Protein AF-A0A1J4J0K8-F1 (afdb_monomer)

Foldseek 3Di:
DLLLVLLVQLLVVVLPDDDPDQAADSDDQVSQLVLLVLLLVLLQPAFLAAEAECLPHWEWEFFAAAQVVVLVVVVCVVQPAPPNHAYEYAENLHFQYLRSVSSVSNLSSSCSVCVNRRAYAYAPCLAPVNCVPRCNCVNCVVRNRPSSVVSSSQSNQSGRFKYKYKFWAQPPPDPPDPPDDDDPDDDDDDDPFDFDFDDDDDDDDDDDDDDDPPRRGIGMAIEIEAAADDDPVQQAQVCSVVDHGCGRDNDDLRSQQRHHEEEDCVDAAWDCDPVNHHIYGYLNNLQNNCVRHVHDAYEYEHDQDQAQKDDNHDCVSRYIYGARYACRVVPQGWHKIWMQDNNRDIDMDIDGDDPDPPPDVPDSDDHPVSVCVVPDPDDDDDDDPDDPDPDDDDDDDDDDDDD

Organism: NCBI:txid1144522

Secondary structure (DSSP, 8-state):
-HHHHHHHHHHHHHTS---SS-PPPSS-HHHHHHHHHHHHHHHHHS-SEEEEE-SSS-EEEE-B-TT-HHHHHHHHHHH--TTSSEEEE-S--SSSSS-HHHHHHHHHHHHHH-TTTEEE---SSSSHHHHHHHSHHHHHHHHS-HHHHHHHHHHHTTS--EEEEEEEEPGGG-----S----------S--------------------------PPEEEEEEEESS---TT--SGGGGGGPPP--SS---HHHHHHHH-EE-TT-SSEEE-TTSSSEEE-HHHHHHHHHHHT-SEEEE-SS--TTSEE-TT-GGGTEEEEB--TTGGG----EEEEEE-TT--EEEEEE----S-----------HHHHGGGT--S-----PPPP----------------

Sequence (403 aa):
MLYTKIVEKIILSEYKKPTKELKPVSFDIDDALKIIEDAFLYFNEEPAVLDINTFKDPIVVVGDIHGNITSLLKIFQLKGYPPKTSYLFLGDYVDRGMYSCEVIMLLYSLKCLFPDKIYLIRGNHEFKDLTENYGFKFECLHRASQSFYDKVVESFSALPICALIKSKVHSSEIPEKNHNRNIEYFKFNNENYLIYDEKISGEESSDDFSSDNEKKNFEIETTFCVHGGISQYLKSREDFKLISKPGLTMTNKLHADLLWSDPSIDILNYEKSPRGISSIYGEDATNEFMTNCGISNIIRAHQNVTTGYEWPFGEQTKLLTVFSSLDYCNTLNDAGFAIIQNDQKIMTESFSVLPGRIERKQILTLPEWITSRQFETKKSQIKLPALAIFDTMFDLSVPALLV

Structure (mmCIF, N/CA/C/O backbone):
data_AF-A0A1J4J0K8-F1
#
_entry.id   AF-A0A1J4J0K8-F1
#
loop_
_atom_site.group_PDB
_atom_site.id
_atom_site.type_symbol
_atom_site.label_atom_id
_atom_site.label_alt_id
_atom_site.label_comp_id
_atom_site.label_asym_id
_atom_site.label_entity_id
_atom_site.label_seq_id
_atom_site.pdbx_PDB_ins_code
_atom_site.Cartn_x
_atom_site.Cartn_y
_atom_site.Cartn_z
_atom_site.occupancy
_atom_site.B_iso_or_equiv
_atom_site.auth_seq_id
_atom_site.auth_comp_id
_atom_site.auth_asym_id
_atom_site.auth_atom_id
_atom_site.pdbx_PDB_model_num
ATOM 1 N N . MET A 1 1 ? -0.936 -15.447 -20.946 1.00 73.06 1 MET A N 1
ATOM 2 C CA . MET A 1 1 ? 0.531 -15.645 -21.086 1.00 73.06 1 MET A CA 1
ATOM 3 C C . MET A 1 1 ? 1.332 -14.395 -20.730 1.00 73.06 1 MET A C 1
ATOM 5 O O . MET A 1 1 ? 2.382 -14.549 -20.117 1.00 73.06 1 MET A O 1
ATOM 9 N N . LEU A 1 2 ? 0.837 -13.197 -21.062 1.00 90.06 2 LEU A N 1
ATOM 10 C CA . LEU A 1 2 ? 1.492 -11.908 -20.820 1.00 90.06 2 LEU A CA 1
ATOM 11 C C . LEU A 1 2 ? 1.905 -11.665 -19.351 1.00 90.06 2 LEU A C 1
ATOM 13 O O . LEU A 1 2 ? 3.095 -11.676 -19.054 1.00 90.06 2 LEU A O 1
ATOM 17 N N . TYR A 1 3 ? 0.946 -11.558 -18.425 1.00 92.81 3 TYR A N 1
ATOM 18 C CA . TYR A 1 3 ? 1.191 -11.223 -17.008 1.00 92.81 3 TYR A CA 1
ATOM 19 C C . TYR A 1 3 ? 2.255 -12.111 -16.351 1.00 92.81 3 TYR A C 1
ATOM 21 O O . TYR A 1 3 ? 3.291 -11.669 -15.874 1.00 92.81 3 TYR A O 1
ATOM 29 N N . THR A 1 4 ? 2.050 -13.416 -16.437 1.00 93.06 4 THR A N 1
ATOM 30 C CA . THR A 1 4 ? 2.961 -14.452 -15.935 1.00 93.06 4 THR A CA 1
ATOM 31 C C . THR A 1 4 ? 4.377 -14.400 -16.510 1.00 93.06 4 THR A C 1
ATOM 33 O O . THR A 1 4 ? 5.314 -14.745 -15.801 1.00 93.06 4 THR A O 1
ATOM 36 N N . LYS A 1 5 ? 4.546 -13.972 -17.772 1.00 93.00 5 LYS A N 1
ATOM 37 C CA . LYS A 1 5 ? 5.867 -13.821 -18.403 1.00 93.00 5 LYS A CA 1
ATOM 38 C C . LYS A 1 5 ? 6.615 -12.644 -17.776 1.00 93.00 5 LYS A C 1
ATOM 40 O O . LYS A 1 5 ? 7.814 -12.753 -17.542 1.00 93.00 5 LYS A O 1
ATOM 45 N N . ILE A 1 6 ? 5.921 -11.535 -17.496 1.00 94.19 6 ILE A N 1
ATOM 46 C CA . ILE A 1 6 ? 6.510 -10.400 -16.773 1.00 94.19 6 ILE A CA 1
ATOM 47 C C . ILE A 1 6 ? 6.878 -10.807 -15.346 1.00 94.19 6 ILE A C 1
ATOM 49 O O . ILE A 1 6 ? 8.013 -10.569 -14.942 1.00 94.19 6 ILE A O 1
ATOM 53 N N . VAL A 1 7 ? 5.982 -11.487 -14.619 1.00 95.19 7 VAL A N 1
ATOM 54 C CA . VAL A 1 7 ? 6.283 -11.947 -13.252 1.00 95.19 7 VAL A CA 1
ATOM 55 C C . VAL A 1 7 ? 7.523 -12.844 -13.230 1.00 95.19 7 VAL A C 1
ATOM 57 O O . VAL A 1 7 ? 8.438 -12.602 -12.448 1.00 95.19 7 VAL A O 1
ATOM 60 N N . GLU A 1 8 ? 7.599 -13.837 -14.120 1.00 93.62 8 GLU A N 1
ATOM 61 C CA . GLU A 1 8 ? 8.766 -14.719 -14.229 1.00 93.62 8 GLU A CA 1
ATOM 62 C C . GLU A 1 8 ? 10.057 -13.929 -14.490 1.00 93.62 8 GLU A C 1
ATOM 64 O O . GLU A 1 8 ? 11.051 -14.119 -13.789 1.00 93.62 8 GLU A O 1
ATOM 69 N N . LYS A 1 9 ? 10.042 -13.005 -15.461 1.00 92.50 9 LYS A N 1
ATOM 70 C CA . LYS A 1 9 ? 11.207 -12.174 -15.797 1.00 92.50 9 LYS A CA 1
ATOM 71 C C . LYS A 1 9 ? 11.678 -11.321 -14.620 1.00 92.50 9 LYS A C 1
ATOM 73 O O . LYS A 1 9 ? 12.884 -11.270 -14.376 1.00 92.50 9 LYS A O 1
ATOM 78 N N . ILE A 1 10 ? 10.752 -10.684 -13.901 1.00 92.88 10 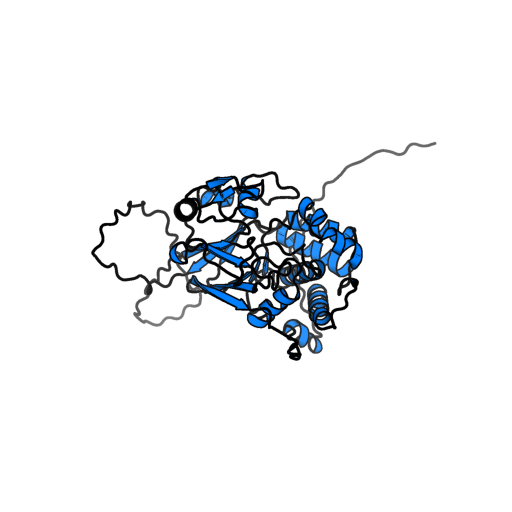ILE A N 1
ATOM 79 C CA . ILE A 1 10 ? 11.069 -9.848 -12.736 1.00 92.88 10 ILE A CA 1
ATOM 80 C C . ILE A 1 10 ? 11.708 -10.703 -11.647 1.00 92.88 10 ILE A C 1
ATOM 82 O O . ILE A 1 10 ? 12.824 -10.394 -11.224 1.00 92.88 10 ILE A O 1
ATOM 86 N N . ILE A 1 11 ? 11.067 -11.818 -11.267 1.00 91.31 11 ILE A N 1
ATOM 87 C CA . ILE A 1 11 ? 11.598 -12.710 -10.230 1.00 91.31 11 ILE A CA 1
ATOM 88 C C . ILE A 1 11 ? 12.992 -13.196 -10.630 1.00 91.31 11 ILE A C 1
ATOM 90 O O . ILE A 1 11 ? 13.912 -13.086 -9.837 1.00 91.31 11 ILE A O 1
ATOM 94 N N . LEU A 1 12 ? 13.199 -13.665 -11.864 1.00 88.62 12 LEU A N 1
ATOM 95 C CA . LEU A 1 12 ? 14.509 -14.146 -12.322 1.00 88.62 12 LEU A CA 1
ATOM 96 C C . LEU A 1 12 ? 15.583 -13.049 -12.411 1.00 88.62 12 LEU A C 1
ATOM 98 O O . LEU A 1 12 ? 16.777 -13.361 -12.389 1.00 88.62 12 LEU A O 1
ATOM 102 N N . SER A 1 13 ? 15.192 -11.783 -12.561 1.00 85.06 13 SER A N 1
ATOM 103 C CA . SER A 1 13 ? 16.132 -10.667 -12.691 1.00 85.06 13 SER A CA 1
ATOM 104 C C . SER A 1 13 ? 16.795 -10.286 -11.372 1.00 85.06 13 SER A C 1
ATOM 106 O O . SER A 1 13 ? 17.994 -10.012 -11.380 1.00 85.06 13 SER A O 1
ATOM 108 N N . GLU A 1 14 ? 16.066 -10.379 -10.258 1.00 77.81 14 GLU A N 1
ATOM 109 C CA . GLU A 1 14 ? 16.566 -10.030 -8.922 1.00 77.81 14 GLU A CA 1
ATOM 110 C C . GLU A 1 14 ? 17.708 -10.949 -8.463 1.00 77.81 14 GLU A C 1
ATOM 112 O O . GLU A 1 14 ? 18.623 -10.547 -7.751 1.00 77.81 14 GLU A O 1
ATOM 117 N N . TYR A 1 15 ? 17.718 -12.195 -8.938 1.00 67.31 15 TYR A N 1
ATOM 118 C CA . TYR A 1 15 ? 18.752 -13.171 -8.584 1.00 67.31 15 TYR A CA 1
ATOM 119 C C . TYR A 1 15 ? 20.049 -12.984 -9.380 1.00 67.31 15 TYR A C 1
ATOM 121 O O . TYR A 1 15 ? 21.052 -13.654 -9.113 1.00 67.31 15 TYR A O 1
ATOM 129 N N . LYS A 1 16 ? 20.064 -12.098 -10.383 1.00 63.06 16 LYS A N 1
ATOM 130 C CA . LYS A 1 16 ? 21.296 -11.755 -11.098 1.00 63.06 16 LYS A CA 1
ATOM 131 C C . LYS A 1 16 ? 22.081 -10.758 -10.250 1.00 63.06 16 LYS A C 1
ATOM 133 O O . LYS A 1 16 ? 21.509 -9.823 -9.711 1.00 63.06 16 LYS A O 1
ATOM 138 N N . LYS A 1 17 ? 23.408 -10.937 -10.166 1.00 54.56 17 LYS A N 1
ATOM 139 C CA . LYS A 1 17 ? 24.286 -10.086 -9.342 1.00 54.56 17 LYS A CA 1
ATOM 140 C C . LYS A 1 17 ? 23.960 -8.592 -9.540 1.00 54.56 17 LYS A C 1
ATOM 142 O O . LYS A 1 17 ? 23.970 -8.145 -10.699 1.00 54.56 17 LYS A O 1
ATOM 147 N N . PRO A 1 18 ? 23.726 -7.834 -8.450 1.00 52.69 18 PRO A N 1
ATOM 148 C CA . PRO A 1 18 ? 23.479 -6.405 -8.544 1.00 52.69 18 PRO A CA 1
ATOM 149 C C . PRO A 1 18 ? 24.693 -5.738 -9.188 1.00 52.69 18 PRO A C 1
ATOM 151 O O . PRO A 1 18 ? 25.843 -6.012 -8.834 1.00 52.69 18 PRO A O 1
ATOM 154 N N . THR A 1 19 ? 24.441 -4.893 -10.181 1.00 55.69 19 THR A N 1
ATOM 155 C CA . THR A 1 19 ? 25.469 -4.034 -10.773 1.00 55.69 19 THR A CA 1
ATOM 156 C C . THR A 1 19 ? 25.265 -2.622 -10.270 1.00 55.69 19 THR A C 1
ATOM 158 O O . THR A 1 19 ? 24.141 -2.219 -10.002 1.00 55.69 19 THR A O 1
ATOM 161 N N . LYS A 1 20 ? 26.348 -1.848 -10.194 1.00 55.50 20 LYS A N 1
ATOM 162 C CA . LYS A 1 20 ? 26.276 -0.428 -9.826 1.00 55.50 20 LYS A CA 1
ATOM 163 C C . LYS A 1 20 ? 25.594 0.447 -10.889 1.00 55.50 20 LYS A C 1
ATOM 165 O O . LYS A 1 20 ? 25.251 1.583 -10.596 1.00 55.50 20 LYS A O 1
ATOM 170 N N . GLU A 1 21 ? 25.422 -0.063 -12.107 1.00 66.69 21 GLU A N 1
ATOM 171 C CA . GLU A 1 21 ? 24.786 0.654 -13.214 1.00 66.69 21 GLU A CA 1
ATOM 172 C C . GLU A 1 21 ? 23.280 0.380 -13.281 1.00 66.69 21 GLU A C 1
ATOM 174 O O . GLU A 1 21 ? 22.843 -0.766 -13.127 1.00 66.69 21 GLU A O 1
ATOM 179 N N . LEU A 1 22 ? 22.511 1.438 -13.559 1.00 69.25 22 LEU A N 1
ATOM 180 C CA . LEU A 1 22 ? 21.084 1.381 -13.871 1.00 69.25 22 LEU A CA 1
ATOM 181 C C . LEU A 1 22 ? 20.888 0.613 -15.181 1.00 69.25 22 LEU A C 1
ATOM 183 O O . LEU A 1 22 ? 21.175 1.119 -16.264 1.00 69.25 22 LEU A O 1
ATOM 187 N N . LYS A 1 23 ? 20.414 -0.628 -15.079 1.00 83.12 23 LYS A N 1
ATOM 188 C CA . LYS A 1 23 ? 20.085 -1.447 -16.249 1.00 83.12 23 LYS A CA 1
ATOM 189 C C . LYS A 1 23 ? 18.709 -1.074 -16.801 1.00 83.12 23 LYS A C 1
ATOM 191 O O . LYS A 1 23 ? 17.845 -0.670 -16.014 1.00 83.12 23 LYS A O 1
ATOM 196 N N . PRO A 1 24 ? 18.463 -1.318 -18.101 1.00 88.31 24 PRO A N 1
ATOM 197 C CA . PRO A 1 24 ? 17.105 -1.388 -18.626 1.00 88.31 24 PRO A CA 1
ATOM 198 C C . PRO A 1 24 ? 16.221 -2.295 -17.764 1.00 88.31 24 PRO A C 1
ATOM 200 O O . PRO A 1 24 ? 16.720 -3.225 -17.116 1.00 88.31 24 PRO A O 1
ATOM 203 N N . VAL A 1 25 ? 14.917 -2.022 -17.755 1.00 92.31 25 VAL A N 1
ATOM 204 C CA . VAL A 1 25 ? 13.937 -2.860 -17.050 1.00 92.31 25 VAL A CA 1
ATOM 205 C C . VAL A 1 25 ? 14.031 -4.329 -17.477 1.00 92.31 25 VAL A C 1
ATOM 207 O O . VAL A 1 25 ? 14.404 -4.661 -18.604 1.00 92.31 25 VAL A O 1
ATOM 210 N N . SER A 1 26 ? 13.698 -5.236 -16.559 1.00 89.44 26 SER A N 1
ATOM 211 C CA . SER A 1 26 ? 13.816 -6.687 -16.784 1.00 89.44 26 SER A CA 1
ATOM 212 C C . SER A 1 26 ? 12.755 -7.278 -17.724 1.00 89.44 26 SER A C 1
ATOM 214 O O . SER A 1 26 ? 12.851 -8.443 -18.127 1.00 89.44 26 SER A O 1
ATOM 216 N N . PHE A 1 27 ? 11.749 -6.489 -18.089 1.00 94.19 27 PHE A N 1
ATOM 217 C CA . PHE A 1 27 ? 10.584 -6.884 -18.870 1.00 94.19 27 PHE A CA 1
ATOM 218 C C . PHE A 1 27 ? 10.491 -6.123 -20.199 1.00 94.19 27 PHE A C 1
ATOM 220 O O . PHE A 1 27 ? 11.248 -5.201 -20.472 1.00 94.19 27 PHE A O 1
ATOM 227 N N . ASP A 1 28 ? 9.587 -6.580 -21.064 1.00 95.81 28 ASP A N 1
ATOM 228 C CA . ASP A 1 28 ? 9.325 -5.935 -22.350 1.00 95.81 28 ASP A CA 1
ATOM 229 C C . ASP A 1 28 ? 8.358 -4.754 -22.154 1.00 95.81 28 ASP A C 1
ATOM 231 O O . ASP A 1 28 ? 7.392 -4.881 -21.400 1.00 95.81 28 ASP A O 1
ATOM 235 N N . ILE A 1 29 ? 8.647 -3.606 -22.773 1.00 96.12 29 ILE A N 1
ATOM 236 C CA . ILE A 1 29 ? 7.907 -2.358 -22.526 1.00 96.12 29 ILE A CA 1
ATOM 237 C C . ILE A 1 29 ? 6.514 -2.400 -23.163 1.00 96.12 29 ILE A C 1
ATOM 239 O O . ILE A 1 29 ? 5.562 -1.952 -22.531 1.00 96.12 29 ILE A O 1
ATOM 243 N N . ASP A 1 30 ? 6.359 -2.976 -24.356 1.00 96.12 30 ASP A N 1
ATOM 244 C CA . ASP A 1 30 ? 5.054 -3.062 -25.027 1.00 96.12 30 ASP A CA 1
ATOM 245 C C . ASP A 1 30 ? 4.112 -4.004 -24.271 1.00 96.12 30 ASP A C 1
ATOM 247 O O . ASP A 1 30 ? 2.922 -3.729 -24.099 1.00 96.12 30 ASP A O 1
ATOM 251 N N . ASP A 1 31 ? 4.664 -5.114 -23.780 1.00 96.75 31 ASP A N 1
ATOM 252 C CA . ASP A 1 31 ? 3.985 -6.018 -22.858 1.00 96.75 31 ASP A CA 1
ATOM 253 C C . ASP A 1 31 ? 3.569 -5.284 -21.567 1.00 96.75 31 ASP A C 1
ATOM 255 O O . ASP A 1 31 ? 2.457 -5.478 -21.076 1.00 96.75 31 ASP A O 1
ATOM 259 N N . ALA A 1 32 ? 4.437 -4.425 -21.024 1.00 97.75 32 ALA A N 1
ATOM 260 C CA . ALA A 1 32 ? 4.168 -3.686 -19.797 1.00 97.75 32 ALA A CA 1
ATOM 261 C C . ALA A 1 32 ? 3.078 -2.617 -19.959 1.00 97.75 32 ALA A C 1
ATOM 263 O O . ALA A 1 32 ? 2.214 -2.505 -19.093 1.00 97.75 32 ALA A O 1
ATOM 264 N N . LEU A 1 33 ? 3.071 -1.881 -21.074 1.00 98.38 33 LEU A N 1
ATOM 265 C CA . LEU A 1 33 ? 2.047 -0.872 -21.368 1.00 98.38 33 LEU A CA 1
ATOM 266 C C . LEU A 1 33 ? 0.640 -1.484 -21.384 1.00 98.38 33 LEU A C 1
ATOM 268 O O . LEU A 1 33 ? -0.261 -0.948 -20.746 1.00 98.38 33 LEU A O 1
ATOM 272 N N . LYS A 1 34 ? 0.474 -2.660 -22.003 1.00 98.00 34 LYS A N 1
ATOM 273 C CA . LYS A 1 34 ? -0.806 -3.394 -21.999 1.00 98.00 34 LYS A CA 1
ATOM 274 C C . LYS A 1 34 ? -1.245 -3.797 -20.594 1.00 98.00 34 LYS A C 1
ATOM 276 O O . LYS A 1 34 ? -2.417 -3.720 -20.265 1.00 98.00 34 LYS A O 1
ATOM 281 N N . ILE A 1 35 ? -0.302 -4.214 -19.750 1.00 98.44 35 ILE A N 1
ATOM 282 C CA . ILE A 1 35 ? -0.603 -4.603 -18.365 1.00 98.44 35 ILE A CA 1
ATOM 283 C C . ILE A 1 35 ? -1.021 -3.393 -17.531 1.00 98.44 35 ILE A C 1
ATOM 285 O O . ILE A 1 35 ? -1.899 -3.518 -16.684 1.00 98.44 35 ILE A O 1
ATOM 289 N N . ILE A 1 36 ? -0.407 -2.231 -17.762 1.00 98.75 36 ILE A N 1
ATOM 290 C CA . ILE A 1 36 ? -0.815 -0.985 -17.107 1.00 98.75 36 ILE A CA 1
ATOM 291 C C . ILE A 1 36 ? -2.239 -0.608 -17.524 1.00 98.75 36 ILE A C 1
ATOM 293 O O . ILE A 1 36 ? -3.037 -0.242 -16.666 1.00 98.75 36 ILE A O 1
ATOM 297 N N . GLU A 1 37 ? -2.572 -0.745 -18.809 1.00 98.44 37 GLU A N 1
ATOM 298 C CA . GLU A 1 37 ? -3.929 -0.521 -19.318 1.00 98.44 37 GLU A CA 1
ATOM 299 C C . GLU A 1 37 ? -4.941 -1.498 -18.699 1.00 98.44 37 GLU A C 1
ATOM 301 O O . GLU A 1 37 ? -5.963 -1.060 -18.176 1.00 98.44 37 GLU A O 1
ATOM 306 N N . ASP A 1 38 ? -4.636 -2.797 -18.667 1.00 98.44 38 ASP A N 1
ATOM 307 C CA . ASP A 1 38 ? -5.502 -3.813 -18.057 1.00 98.44 38 ASP A CA 1
ATOM 308 C C . ASP A 1 38 ? -5.713 -3.558 -16.553 1.00 98.44 38 ASP A C 1
ATOM 310 O O . ASP A 1 38 ? -6.840 -3.598 -16.058 1.00 98.44 38 ASP A O 1
ATOM 314 N N . ALA A 1 39 ? -4.641 -3.254 -15.812 1.00 98.56 39 ALA A N 1
ATOM 315 C CA . ALA A 1 39 ? -4.722 -2.946 -14.386 1.00 98.56 39 ALA A CA 1
ATOM 316 C C . ALA A 1 39 ? -5.543 -1.674 -14.132 1.00 98.56 39 ALA A C 1
ATOM 318 O O . ALA A 1 39 ? -6.371 -1.646 -13.224 1.00 98.56 39 ALA A O 1
ATOM 319 N N . PHE A 1 40 ? -5.374 -0.647 -14.969 1.00 98.50 40 PHE A N 1
ATOM 320 C CA . PHE A 1 40 ? -6.168 0.576 -14.902 1.00 98.50 40 PHE A CA 1
ATOM 321 C C . PHE A 1 40 ? -7.668 0.317 -15.082 1.00 98.50 40 PHE A C 1
ATOM 323 O O . PHE A 1 40 ? -8.475 0.953 -14.403 1.00 98.50 40 PHE A O 1
ATOM 330 N N . LEU A 1 41 ? -8.061 -0.624 -15.947 1.00 98.19 41 LEU A N 1
ATOM 331 C CA . LEU A 1 41 ? -9.466 -1.020 -16.089 1.00 98.19 41 LEU A CA 1
ATOM 332 C C . LEU A 1 41 ? -10.005 -1.635 -14.792 1.00 98.19 41 LEU A C 1
ATOM 334 O O . LEU A 1 41 ? -11.046 -1.191 -14.312 1.00 98.19 41 LEU A O 1
ATOM 338 N N . TYR A 1 42 ? -9.266 -2.563 -14.175 1.00 97.81 42 TYR A N 1
ATOM 339 C CA . TYR A 1 42 ? -9.646 -3.122 -12.872 1.00 97.81 42 TYR A CA 1
ATOM 340 C C . TYR A 1 42 ? -9.779 -2.041 -11.801 1.00 97.81 42 TYR A C 1
ATOM 342 O O . TYR A 1 42 ? -10.784 -1.995 -11.096 1.00 97.81 42 TYR A O 1
ATOM 350 N N . PHE A 1 43 ? -8.801 -1.138 -11.699 1.00 98.19 43 PHE A N 1
ATOM 351 C CA . PHE A 1 43 ? -8.866 -0.067 -10.711 1.00 98.19 43 PHE A CA 1
ATOM 352 C C . PHE A 1 43 ? -10.057 0.844 -10.955 1.00 98.19 43 PHE A C 1
ATOM 354 O O . PHE A 1 43 ? -10.673 1.263 -9.989 1.00 98.19 43 PHE A O 1
ATOM 361 N N . ASN A 1 44 ? -10.424 1.146 -12.205 1.00 97.38 44 ASN A N 1
ATOM 362 C CA . ASN A 1 44 ? -11.605 1.958 -12.505 1.00 97.38 44 ASN A CA 1
ATOM 363 C C . ASN A 1 44 ? -12.913 1.295 -12.068 1.00 97.38 44 ASN A C 1
ATOM 365 O O . ASN A 1 44 ? -13.777 1.998 -11.545 1.00 97.38 44 ASN A O 1
ATOM 369 N N . GLU A 1 45 ? -13.036 -0.022 -12.247 1.00 97.56 45 GLU A N 1
ATOM 370 C CA . GLU A 1 45 ? -14.196 -0.798 -11.795 1.00 97.56 45 GLU A CA 1
ATOM 371 C C . GLU A 1 45 ? -14.290 -0.877 -10.263 1.00 97.56 45 GLU A C 1
ATOM 373 O O . GLU A 1 45 ? -15.391 -0.908 -9.710 1.00 97.56 45 GLU A O 1
ATOM 378 N N . GLU A 1 46 ? -13.155 -0.874 -9.561 1.00 98.19 46 GLU A N 1
ATOM 379 C CA . GLU A 1 46 ? -13.129 -0.893 -8.099 1.00 98.19 46 GLU A CA 1
ATOM 380 C C . GLU A 1 46 ? -13.648 0.420 -7.482 1.00 98.19 46 GLU A C 1
ATOM 382 O O . GLU A 1 46 ? -13.389 1.513 -7.999 1.00 98.19 46 GLU A O 1
ATOM 387 N N . PRO A 1 47 ? -14.362 0.365 -6.344 1.00 98.31 47 PRO A N 1
ATOM 388 C CA . PRO A 1 47 ? -14.778 1.565 -5.623 1.00 98.31 47 PRO A CA 1
ATOM 389 C C . PRO A 1 47 ? -13.579 2.305 -5.008 1.00 98.31 47 PRO A C 1
ATOM 391 O O . PRO A 1 47 ? -12.495 1.753 -4.844 1.00 98.31 47 PRO A O 1
ATOM 394 N N . ALA A 1 48 ? -13.779 3.565 -4.609 1.00 98.44 48 ALA A N 1
ATOM 395 C CA . ALA A 1 48 ? -12.753 4.320 -3.881 1.00 98.44 48 ALA A CA 1
ATOM 396 C C . ALA A 1 48 ? -12.425 3.700 -2.509 1.00 98.44 48 ALA A C 1
ATOM 398 O O . ALA A 1 48 ? -11.285 3.784 -2.059 1.00 98.44 48 ALA A O 1
ATOM 399 N N . VAL A 1 49 ? -13.420 3.078 -1.870 1.00 98.75 49 VAL A N 1
ATOM 400 C CA . VAL A 1 49 ? -13.288 2.332 -0.615 1.00 98.75 49 VAL A CA 1
ATOM 401 C C . VAL A 1 49 ? -13.528 0.861 -0.916 1.00 98.75 49 VAL A C 1
ATOM 403 O O . VAL A 1 49 ? -14.655 0.475 -1.226 1.00 98.75 49 VAL A O 1
ATOM 406 N N . LEU A 1 50 ? -12.484 0.041 -0.836 1.00 98.62 50 LEU A N 1
ATOM 407 C CA . LEU A 1 50 ? -12.615 -1.405 -1.014 1.00 98.62 50 LEU A CA 1
ATOM 408 C C . LEU A 1 50 ? -13.384 -2.013 0.165 1.00 98.62 50 LEU A C 1
ATOM 410 O O . LEU A 1 50 ? -13.134 -1.658 1.313 1.00 98.62 50 LEU A O 1
ATOM 414 N N . ASP A 1 51 ? -14.287 -2.951 -0.106 1.00 96.88 51 ASP A N 1
ATOM 415 C CA . ASP A 1 51 ? -15.017 -3.718 0.913 1.00 96.88 51 ASP A CA 1
ATOM 416 C C . ASP A 1 51 ? -14.632 -5.196 0.769 1.00 96.88 51 ASP A C 1
ATOM 418 O O . ASP A 1 51 ? -15.064 -5.877 -0.165 1.00 96.88 51 ASP A O 1
ATOM 422 N N . ILE A 1 52 ? -13.740 -5.667 1.643 1.00 95.44 52 ILE A N 1
ATOM 423 C CA . ILE A 1 52 ? -13.076 -6.972 1.527 1.00 95.44 52 ILE A CA 1
ATOM 424 C C . ILE A 1 52 ? -13.561 -7.877 2.658 1.00 95.44 52 ILE A C 1
ATOM 426 O O . ILE A 1 52 ? -13.471 -7.524 3.830 1.00 95.44 52 ILE A O 1
ATOM 430 N N . ASN A 1 53 ? -14.021 -9.084 2.328 1.00 90.88 53 ASN A N 1
ATOM 431 C CA . ASN A 1 53 ? -14.444 -10.069 3.327 1.00 90.88 53 ASN A CA 1
ATOM 432 C C . ASN A 1 53 ? -13.391 -11.174 3.470 1.00 90.88 53 ASN A C 1
ATOM 434 O O . ASN A 1 53 ? -13.093 -11.871 2.500 1.00 90.88 53 ASN A O 1
ATOM 438 N N . THR A 1 54 ? -12.887 -11.392 4.684 1.00 86.50 54 THR A N 1
ATOM 439 C CA . THR A 1 54 ? -11.858 -12.407 4.994 1.00 86.50 54 THR A CA 1
ATOM 440 C C . THR A 1 54 ? -12.433 -13.618 5.726 1.00 86.50 54 THR A C 1
ATOM 442 O O . THR A 1 54 ? -11.741 -14.335 6.436 1.00 86.50 54 THR A O 1
ATOM 445 N N . PHE A 1 55 ? -13.727 -13.893 5.551 1.00 83.19 55 PHE A N 1
ATOM 446 C CA . PHE A 1 55 ? -14.419 -14.966 6.277 1.00 83.19 55 PHE A CA 1
ATOM 447 C C . PHE A 1 55 ? -13.905 -16.378 5.967 1.00 83.19 55 PHE A C 1
ATOM 449 O O . PHE A 1 55 ? -14.211 -17.309 6.709 1.00 83.19 55 PHE A O 1
ATOM 456 N N . LYS A 1 56 ? -13.198 -16.553 4.846 1.00 80.75 56 LYS A N 1
ATOM 457 C CA . LYS A 1 56 ? -12.705 -17.856 4.376 1.00 80.75 56 LYS A CA 1
ATOM 458 C C . LYS A 1 56 ? -11.186 -17.953 4.427 1.00 80.75 56 LYS A C 1
ATOM 460 O O . LYS A 1 56 ? -10.670 -18.982 4.849 1.00 80.75 56 LYS A O 1
ATOM 465 N N . ASP A 1 57 ? -10.499 -16.881 4.047 1.00 87.62 57 ASP A N 1
ATOM 466 C CA . ASP A 1 57 ? -9.048 -16.855 3.918 1.00 87.62 57 ASP A CA 1
ATOM 467 C C . ASP A 1 57 ? -8.467 -15.629 4.636 1.00 87.62 57 ASP A C 1
ATOM 469 O O . ASP A 1 57 ? -9.020 -14.529 4.488 1.00 87.62 57 ASP A O 1
ATOM 473 N N . PRO A 1 58 ? -7.325 -15.782 5.331 1.00 92.56 58 PRO A N 1
ATOM 474 C CA . PRO A 1 58 ? -6.620 -14.654 5.910 1.00 92.56 58 PRO A CA 1
ATOM 475 C C . PRO A 1 58 ? -6.066 -13.751 4.804 1.00 92.56 58 PRO A C 1
ATOM 477 O O . PRO A 1 58 ? -5.824 -14.180 3.669 1.00 92.56 58 PRO A O 1
ATOM 480 N N . ILE A 1 59 ? -5.810 -12.494 5.154 1.00 97.06 59 ILE A N 1
ATOM 481 C CA . ILE A 1 59 ? -5.206 -11.513 4.250 1.00 97.06 59 ILE A CA 1
ATOM 482 C C . ILE A 1 59 ? -3.946 -10.925 4.871 1.00 97.06 59 ILE A C 1
ATOM 484 O O . ILE A 1 59 ? -3.906 -10.599 6.058 1.00 97.06 59 ILE A O 1
ATOM 488 N N . VAL A 1 60 ? -2.904 -10.801 4.054 1.00 98.62 60 VAL A N 1
ATOM 489 C CA . VAL A 1 60 ? -1.656 -10.140 4.429 1.00 98.62 60 VAL A CA 1
ATOM 490 C C . VAL A 1 60 ? -1.752 -8.667 4.050 1.00 98.62 60 VAL A C 1
ATOM 492 O O . VAL A 1 60 ? -2.035 -8.345 2.898 1.00 98.62 60 VAL A O 1
ATOM 495 N N . VAL A 1 61 ? -1.509 -7.776 5.007 1.00 98.81 61 VAL A N 1
ATOM 496 C CA . VAL A 1 61 ? -1.515 -6.325 4.806 1.00 98.81 61 VAL A CA 1
ATOM 497 C C . VAL A 1 61 ? -0.078 -5.815 4.791 1.00 98.81 61 VAL A C 1
ATOM 499 O O . VAL A 1 61 ? 0.667 -6.001 5.754 1.00 98.81 61 VAL A O 1
ATOM 502 N N . VAL A 1 62 ? 0.310 -5.199 3.679 1.00 98.88 62 VAL A N 1
ATOM 503 C CA . VAL A 1 62 ? 1.681 -4.785 3.366 1.00 98.88 62 VAL A CA 1
ATOM 504 C C . VAL A 1 62 ? 1.741 -3.260 3.305 1.00 98.88 62 VAL A C 1
ATOM 506 O O . VAL A 1 62 ? 0.926 -2.648 2.618 1.00 98.88 62 VAL A O 1
ATOM 509 N N . GLY A 1 63 ? 2.686 -2.660 4.027 1.00 98.81 63 GLY A N 1
ATOM 510 C CA . GLY A 1 63 ? 2.939 -1.218 4.023 1.00 98.81 63 GLY A CA 1
ATOM 511 C C . GLY A 1 63 ? 3.832 -0.777 2.863 1.00 98.81 63 GLY A C 1
ATOM 512 O O . GLY A 1 63 ? 3.889 -1.436 1.823 1.00 98.81 63 GLY A O 1
ATOM 513 N N . ASP A 1 64 ? 4.564 0.316 3.074 1.00 98.81 64 ASP A N 1
ATOM 514 C CA . ASP A 1 64 ? 5.398 0.961 2.057 1.00 98.81 64 ASP A CA 1
ATOM 515 C C . ASP A 1 64 ? 6.453 0.007 1.480 1.00 98.81 64 ASP A C 1
ATOM 517 O O . ASP A 1 64 ? 7.131 -0.726 2.212 1.00 98.81 64 ASP A O 1
ATOM 521 N N . ILE A 1 65 ? 6.638 0.058 0.159 1.00 98.50 65 ILE A N 1
ATOM 522 C CA . ILE A 1 65 ? 7.639 -0.741 -0.561 1.00 98.50 65 ILE A CA 1
ATOM 523 C C . ILE A 1 65 ? 8.757 0.140 -1.118 1.00 98.50 65 ILE A C 1
ATOM 525 O O . ILE A 1 65 ? 9.925 -0.256 -1.053 1.00 98.50 65 ILE A O 1
ATOM 529 N N . HIS A 1 66 ? 8.431 1.324 -1.646 1.00 98.25 66 HIS A N 1
ATOM 530 C CA . HIS A 1 66 ? 9.386 2.306 -2.168 1.00 98.25 66 HIS A CA 1
ATOM 531 C C . HIS A 1 66 ? 10.440 1.711 -3.111 1.00 98.25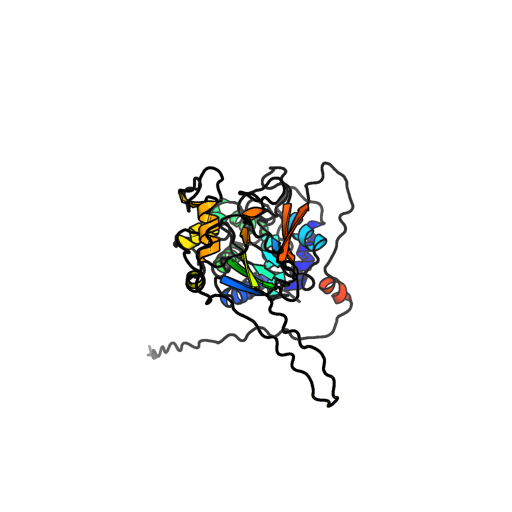 66 HIS A C 1
ATOM 533 O O . HIS A 1 66 ? 11.647 1.800 -2.878 1.00 98.25 66 HIS A O 1
ATOM 539 N N . GLY A 1 67 ? 9.993 1.011 -4.156 1.00 96.19 67 GLY A N 1
ATOM 540 C CA . GLY A 1 67 ? 10.887 0.422 -5.153 1.00 96.19 67 GLY A CA 1
ATOM 541 C C . GLY A 1 67 ? 11.833 -0.658 -4.609 1.00 96.19 67 GLY A C 1
ATOM 542 O O . GLY A 1 67 ? 12.833 -0.968 -5.261 1.00 96.19 67 GLY A O 1
ATOM 543 N N . ASN A 1 68 ? 11.555 -1.231 -3.432 1.00 94.62 68 ASN A N 1
ATOM 544 C CA . ASN A 1 68 ? 12.326 -2.326 -2.848 1.00 94.62 68 ASN A CA 1
ATOM 545 C C . ASN A 1 68 ? 11.769 -3.689 -3.284 1.00 94.62 68 ASN A C 1
ATOM 547 O O . ASN A 1 68 ? 11.017 -4.361 -2.571 1.00 94.62 68 ASN A O 1
ATOM 551 N N . ILE A 1 69 ? 12.154 -4.106 -4.491 1.00 93.56 69 ILE A N 1
ATOM 552 C CA . ILE A 1 69 ? 11.725 -5.384 -5.067 1.00 93.56 69 ILE A CA 1
ATOM 553 C C . ILE A 1 69 ? 12.179 -6.591 -4.228 1.00 93.56 69 ILE A C 1
ATOM 555 O O . ILE A 1 69 ? 11.450 -7.581 -4.133 1.00 93.56 69 ILE A O 1
ATOM 559 N N . THR A 1 70 ? 13.336 -6.506 -3.562 1.00 91.81 70 THR A N 1
ATOM 560 C CA . THR A 1 70 ? 13.858 -7.567 -2.693 1.00 91.81 70 THR A CA 1
ATOM 561 C C . THR A 1 70 ? 12.913 -7.833 -1.520 1.00 91.81 70 THR A C 1
ATOM 563 O O . THR A 1 70 ? 12.564 -8.989 -1.264 1.00 91.81 70 THR A O 1
ATOM 566 N N . SER A 1 71 ? 12.458 -6.778 -0.835 1.00 93.81 71 SER A N 1
ATOM 567 C CA . SER A 1 71 ? 11.470 -6.886 0.243 1.00 93.81 71 SER A CA 1
ATOM 568 C C . SER A 1 71 ? 10.155 -7.480 -0.246 1.00 93.81 71 SER A C 1
ATOM 570 O O . SER A 1 71 ? 9.641 -8.419 0.364 1.00 93.81 71 SER A O 1
ATOM 572 N N . LEU A 1 72 ? 9.641 -6.999 -1.381 1.00 96.25 72 LEU A N 1
ATOM 573 C CA . LEU A 1 72 ? 8.384 -7.483 -1.949 1.00 96.25 72 LEU A CA 1
ATOM 574 C C . LEU A 1 72 ? 8.435 -8.987 -2.267 1.00 96.25 72 LEU A C 1
ATOM 576 O O . LEU A 1 72 ? 7.561 -9.755 -1.859 1.00 96.25 72 LEU A O 1
ATOM 580 N N . LEU A 1 73 ? 9.495 -9.441 -2.943 1.00 94.19 73 LEU A N 1
ATOM 581 C CA . LEU A 1 73 ? 9.686 -10.863 -3.238 1.00 94.19 73 LEU A CA 1
ATOM 582 C C . LEU A 1 73 ? 9.870 -11.692 -1.966 1.00 94.19 73 LEU A C 1
ATOM 584 O O . LEU A 1 73 ? 9.384 -12.824 -1.893 1.00 94.19 73 LEU A O 1
ATOM 588 N N . LYS A 1 74 ? 10.533 -11.141 -0.943 1.00 93.12 74 LYS A N 1
ATOM 589 C CA . LYS A 1 74 ? 10.699 -11.820 0.341 1.00 93.12 74 LYS A CA 1
ATOM 590 C C . LYS A 1 74 ? 9.361 -12.037 1.049 1.00 93.12 74 LYS A C 1
ATOM 592 O O . LYS A 1 74 ? 9.138 -13.132 1.564 1.00 93.12 74 LYS A O 1
ATOM 597 N N . ILE A 1 75 ? 8.455 -11.060 1.016 1.00 96.06 75 ILE A N 1
ATOM 598 C CA . ILE A 1 75 ? 7.096 -11.188 1.567 1.00 96.06 75 ILE A CA 1
ATOM 599 C C . ILE A 1 75 ? 6.339 -12.321 0.867 1.00 96.06 75 ILE A C 1
ATOM 601 O O . ILE A 1 75 ? 5.791 -13.200 1.536 1.00 96.06 75 ILE A O 1
ATOM 605 N N . PHE A 1 76 ? 6.372 -12.378 -0.468 1.00 95.81 76 PHE A N 1
ATOM 606 C CA . PHE A 1 76 ? 5.739 -13.472 -1.212 1.00 95.81 76 PHE A CA 1
ATOM 607 C C . PHE A 1 76 ? 6.364 -14.842 -0.924 1.00 95.81 76 PHE A C 1
ATOM 609 O O . PHE A 1 76 ? 5.654 -15.841 -0.866 1.00 95.81 76 PHE A O 1
ATOM 616 N N . GLN A 1 77 ? 7.675 -14.921 -0.691 1.00 92.00 77 GLN A N 1
ATOM 617 C CA . GLN A 1 77 ? 8.324 -16.174 -0.287 1.00 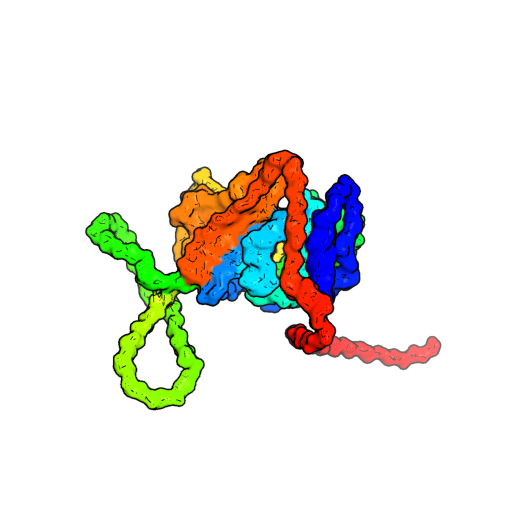92.00 77 GLN A CA 1
ATOM 618 C C . GLN A 1 77 ? 7.905 -16.630 1.113 1.00 92.00 77 GLN A C 1
ATOM 620 O O . GLN A 1 77 ? 7.743 -17.826 1.340 1.00 92.00 77 GLN A O 1
ATOM 625 N N . LEU A 1 78 ? 7.756 -15.692 2.052 1.00 93.31 78 LEU A N 1
ATOM 626 C CA . LEU A 1 78 ? 7.380 -15.990 3.435 1.00 93.31 78 LEU A CA 1
ATOM 627 C C . LEU A 1 78 ? 5.904 -16.372 3.564 1.00 93.31 78 LEU A C 1
ATOM 629 O O . LEU A 1 78 ? 5.565 -17.236 4.370 1.00 93.31 78 LEU A O 1
ATOM 633 N N . LYS A 1 79 ? 5.028 -15.724 2.791 1.00 95.25 79 LYS A N 1
ATOM 634 C CA . LYS A 1 79 ? 3.572 -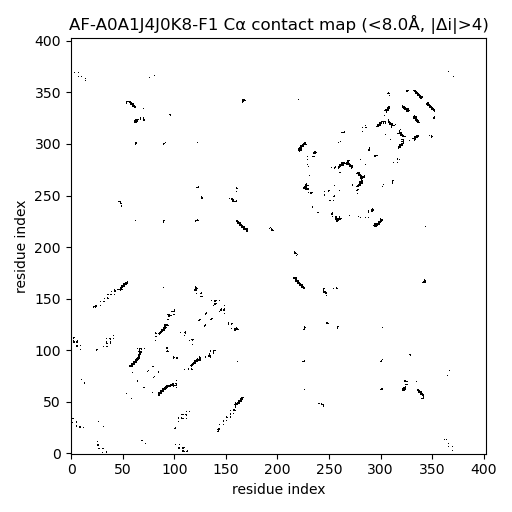15.869 2.922 1.00 95.25 79 LYS A CA 1
ATOM 635 C C . LYS A 1 79 ? 2.913 -16.656 1.789 1.00 95.25 79 LYS A C 1
ATOM 637 O O . LYS A 1 79 ? 1.773 -17.077 1.939 1.00 95.25 79 LYS A O 1
ATOM 642 N N . GLY A 1 80 ? 3.643 -16.952 0.718 1.00 94.69 80 GLY A N 1
ATOM 643 C CA . GLY A 1 80 ? 3.162 -17.681 -0.453 1.00 94.69 80 GLY A CA 1
ATOM 644 C C . GLY A 1 80 ? 2.560 -16.758 -1.510 1.00 94.69 80 GLY A C 1
ATOM 645 O O . GLY A 1 80 ? 1.782 -15.867 -1.208 1.00 94.69 80 GLY A O 1
ATOM 646 N N . TYR A 1 81 ? 2.890 -16.994 -2.777 1.00 95.75 81 TYR A N 1
ATOM 647 C CA . TYR A 1 81 ? 2.333 -16.209 -3.877 1.00 95.75 81 TYR A CA 1
ATOM 648 C C . TYR A 1 81 ? 0.814 -16.431 -4.031 1.00 95.75 81 TYR A C 1
ATOM 650 O O . TYR A 1 81 ? 0.328 -17.540 -3.778 1.00 95.75 81 TYR A O 1
ATOM 658 N N . PRO A 1 82 ? 0.062 -15.434 -4.532 1.00 95.19 82 PRO A N 1
ATOM 659 C CA . PRO A 1 82 ? -1.309 -15.646 -4.994 1.00 95.19 82 PRO A CA 1
ATOM 660 C C . PRO A 1 82 ? -1.391 -16.807 -6.008 1.00 95.19 82 PRO A C 1
ATOM 662 O O . PRO A 1 82 ? -0.413 -17.051 -6.723 1.00 95.19 82 PRO A O 1
ATOM 665 N N . PRO A 1 83 ? -2.514 -17.545 -6.086 1.00 94.62 83 PRO A N 1
ATOM 666 C CA . PRO A 1 83 ? -3.772 -17.302 -5.376 1.00 94.62 83 PRO A CA 1
ATOM 667 C C . PRO A 1 83 ? -3.819 -17.904 -3.962 1.00 94.62 83 PRO A C 1
ATOM 669 O O . PRO A 1 83 ? -4.852 -17.810 -3.306 1.00 94.62 83 PRO A O 1
ATOM 672 N N . LYS A 1 84 ? -2.727 -18.527 -3.487 1.00 94.19 84 LYS A N 1
ATOM 673 C CA . LYS A 1 84 ? -2.676 -19.190 -2.172 1.00 94.19 84 LYS A CA 1
ATOM 674 C C . LYS A 1 84 ? -2.938 -18.223 -1.016 1.00 94.19 84 LYS A C 1
ATOM 676 O O . LYS A 1 84 ? -3.536 -18.616 -0.022 1.00 94.19 84 LYS A O 1
ATOM 681 N N . THR A 1 85 ? -2.484 -16.984 -1.166 1.00 95.69 85 THR A N 1
ATOM 682 C CA . THR A 1 85 ? -2.567 -15.951 -0.136 1.00 95.69 85 THR A CA 1
ATOM 683 C C . THR A 1 85 ? -3.134 -14.679 -0.744 1.00 95.69 85 THR A C 1
ATOM 685 O O . THR A 1 85 ? -2.741 -14.285 -1.846 1.00 95.69 85 THR A O 1
ATOM 688 N N . SER A 1 86 ? -4.065 -14.055 -0.023 1.00 97.75 86 SER A N 1
ATOM 689 C CA . SER A 1 86 ? -4.624 -12.748 -0.365 1.00 97.75 86 SER A CA 1
ATOM 690 C C . SER A 1 86 ? -3.746 -11.636 0.207 1.00 97.75 86 SER A C 1
ATOM 692 O O . SER A 1 86 ? -3.236 -11.761 1.323 1.00 97.75 86 SER A O 1
ATOM 694 N N . TYR A 1 87 ? -3.617 -10.531 -0.520 1.00 98.75 87 TYR A N 1
ATOM 695 C CA . TYR A 1 87 ? -2.808 -9.384 -0.131 1.00 98.75 87 TYR A CA 1
ATOM 696 C C . TYR A 1 87 ? -3.558 -8.071 -0.309 1.00 98.75 87 TYR A C 1
ATOM 698 O O . TYR A 1 87 ? -4.160 -7.841 -1.357 1.00 98.75 87 TYR A O 1
ATOM 706 N N . LEU A 1 88 ? -3.438 -7.194 0.683 1.00 98.88 88 LEU A N 1
ATOM 707 C CA . LEU A 1 88 ? -3.735 -5.772 0.573 1.00 98.88 88 LEU A CA 1
ATOM 708 C C . LEU A 1 88 ? -2.428 -4.989 0.710 1.00 98.88 88 LEU A C 1
ATOM 710 O O . LEU A 1 88 ? -1.732 -5.136 1.710 1.00 98.88 88 LEU A O 1
ATOM 714 N N . PHE A 1 89 ? -2.114 -4.142 -0.265 1.00 98.94 89 PHE A N 1
ATOM 715 C CA . PHE A 1 89 ? -0.989 -3.214 -0.184 1.00 98.94 89 PHE A CA 1
ATOM 716 C C . PHE A 1 89 ? -1.485 -1.797 0.074 1.00 98.94 89 PHE A C 1
ATOM 718 O O . PHE A 1 89 ? -2.438 -1.358 -0.572 1.00 98.94 89 PHE A O 1
ATOM 725 N N . LEU A 1 90 ? -0.833 -1.103 1.007 1.00 98.94 90 LEU A N 1
ATOM 726 C CA . LEU A 1 90 ? -1.296 0.172 1.550 1.00 98.94 90 LEU A CA 1
ATOM 727 C C . LEU A 1 90 ? -0.822 1.416 0.787 1.00 98.94 90 LEU A C 1
ATOM 729 O O . LEU A 1 90 ? -1.259 2.504 1.135 1.00 98.94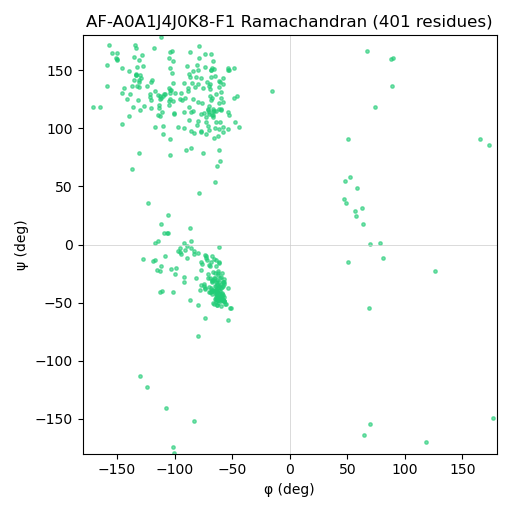 90 LEU A O 1
ATOM 733 N N . GLY A 1 91 ? -0.022 1.263 -0.271 1.00 98.56 91 GLY A N 1
ATOM 734 C CA . GLY A 1 91 ? 0.493 2.378 -1.068 1.00 98.56 91 G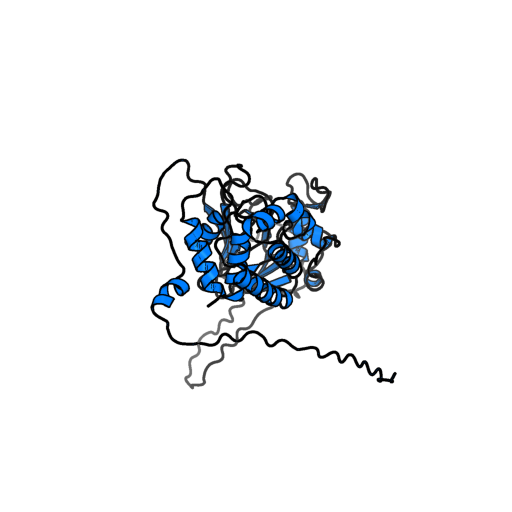LY A CA 1
ATOM 735 C C . GLY A 1 91 ? 2.015 2.480 -1.045 1.00 98.56 91 GLY A C 1
ATOM 736 O O . GLY A 1 91 ? 2.698 1.562 -0.588 1.00 98.56 91 GLY A O 1
ATOM 737 N N . ASP A 1 92 ? 2.536 3.584 -1.581 1.00 98.81 92 ASP A N 1
ATOM 738 C CA . ASP A 1 92 ? 3.964 3.909 -1.651 1.00 98.81 92 ASP A CA 1
ATOM 739 C C . ASP A 1 92 ? 4.788 2.780 -2.272 1.00 98.81 92 ASP A C 1
ATOM 741 O O . ASP A 1 92 ? 5.731 2.207 -1.713 1.00 98.81 92 ASP A O 1
ATOM 745 N N . TYR A 1 93 ? 4.400 2.454 -3.498 1.00 98.81 93 TYR A N 1
ATOM 746 C CA . TYR A 1 93 ? 5.035 1.433 -4.318 1.00 98.81 93 TYR A CA 1
ATOM 747 C C . TYR A 1 93 ? 6.345 1.933 -4.920 1.00 98.81 93 TYR A C 1
ATOM 749 O O . TYR A 1 93 ? 7.285 1.157 -5.118 1.00 98.81 93 TYR A O 1
ATOM 757 N N . VAL A 1 94 ? 6.381 3.224 -5.249 1.00 98.62 94 VAL A N 1
ATOM 758 C CA . VAL A 1 94 ? 7.423 3.865 -6.055 1.00 98.62 94 VAL A CA 1
ATOM 759 C C . VAL A 1 94 ? 8.268 4.845 -5.246 1.00 98.62 94 VAL A C 1
ATOM 761 O O . VAL A 1 94 ? 8.035 5.067 -4.057 1.00 98.62 94 VAL A O 1
ATOM 764 N N . ASP A 1 95 ? 9.247 5.437 -5.936 1.00 98.12 95 ASP A N 1
ATOM 765 C CA . ASP A 1 95 ? 10.225 6.392 -5.419 1.00 98.12 95 ASP A CA 1
ATOM 766 C C . ASP A 1 95 ? 11.208 5.798 -4.404 1.00 98.12 95 ASP A C 1
ATOM 768 O O . ASP A 1 95 ? 11.004 4.724 -3.842 1.00 98.12 95 ASP A O 1
ATOM 772 N N . ARG A 1 96 ? 12.279 6.560 -4.130 1.00 94.38 96 ARG A N 1
ATOM 773 C CA . ARG A 1 96 ? 13.332 6.289 -3.130 1.00 94.38 96 ARG A CA 1
ATOM 774 C C . ARG A 1 96 ? 14.234 5.098 -3.477 1.00 94.38 96 ARG A C 1
ATOM 776 O O . ARG A 1 96 ? 15.451 5.269 -3.529 1.00 94.38 96 ARG A O 1
ATOM 783 N N . GLY A 1 97 ? 13.660 3.922 -3.722 1.00 90.31 97 GLY A N 1
ATOM 784 C CA . GLY A 1 97 ? 14.354 2.743 -4.232 1.00 90.31 97 GLY A CA 1
ATOM 785 C C . GLY A 1 97 ? 14.609 2.809 -5.738 1.00 90.31 97 GLY A C 1
ATOM 786 O O . GLY A 1 97 ? 14.122 3.689 -6.443 1.00 90.31 97 GLY A O 1
ATOM 787 N N . MET A 1 98 ? 15.409 1.864 -6.239 1.00 89.62 98 MET A N 1
ATOM 788 C CA . MET A 1 98 ? 15.861 1.848 -7.640 1.00 89.62 98 MET A CA 1
ATOM 789 C C . MET A 1 98 ? 15.032 0.943 -8.563 1.00 89.62 98 MET A C 1
ATOM 791 O O . MET A 1 98 ? 15.304 0.920 -9.764 1.00 89.62 98 MET A O 1
ATOM 795 N N . TYR A 1 99 ? 14.080 0.180 -8.014 1.00 94.62 99 TYR A N 1
ATOM 796 C CA . TYR A 1 99 ? 13.317 -0.852 -8.730 1.00 94.62 99 TYR A CA 1
ATOM 797 C C . TYR A 1 99 ? 11.802 -0.618 -8.664 1.00 94.62 99 TYR A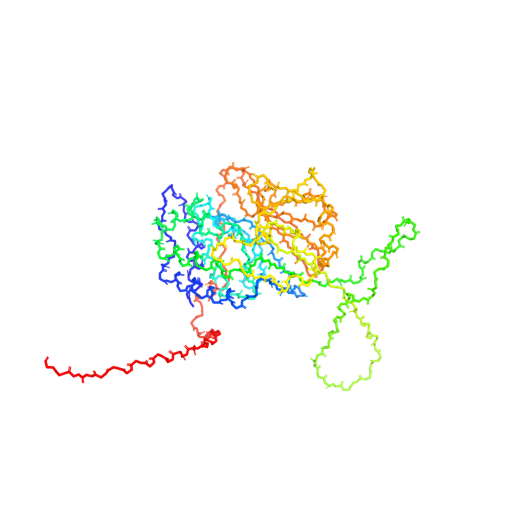 C 1
ATOM 799 O O . TYR A 1 99 ? 11.016 -1.565 -8.589 1.00 94.62 99 TYR A O 1
ATOM 807 N N . SER A 1 100 ? 11.371 0.644 -8.686 1.00 97.69 100 SER A N 1
ATOM 808 C CA . SER A 1 100 ? 9.949 1.010 -8.698 1.00 97.69 100 SER A CA 1
ATOM 809 C C . SER A 1 100 ? 9.235 0.467 -9.939 1.00 97.69 100 SER A C 1
ATOM 811 O O . SER A 1 100 ? 8.087 0.033 -9.847 1.00 97.69 100 SER A O 1
ATOM 813 N N . CYS A 1 101 ? 9.915 0.438 -11.094 1.00 97.88 101 CYS A N 1
ATOM 814 C CA . CYS A 1 101 ? 9.374 -0.122 -12.334 1.00 97.88 101 CYS A CA 1
ATOM 815 C C . CYS A 1 101 ? 9.030 -1.608 -12.163 1.00 97.88 101 CYS A C 1
ATOM 817 O O . CYS A 1 101 ? 7.941 -2.042 -12.532 1.00 97.88 101 CYS A O 1
ATOM 819 N N . GLU A 1 102 ? 9.936 -2.399 -11.581 1.00 97.25 102 GLU A N 1
ATOM 820 C CA . GLU A 1 102 ? 9.695 -3.814 -11.292 1.00 97.25 102 GLU A CA 1
ATOM 821 C C . GLU A 1 102 ? 8.617 -4.026 -10.229 1.00 97.25 102 GLU A C 1
ATOM 823 O O . GLU A 1 102 ? 7.798 -4.930 -10.387 1.00 97.25 102 GLU A O 1
ATOM 828 N N . VAL A 1 103 ? 8.581 -3.202 -9.179 1.00 98.19 103 VAL A N 1
ATOM 829 C CA . VAL A 1 103 ? 7.547 -3.285 -8.137 1.00 98.19 103 VAL A CA 1
ATOM 830 C C . VAL A 1 103 ? 6.156 -3.081 -8.737 1.00 98.19 103 VAL A C 1
ATOM 832 O O . VAL A 1 103 ? 5.300 -3.956 -8.587 1.00 98.19 103 VAL A O 1
ATOM 835 N N . ILE A 1 104 ? 5.939 -1.988 -9.477 1.00 98.56 104 ILE A N 1
ATOM 836 C CA . ILE A 1 104 ? 4.642 -1.705 -10.109 1.00 98.56 104 ILE A CA 1
ATOM 837 C C . ILE A 1 104 ? 4.263 -2.807 -11.092 1.00 98.56 104 ILE A C 1
ATOM 839 O O . ILE A 1 104 ? 3.151 -3.330 -11.031 1.00 98.56 104 ILE A O 1
ATOM 843 N N . MET A 1 105 ? 5.187 -3.224 -11.960 1.00 98.56 105 MET A N 1
ATOM 844 C CA . MET A 1 105 ? 4.864 -4.241 -12.958 1.00 98.56 105 MET A CA 1
ATOM 845 C C . MET A 1 105 ? 4.585 -5.612 -12.353 1.00 98.56 105 MET A C 1
ATOM 847 O O . MET A 1 105 ? 3.743 -6.344 -12.883 1.00 98.56 105 MET A O 1
ATOM 851 N N . LEU A 1 106 ? 5.239 -5.967 -11.246 1.00 98.50 106 LEU A N 1
ATOM 852 C CA . LEU A 1 106 ? 4.935 -7.186 -10.509 1.00 98.50 106 LEU A CA 1
ATOM 853 C C . LEU A 1 106 ? 3.531 -7.116 -9.901 1.00 98.50 106 LEU A C 1
ATOM 855 O O . LEU A 1 106 ? 2.728 -8.020 -10.134 1.00 98.50 106 LEU A O 1
ATOM 859 N N . LEU A 1 107 ? 3.213 -6.039 -9.179 1.00 98.81 107 LEU A N 1
ATOM 860 C CA . LEU A 1 107 ? 1.915 -5.871 -8.522 1.00 98.81 107 LEU A CA 1
ATOM 861 C C . LEU A 1 107 ? 0.762 -5.800 -9.529 1.00 98.81 107 LEU A C 1
ATOM 863 O O . LEU A 1 107 ? -0.234 -6.496 -9.353 1.00 98.81 107 LEU A O 1
ATOM 867 N N . TYR A 1 108 ? 0.909 -5.050 -10.624 1.00 98.81 108 TYR A N 1
ATOM 868 C CA . TYR A 1 108 ? -0.127 -4.936 -11.657 1.00 98.81 108 TYR A CA 1
ATOM 869 C C . TYR A 1 108 ? -0.333 -6.253 -12.405 1.00 98.81 108 TYR A C 1
ATOM 871 O O . TYR A 1 108 ? -1.469 -6.656 -12.655 1.00 98.81 108 TYR A O 1
ATOM 879 N N . SER A 1 109 ? 0.748 -6.983 -12.700 1.00 98.69 109 SER A N 1
ATOM 880 C CA . SER A 1 109 ? 0.635 -8.316 -13.303 1.00 98.69 109 SER A CA 1
ATOM 881 C C . SER A 1 109 ? -0.093 -9.292 -12.378 1.00 98.69 109 SER A C 1
ATOM 883 O O . SER A 1 109 ? -0.919 -10.074 -12.845 1.00 98.69 109 SER A O 1
ATOM 885 N N . LEU A 1 110 ? 0.193 -9.255 -11.071 1.00 98.50 110 LEU A N 1
ATOM 886 C CA . LEU A 1 110 ? -0.489 -10.095 -10.086 1.00 98.50 110 LEU A CA 1
ATOM 887 C C . LEU A 1 110 ? -1.949 -9.669 -9.884 1.00 98.50 110 LEU A C 1
ATOM 889 O O . LEU A 1 110 ? -2.798 -10.547 -9.770 1.00 98.50 110 LEU A O 1
ATOM 893 N N . LYS A 1 111 ? -2.260 -8.365 -9.926 1.00 98.50 111 LYS A N 1
ATOM 894 C CA . LYS A 1 111 ? -3.638 -7.853 -9.927 1.00 98.50 111 LYS A CA 1
ATOM 895 C C . LYS A 1 111 ? -4.434 -8.390 -11.111 1.00 98.50 111 LYS A C 1
ATOM 897 O O . LYS A 1 111 ? -5.528 -8.904 -10.917 1.00 98.50 111 LYS A O 1
ATOM 902 N N . CYS A 1 112 ? -3.867 -8.337 -12.315 1.00 98.06 112 CYS A N 1
ATOM 903 C CA . CYS A 1 112 ? -4.525 -8.853 -13.518 1.00 98.06 112 CYS A CA 1
ATOM 904 C C . CYS A 1 112 ? -4.685 -10.383 -13.497 1.00 98.06 112 CYS A C 1
ATOM 906 O O . CYS A 1 112 ? -5.624 -10.917 -14.081 1.00 98.06 112 CYS A O 1
ATOM 908 N N . LEU A 1 113 ? -3.766 -11.112 -12.850 1.00 97.06 113 LEU A N 1
ATOM 909 C CA . LEU A 1 113 ? -3.852 -12.572 -12.724 1.00 97.06 113 LEU A CA 1
ATOM 910 C C . LEU A 1 113 ? -4.842 -13.026 -11.652 1.00 97.06 113 LEU A C 1
ATOM 912 O O . LEU A 1 113 ? -5.513 -14.037 -11.844 1.00 97.06 113 LEU A O 1
ATOM 916 N N . PHE A 1 114 ? -4.890 -12.314 -10.529 1.00 97.38 114 PHE A N 1
ATOM 917 C CA . PHE A 1 114 ? -5.621 -12.707 -9.328 1.00 97.38 114 PHE A CA 1
ATOM 918 C C . PHE A 1 114 ? -6.359 -11.497 -8.732 1.00 97.38 114 PHE A C 1
ATOM 920 O O . PHE A 1 114 ? -6.023 -11.042 -7.632 1.00 97.38 114 PHE A O 1
ATOM 927 N N . PRO A 1 115 ? -7.347 -10.937 -9.455 1.00 96.75 115 PRO A N 1
ATOM 928 C CA . PRO A 1 115 ? -8.001 -9.687 -9.073 1.00 96.75 115 PRO A CA 1
ATOM 929 C C . PRO A 1 115 ? -8.742 -9.758 -7.733 1.00 96.75 115 PRO A C 1
ATOM 931 O O . PRO A 1 115 ? -8.914 -8.723 -7.097 1.00 96.75 115 PRO A O 1
ATOM 934 N N . ASP A 1 116 ? -9.126 -10.957 -7.288 1.00 95.25 116 ASP A N 1
ATOM 935 C CA . ASP A 1 116 ? -9.781 -11.262 -6.010 1.00 95.25 116 ASP A CA 1
ATOM 936 C C . ASP A 1 116 ? -8.798 -11.593 -4.867 1.00 95.25 116 ASP A C 1
ATOM 938 O O . ASP A 1 116 ? -9.212 -11.783 -3.719 1.00 95.25 116 ASP A O 1
ATOM 942 N N . LYS A 1 117 ? -7.493 -11.663 -5.163 1.00 97.06 117 LYS A N 1
ATOM 943 C CA . LYS A 1 117 ? -6.425 -11.961 -4.192 1.00 97.06 117 LYS A CA 1
ATOM 944 C C . LYS A 1 117 ? -5.403 -10.837 -4.045 1.00 97.06 117 LYS A C 1
ATOM 946 O O . LYS A 1 117 ? -4.638 -10.867 -3.089 1.00 97.06 117 LYS A O 1
ATOM 951 N N . ILE A 1 118 ? -5.372 -9.861 -4.950 1.00 98.44 118 ILE A N 1
ATOM 952 C CA . ILE A 1 118 ? -4.484 -8.695 -4.878 1.00 98.44 118 ILE A CA 1
ATOM 953 C C . ILE A 1 118 ? -5.317 -7.417 -4.837 1.00 98.44 118 ILE A C 1
ATOM 955 O O . ILE A 1 118 ? -6.012 -7.080 -5.797 1.00 98.44 118 ILE A O 1
ATOM 959 N N . TYR A 1 119 ? -5.191 -6.685 -3.739 1.00 98.81 119 TYR A N 1
ATOM 960 C CA . TYR A 1 119 ? -5.819 -5.391 -3.513 1.00 98.81 119 TYR A CA 1
ATOM 961 C C . TYR A 1 119 ? -4.729 -4.336 -3.345 1.00 98.81 119 TYR A C 1
ATOM 963 O O . TYR A 1 119 ? -3.765 -4.548 -2.609 1.00 98.81 119 TYR A O 1
ATOM 971 N N . LEU A 1 120 ? -4.873 -3.214 -4.044 1.00 98.94 120 LEU A N 1
ATOM 972 C CA . LEU A 1 120 ? -3.912 -2.116 -4.048 1.00 98.94 120 LEU A CA 1
ATOM 973 C C . LEU A 1 120 ? -4.673 -0.841 -3.700 1.00 98.94 120 LEU A C 1
ATOM 975 O O . LEU A 1 120 ? -5.598 -0.477 -4.422 1.00 98.94 120 LEU A O 1
ATOM 979 N N . ILE A 1 121 ? -4.302 -0.177 -2.607 1.00 98.88 121 ILE A N 1
ATOM 980 C CA . ILE A 1 121 ? -4.776 1.182 -2.324 1.00 98.88 121 ILE A CA 1
ATOM 981 C C . ILE A 1 121 ? -3.662 2.189 -2.609 1.00 98.88 121 ILE A C 1
ATOM 983 O O . ILE A 1 121 ? -2.505 1.834 -2.827 1.00 98.88 121 ILE A O 1
ATOM 987 N N . ARG A 1 122 ? -4.013 3.460 -2.693 1.00 98.69 122 ARG A N 1
ATOM 988 C CA . ARG A 1 122 ? -3.089 4.520 -3.074 1.00 98.69 122 ARG A CA 1
ATOM 989 C C . ARG A 1 122 ? -2.291 5.023 -1.875 1.00 98.69 122 ARG A C 1
ATOM 991 O O . ARG A 1 122 ? -2.882 5.260 -0.828 1.00 98.69 122 ARG A O 1
ATOM 998 N N . GLY A 1 123 ? -0.998 5.271 -2.071 1.00 98.69 123 GLY A N 1
ATOM 999 C CA . GLY A 1 123 ? -0.161 6.033 -1.151 1.00 98.69 123 GLY A CA 1
ATOM 1000 C C . GLY A 1 123 ? 0.046 7.477 -1.602 1.00 98.69 123 GLY A C 1
ATOM 1001 O O . GLY A 1 123 ? -0.498 7.939 -2.613 1.00 98.69 123 GLY A O 1
ATOM 1002 N N . ASN A 1 124 ? 0.810 8.243 -0.829 1.00 98.31 124 ASN A N 1
ATOM 1003 C CA . ASN A 1 124 ? 1.079 9.640 -1.155 1.00 98.31 124 ASN A CA 1
ATOM 1004 C C . ASN A 1 124 ? 2.122 9.803 -2.267 1.00 98.31 124 ASN A C 1
ATOM 1006 O O . ASN A 1 124 ? 2.115 10.840 -2.936 1.00 98.31 124 ASN A O 1
ATOM 1010 N N . HIS A 1 125 ? 2.972 8.802 -2.503 1.00 98.31 125 HIS A N 1
ATOM 1011 C CA . HIS A 1 125 ? 3.936 8.811 -3.603 1.00 98.31 125 HIS A CA 1
ATOM 1012 C C . HIS A 1 125 ? 3.310 8.532 -4.972 1.00 98.31 125 HIS A C 1
ATOM 1014 O O . HIS A 1 125 ? 3.875 8.906 -5.997 1.00 98.31 125 HIS A O 1
ATOM 1020 N N . GLU A 1 126 ? 2.092 7.992 -5.027 1.00 98.50 126 GLU A N 1
ATOM 1021 C CA . GLU A 1 126 ? 1.353 7.753 -6.271 1.00 98.50 126 GLU A CA 1
ATOM 1022 C C . GLU A 1 126 ? 0.699 9.036 -6.837 1.00 98.50 126 GLU A C 1
ATOM 1024 O O . GLU A 1 126 ? -0.455 9.045 -7.269 1.00 98.50 126 GLU A O 1
ATOM 1029 N N . PHE A 1 127 ? 1.433 10.151 -6.849 1.00 97.81 127 PHE A N 1
ATOM 1030 C CA . PHE A 1 127 ? 1.053 11.420 -7.478 1.00 97.81 127 PHE A CA 1
ATOM 1031 C C . PHE A 1 127 ? 2.178 11.932 -8.365 1.00 97.81 127 PHE A C 1
ATOM 1033 O O . PHE A 1 127 ? 3.357 11.809 -8.032 1.00 97.81 127 PHE A O 1
ATOM 1040 N N . LYS A 1 128 ? 1.807 12.580 -9.475 1.00 96.88 128 LYS A N 1
ATOM 1041 C CA . LYS A 1 128 ? 2.770 13.131 -10.433 1.00 96.88 128 LYS A CA 1
ATOM 1042 C C . LYS A 1 128 ? 3.820 13.998 -9.736 1.00 96.88 128 LYS A C 1
ATOM 1044 O O . LYS A 1 128 ? 4.999 13.678 -9.811 1.00 96.88 128 LYS A O 1
ATOM 1049 N N . ASP A 1 129 ? 3.387 15.002 -8.978 1.00 95.50 129 ASP A N 1
ATOM 1050 C CA . ASP A 1 129 ? 4.283 15.959 -8.317 1.00 95.50 129 ASP A CA 1
ATOM 1051 C C . ASP A 1 129 ? 5.303 15.287 -7.382 1.00 95.50 129 ASP A C 1
ATOM 1053 O O . ASP A 1 129 ? 6.415 15.785 -7.225 1.00 95.50 129 ASP A O 1
ATOM 1057 N N . LEU A 1 130 ? 4.972 14.139 -6.784 1.00 96.62 130 LEU A N 1
ATOM 1058 C CA . LEU A 1 130 ? 5.905 13.386 -5.944 1.00 96.62 130 LEU A CA 1
ATOM 1059 C C . LEU A 1 130 ? 6.860 12.572 -6.824 1.00 96.62 130 LEU A C 1
ATOM 1061 O O . LEU A 1 130 ? 8.074 12.752 -6.761 1.00 96.62 130 LEU A O 1
ATOM 1065 N N . THR A 1 131 ? 6.335 11.779 -7.752 1.00 97.19 131 THR A N 1
ATOM 1066 C CA . THR A 1 131 ? 7.173 10.955 -8.641 1.00 97.19 131 THR A CA 1
ATOM 1067 C C . THR A 1 131 ? 8.169 11.751 -9.499 1.00 97.19 131 THR A C 1
ATOM 1069 O O . THR A 1 131 ? 9.206 11.218 -9.906 1.00 97.19 131 THR A O 1
ATOM 1072 N N . GLU A 1 132 ? 7.893 13.033 -9.779 1.00 96.44 132 GLU A N 1
ATOM 1073 C CA . GLU A 1 132 ? 8.815 13.940 -10.478 1.00 96.44 132 GLU A CA 1
ATOM 1074 C C . GLU A 1 132 ? 10.029 14.347 -9.629 1.00 96.44 132 GLU A C 1
ATOM 1076 O O . GLU A 1 132 ? 11.081 14.656 -10.188 1.00 96.44 132 GLU A O 1
ATOM 1081 N N . ASN A 1 133 ? 9.907 14.310 -8.300 1.00 94.75 133 ASN A N 1
ATOM 1082 C CA . ASN A 1 133 ? 10.901 14.832 -7.360 1.00 94.75 133 ASN A CA 1
ATOM 1083 C C . ASN A 1 133 ? 11.619 13.747 -6.537 1.00 94.75 133 ASN A C 1
ATOM 1085 O O . ASN A 1 133 ? 12.690 14.014 -5.993 1.00 94.75 133 ASN A O 1
ATOM 1089 N N . TYR A 1 134 ? 11.064 12.533 -6.435 1.00 92.94 134 TYR A N 1
ATOM 1090 C CA . TYR A 1 134 ? 11.526 11.517 -5.474 1.00 92.94 134 TYR A CA 1
ATOM 1091 C C . TYR A 1 134 ? 12.150 10.254 -6.099 1.00 92.94 134 TYR A C 1
ATOM 1093 O O . TYR A 1 134 ? 12.612 9.375 -5.363 1.00 92.94 134 TYR A O 1
ATOM 1101 N N . GLY A 1 135 ? 12.275 10.215 -7.430 1.00 94.19 135 GLY A N 1
ATOM 1102 C CA . GLY A 1 135 ? 13.130 9.270 -8.159 1.00 94.19 135 GLY A CA 1
ATOM 1103 C C . GLY A 1 135 ? 12.426 8.456 -9.243 1.00 94.19 135 GLY A C 1
ATOM 1104 O O . GLY A 1 135 ? 13.085 8.040 -10.195 1.00 94.19 135 GLY A O 1
ATOM 1105 N N . PHE A 1 136 ? 11.108 8.272 -9.175 1.00 97.75 136 PHE A N 1
ATOM 1106 C CA . PHE A 1 136 ? 10.401 7.367 -10.079 1.00 97.75 136 PHE A CA 1
ATOM 1107 C C . PHE A 1 136 ? 10.393 7.838 -11.536 1.00 97.75 136 PHE A C 1
ATOM 1109 O O . PHE A 1 136 ? 10.663 7.045 -12.442 1.00 97.75 136 PHE A O 1
ATOM 1116 N N . LYS A 1 137 ? 10.161 9.134 -11.795 1.00 98.06 137 LYS A N 1
ATOM 1117 C CA . LYS A 1 137 ? 10.254 9.673 -13.163 1.00 98.06 137 LYS A CA 1
ATOM 1118 C C . LYS A 1 137 ? 11.656 9.494 -13.730 1.00 98.06 137 LYS A C 1
ATOM 1120 O O . LYS A 1 137 ? 11.814 9.066 -14.871 1.00 98.06 137 LYS A O 1
ATOM 1125 N N . PHE A 1 138 ? 12.676 9.789 -12.924 1.00 96.75 138 PHE A N 1
ATOM 1126 C CA . PHE A 1 138 ? 14.066 9.585 -13.316 1.00 96.75 138 PHE A CA 1
ATOM 1127 C C . PHE A 1 138 ? 14.322 8.114 -13.668 1.00 96.75 138 PHE A C 1
ATOM 1129 O O . PHE A 1 138 ? 14.864 7.835 -14.736 1.00 96.75 138 PHE A O 1
ATOM 1136 N N . GLU A 1 139 ? 13.879 7.182 -12.824 1.00 96.44 139 GLU A N 1
ATOM 1137 C CA . GLU A 1 139 ? 13.995 5.743 -13.061 1.00 96.44 139 GLU A CA 1
ATOM 1138 C C . GLU A 1 139 ? 13.356 5.337 -14.399 1.00 96.44 139 GLU A C 1
ATOM 1140 O O . GLU A 1 139 ? 14.020 4.722 -15.237 1.00 96.44 139 GLU A O 1
ATOM 1145 N N . CYS A 1 140 ? 12.107 5.741 -14.642 1.00 97.75 140 CYS A N 1
ATOM 1146 C CA . CYS A 1 140 ? 11.386 5.404 -15.868 1.00 97.75 140 CYS A CA 1
ATOM 1147 C C . CYS A 1 140 ? 12.082 5.938 -17.124 1.00 97.75 140 CYS A C 1
ATOM 1149 O O . CYS A 1 140 ? 12.200 5.215 -18.109 1.00 97.75 140 CYS A O 1
ATOM 1151 N N . LEU A 1 141 ? 12.578 7.178 -17.098 1.00 96.75 141 LEU A N 1
ATOM 1152 C CA . LEU A 1 141 ? 13.244 7.787 -18.254 1.00 96.75 141 LEU A CA 1
ATOM 1153 C C . LEU A 1 141 ? 14.575 7.120 -18.608 1.00 96.75 141 LEU A C 1
ATOM 1155 O O . LEU A 1 141 ? 14.946 7.100 -19.779 1.00 96.75 141 LEU A O 1
ATOM 1159 N N . HIS A 1 142 ? 15.284 6.574 -17.619 1.00 95.38 142 HIS A N 1
ATOM 1160 C CA . HIS A 1 142 ? 16.589 5.944 -17.835 1.00 95.38 142 HIS A CA 1
ATOM 1161 C C . HIS A 1 142 ? 16.494 4.440 -18.102 1.00 95.38 142 HIS A C 1
ATOM 1163 O O . HIS A 1 142 ? 17.376 3.883 -18.754 1.00 95.38 142 HIS A O 1
ATOM 1169 N N . ARG A 1 143 ? 15.458 3.768 -17.584 1.00 95.00 143 ARG A N 1
ATOM 1170 C CA . ARG A 1 143 ? 15.342 2.300 -17.631 1.00 95.00 143 ARG A CA 1
ATOM 1171 C C . ARG A 1 143 ? 14.210 1.795 -18.523 1.00 95.00 143 ARG A C 1
ATOM 1173 O O . ARG A 1 143 ? 14.268 0.641 -18.944 1.00 95.00 143 ARG A O 1
ATOM 1180 N N . ALA A 1 144 ? 13.202 2.625 -18.783 1.00 96.12 144 ALA A N 1
ATOM 1181 C CA . ALA A 1 144 ? 12.018 2.309 -19.575 1.00 96.12 144 ALA A CA 1
ATOM 1182 C C . ALA A 1 144 ? 11.772 3.403 -20.634 1.00 96.12 144 ALA A C 1
ATOM 1184 O O . ALA A 1 144 ? 12.556 3.535 -21.572 1.00 96.12 144 ALA A O 1
ATOM 1185 N N . SER A 1 145 ? 10.685 4.172 -20.525 1.00 97.31 145 SER A N 1
ATOM 1186 C CA . SER A 1 145 ? 10.369 5.273 -21.438 1.00 97.31 145 SER A CA 1
ATOM 1187 C C . SER A 1 145 ? 9.486 6.337 -20.773 1.00 97.31 145 SER A C 1
ATOM 1189 O O . SER A 1 145 ? 8.853 6.091 -19.746 1.00 97.31 145 SER A O 1
ATOM 1191 N N . GLN A 1 146 ? 9.395 7.520 -21.391 1.00 97.81 146 GLN A N 1
ATOM 1192 C CA . GLN A 1 146 ? 8.440 8.567 -20.993 1.00 97.81 146 GLN A CA 1
ATOM 1193 C C . GLN A 1 146 ? 6.989 8.063 -21.078 1.00 97.81 146 GLN A C 1
ATOM 1195 O O . GLN A 1 146 ? 6.217 8.261 -20.148 1.00 97.81 146 GLN A O 1
ATOM 1200 N N . SER A 1 147 ? 6.644 7.325 -22.141 1.00 98.25 147 SER A N 1
ATOM 1201 C CA . SER A 1 147 ? 5.302 6.748 -22.304 1.00 98.25 147 SER A CA 1
ATOM 1202 C C . SER A 1 147 ? 4.949 5.756 -21.195 1.00 98.25 147 SER A C 1
ATOM 1204 O O . SER A 1 147 ? 3.794 5.698 -20.783 1.00 98.25 147 SER A O 1
ATOM 1206 N N . PHE A 1 148 ? 5.921 4.971 -20.720 1.00 98.56 148 PHE A N 1
ATOM 1207 C CA . PHE A 1 148 ? 5.724 4.068 -19.588 1.00 98.56 148 PHE A CA 1
ATOM 1208 C C . PHE A 1 148 ? 5.407 4.856 -18.313 1.00 98.56 148 PHE A C 1
ATOM 1210 O O . PHE A 1 148 ? 4.418 4.565 -17.647 1.00 98.56 148 PHE A O 1
ATOM 1217 N N . TYR A 1 149 ? 6.198 5.893 -18.015 1.00 98.69 149 TYR A N 1
ATOM 1218 C CA . TYR A 1 149 ? 5.959 6.769 -16.866 1.00 98.69 149 TYR A CA 1
ATOM 1219 C C . TYR A 1 149 ? 4.564 7.401 -16.902 1.00 98.69 149 TYR A C 1
ATOM 1221 O O . TYR A 1 149 ? 3.821 7.298 -15.928 1.00 98.69 149 TYR A O 1
ATOM 1229 N N . ASP A 1 150 ? 4.193 8.010 -18.032 1.00 98.56 150 ASP A N 1
ATOM 1230 C CA . ASP A 1 150 ? 2.911 8.703 -18.169 1.00 98.56 150 ASP A CA 1
ATOM 1231 C C . ASP A 1 150 ? 1.733 7.747 -17.949 1.00 98.56 150 ASP A C 1
ATOM 1233 O O . ASP A 1 150 ? 0.781 8.097 -17.253 1.00 98.56 150 ASP A O 1
ATOM 1237 N N . LYS A 1 151 ? 1.828 6.513 -18.463 1.00 98.69 151 LYS A N 1
ATOM 1238 C CA . LYS A 1 151 ? 0.802 5.482 -18.267 1.00 98.69 151 LYS A CA 1
ATOM 1239 C C . LYS A 1 151 ? 0.717 4.988 -16.828 1.00 98.69 151 LYS A C 1
ATOM 1241 O O . LYS A 1 151 ? -0.387 4.814 -16.315 1.00 98.69 151 LYS A O 1
ATOM 1246 N N . VAL A 1 152 ? 1.848 4.798 -16.147 1.00 98.69 152 VAL A N 1
ATOM 1247 C CA . VAL A 1 152 ? 1.828 4.432 -14.723 1.00 98.69 152 VAL A CA 1
ATOM 1248 C C . VAL A 1 152 ? 1.207 5.557 -13.888 1.00 98.69 152 VAL A C 1
ATOM 1250 O O . VAL A 1 152 ? 0.309 5.296 -13.091 1.00 98.69 152 VAL A O 1
ATOM 1253 N N . VAL A 1 153 ? 1.604 6.812 -14.104 1.00 98.44 153 VAL A N 1
ATOM 1254 C CA . VAL A 1 153 ? 1.051 7.955 -13.357 1.00 98.44 153 VAL A CA 1
ATOM 1255 C C . VAL A 1 153 ? -0.436 8.169 -13.646 1.00 98.44 153 VAL A C 1
ATOM 1257 O O . VAL A 1 153 ? -1.198 8.454 -12.723 1.00 98.44 153 VAL A O 1
ATOM 1260 N N . GLU A 1 154 ? -0.876 7.990 -14.895 1.00 98.38 154 GLU A N 1
ATOM 1261 C CA . GLU A 1 154 ? -2.302 7.967 -15.245 1.00 98.38 154 GLU A CA 1
ATOM 1262 C C . GLU A 1 154 ? -3.029 6.882 -14.441 1.00 98.38 154 GLU A C 1
ATOM 1264 O O . GLU A 1 154 ? -4.065 7.155 -13.828 1.00 98.38 154 GLU A O 1
ATOM 1269 N N . SER A 1 155 ? -2.446 5.681 -14.354 1.00 98.56 155 SER A N 1
ATOM 1270 C CA . SER A 1 155 ? -3.075 4.559 -13.661 1.00 98.56 155 SER A CA 1
ATOM 1271 C C . SER A 1 155 ? -3.289 4.792 -12.161 1.00 98.56 155 SER A C 1
ATOM 1273 O O . SER A 1 155 ? -4.307 4.372 -11.613 1.00 98.56 155 SER A O 1
ATOM 1275 N N . PHE A 1 156 ? -2.396 5.545 -11.509 1.00 98.62 156 PHE A N 1
ATOM 1276 C CA . PHE A 1 156 ? -2.521 5.898 -10.092 1.00 98.62 156 PHE A CA 1
ATOM 1277 C C . PHE A 1 156 ? -3.793 6.682 -9.772 1.00 98.62 156 PHE A C 1
ATOM 1279 O O . PHE A 1 156 ? -4.320 6.587 -8.662 1.00 98.62 156 PHE A O 1
ATOM 1286 N N . SER A 1 157 ? -4.325 7.433 -10.741 1.00 97.12 157 SER A N 1
ATOM 1287 C CA . SER A 1 157 ? -5.555 8.207 -10.557 1.00 97.12 157 SER A CA 1
ATOM 1288 C C . SER A 1 157 ? -6.786 7.344 -10.262 1.00 97.12 157 SER A C 1
ATOM 1290 O O . SER A 1 157 ? -7.715 7.829 -9.610 1.00 97.12 157 SER A O 1
ATOM 1292 N N . ALA A 1 158 ? -6.764 6.077 -10.692 1.00 97.94 158 ALA A N 1
ATOM 1293 C CA . ALA A 1 158 ? -7.854 5.125 -10.522 1.00 97.94 158 ALA A CA 1
ATOM 1294 C C . ALA A 1 158 ? -7.720 4.238 -9.275 1.00 97.94 158 ALA A C 1
ATOM 1296 O O . ALA A 1 158 ? -8.677 3.534 -8.954 1.00 97.94 158 ALA A O 1
ATOM 1297 N N . LEU A 1 159 ? -6.585 4.273 -8.565 1.00 98.62 159 LEU A N 1
ATOM 1298 C CA . LEU A 1 159 ? -6.391 3.454 -7.368 1.00 98.62 159 LEU A CA 1
ATOM 1299 C C . LEU A 1 159 ? -7.427 3.802 -6.277 1.00 98.62 159 LEU A C 1
ATOM 1301 O O . LEU A 1 159 ? -7.651 4.992 -6.004 1.00 98.62 159 LEU A O 1
ATOM 1305 N N . PRO A 1 160 ? -8.032 2.792 -5.624 1.00 98.69 160 PRO A N 1
ATOM 1306 C CA . PRO A 1 160 ? -8.775 2.969 -4.377 1.00 98.69 160 PRO A CA 1
ATOM 1307 C C . PRO A 1 160 ? -7.929 3.678 -3.310 1.00 98.69 160 PRO A C 1
ATOM 1309 O O . PRO A 1 160 ? -6.706 3.580 -3.316 1.00 98.69 160 PRO A O 1
ATOM 1312 N N . ILE A 1 161 ? -8.553 4.405 -2.383 1.00 98.62 161 ILE A N 1
ATOM 1313 C CA . ILE A 1 161 ? -7.832 5.205 -1.375 1.00 98.62 161 ILE A CA 1
ATOM 1314 C C . ILE A 1 161 ? -7.734 4.509 -0.012 1.00 98.62 161 ILE A C 1
ATOM 1316 O O . ILE A 1 161 ? -6.819 4.782 0.759 1.00 98.62 161 ILE A O 1
ATOM 1320 N N . CYS A 1 162 ? -8.668 3.614 0.299 1.00 98.81 162 CYS A N 1
ATOM 1321 C CA . CYS A 1 162 ? -8.670 2.851 1.541 1.00 98.81 162 CYS A CA 1
ATOM 1322 C C . CYS A 1 162 ? -9.486 1.561 1.391 1.00 98.81 162 CYS A C 1
ATOM 1324 O O . CYS A 1 162 ? -10.159 1.342 0.379 1.00 98.81 162 CYS A O 1
ATOM 1326 N N . ALA A 1 163 ? -9.419 0.700 2.402 1.00 98.75 163 ALA A N 1
ATOM 1327 C CA . ALA A 1 163 ? -10.179 -0.538 2.466 1.00 98.75 163 ALA A CA 1
ATOM 1328 C C . ALA A 1 163 ? -10.841 -0.723 3.837 1.00 98.75 163 ALA A C 1
ATOM 1330 O O . ALA A 1 163 ? -10.293 -0.352 4.874 1.00 98.75 163 ALA A O 1
ATOM 1331 N N . LEU A 1 164 ? -12.018 -1.338 3.828 1.00 98.19 164 LEU A N 1
ATOM 1332 C CA . LEU A 1 164 ? -12.715 -1.861 4.991 1.00 98.19 164 LEU A CA 1
ATOM 1333 C C . LEU A 1 164 ? -12.693 -3.384 4.896 1.00 98.19 164 LEU A C 1
ATOM 1335 O O . LEU A 1 164 ? -13.285 -3.965 3.986 1.00 98.19 164 LEU A O 1
ATOM 1339 N N . ILE A 1 165 ? -11.993 -4.026 5.826 1.00 96.50 165 ILE A N 1
ATOM 1340 C CA . ILE A 1 165 ? -11.878 -5.482 5.885 1.00 96.50 165 ILE A CA 1
ATOM 1341 C C . ILE A 1 165 ? -12.828 -6.010 6.955 1.00 96.50 165 ILE A C 1
ATOM 1343 O O . ILE A 1 165 ? -12.729 -5.609 8.112 1.00 96.50 165 ILE A O 1
ATOM 1347 N N . LYS A 1 166 ? -13.730 -6.917 6.577 1.00 93.06 166 LYS A N 1
ATOM 1348 C CA . LYS A 1 166 ? -14.685 -7.570 7.477 1.00 93.06 166 LYS A CA 1
ATOM 1349 C C . LYS A 1 166 ? -14.255 -8.998 7.793 1.00 93.06 166 LYS A C 1
ATOM 1351 O O . LYS A 1 166 ? -14.026 -9.799 6.882 1.00 93.06 166 LYS A O 1
ATOM 1356 N N . SER A 1 167 ? -14.239 -9.332 9.078 1.00 85.94 167 SER A N 1
ATOM 1357 C CA . SER A 1 167 ? -13.880 -10.653 9.617 1.00 85.94 167 SER A CA 1
ATOM 1358 C C . SER A 1 167 ? -14.920 -11.121 10.653 1.00 85.94 167 SER A C 1
ATOM 1360 O O . SER A 1 167 ? -15.590 -10.292 11.268 1.00 85.94 167 SER A O 1
ATOM 1362 N N . LYS A 1 168 ? -15.103 -12.441 10.841 1.00 82.25 168 LYS A N 1
ATOM 1363 C CA . LYS A 1 168 ? -16.097 -13.017 11.780 1.00 82.25 168 LYS A CA 1
ATOM 1364 C C . LYS A 1 168 ? -15.484 -13.184 13.182 1.00 82.25 168 LYS A C 1
ATOM 1366 O O . LYS A 1 168 ? -14.401 -13.743 13.291 1.00 82.25 168 LYS A O 1
ATOM 1371 N N . VAL A 1 169 ? -16.202 -12.796 14.240 1.00 69.38 169 VAL A N 1
ATOM 1372 C CA . VAL A 1 169 ? -15.882 -13.121 15.645 1.00 69.38 169 VAL A CA 1
ATOM 1373 C C . VAL A 1 169 ? -16.532 -14.457 16.004 1.00 69.38 169 VAL A C 1
ATOM 1375 O O . VAL A 1 169 ? -17.735 -14.631 15.792 1.00 69.38 169 VAL A O 1
ATOM 1378 N N . HIS A 1 170 ? -15.796 -15.387 16.616 1.00 59.84 170 HIS A N 1
ATOM 1379 C CA . HIS A 1 170 ? -16.413 -16.517 17.315 1.00 59.84 170 HIS A CA 1
ATOM 1380 C C . HIS A 1 170 ? -16.802 -16.120 18.747 1.00 59.84 170 HIS A C 1
ATOM 1382 O O . HIS A 1 170 ? -15.975 -15.690 19.543 1.00 59.84 170 HIS A O 1
ATOM 1388 N N . SER A 1 171 ? -18.078 -16.309 19.094 1.00 47.75 171 SER A N 1
ATOM 1389 C CA . SER A 1 171 ? -18.703 -15.898 20.363 1.00 47.75 171 SER A CA 1
ATOM 1390 C C . SER A 1 171 ? -18.123 -16.542 21.637 1.00 47.75 171 SER A C 1
ATOM 1392 O O . SER A 1 171 ? -18.568 -16.214 22.734 1.00 47.75 171 SER A O 1
ATOM 1394 N N . SER A 1 172 ? -17.148 -17.451 21.528 1.00 47.53 172 SER A N 1
ATOM 1395 C CA . SER A 1 172 ? -16.490 -18.118 22.661 1.00 47.53 172 SER A CA 1
ATOM 1396 C C . SER A 1 172 ? -15.351 -17.316 23.303 1.00 47.53 172 SER A C 1
ATOM 1398 O O . SER A 1 172 ? -14.822 -17.756 24.319 1.00 47.53 172 SER A O 1
ATOM 1400 N N . GLU A 1 173 ? -14.972 -16.162 22.746 1.00 44.03 173 GLU A N 1
ATOM 1401 C CA . GLU A 1 173 ? -13.883 -15.316 23.270 1.00 44.03 173 GLU A CA 1
ATOM 1402 C C . GLU A 1 173 ? -14.364 -14.048 23.990 1.00 44.03 173 GLU A C 1
ATOM 1404 O O . GLU A 1 173 ? -13.555 -13.198 24.355 1.00 44.03 173 GLU A O 1
ATOM 1409 N N . ILE A 1 174 ? -15.669 -13.919 24.256 1.00 43.19 174 ILE A N 1
ATOM 1410 C CA . ILE A 1 174 ? -16.187 -12.834 25.097 1.00 43.19 174 ILE A CA 1
ATOM 1411 C C . ILE A 1 174 ? -15.663 -13.064 26.524 1.00 43.19 174 ILE A C 1
ATOM 1413 O O . ILE A 1 174 ? -16.059 -14.053 27.147 1.00 43.19 174 ILE A O 1
ATOM 1417 N N . PRO A 1 175 ? -14.812 -12.182 27.087 1.00 38.12 175 PRO A N 1
ATOM 1418 C CA . PRO A 1 175 ? -14.406 -12.310 28.476 1.00 38.12 175 PRO A CA 1
ATOM 1419 C C . PRO A 1 175 ? -15.662 -12.230 29.341 1.00 38.12 175 PRO A C 1
ATOM 1421 O O . PRO A 1 175 ? -16.443 -11.280 29.213 1.00 38.12 175 PRO A O 1
ATOM 1424 N N . GLU A 1 176 ? -15.879 -13.224 30.205 1.00 35.34 176 GLU A N 1
ATOM 1425 C CA . GLU A 1 176 ? -16.968 -13.180 31.175 1.00 35.34 176 GLU A CA 1
ATOM 1426 C C . GLU A 1 176 ? -16.949 -11.826 31.890 1.00 35.34 176 GLU A C 1
ATOM 1428 O O . GLU A 1 176 ? -15.927 -11.378 32.420 1.00 35.34 176 GLU A O 1
ATOM 1433 N N . LYS A 1 177 ? -18.099 -11.145 31.859 1.00 36.34 177 LYS A N 1
ATOM 1434 C CA . LYS A 1 177 ? -18.325 -9.863 32.520 1.00 36.34 177 LYS A CA 1
ATOM 1435 C C . LYS A 1 177 ? -17.958 -9.987 33.997 1.00 36.34 177 LYS A C 1
ATOM 1437 O O . LYS A 1 177 ? -18.786 -10.400 34.805 1.00 36.34 177 LYS A O 1
ATOM 1442 N N . ASN A 1 178 ? -16.767 -9.533 34.373 1.00 30.48 178 ASN A N 1
ATOM 1443 C CA . ASN A 1 178 ? -16.462 -9.260 35.768 1.00 30.48 178 ASN A CA 1
ATOM 1444 C C . ASN A 1 178 ? -17.360 -8.105 36.230 1.00 30.48 178 ASN A C 1
ATOM 1446 O O . ASN A 1 178 ? -17.109 -6.932 35.949 1.00 30.48 178 ASN A O 1
ATOM 1450 N N . HIS A 1 179 ? -18.442 -8.456 36.925 1.00 36.38 179 HIS A N 1
ATOM 1451 C CA . HIS A 1 179 ? -19.255 -7.550 37.728 1.00 36.38 179 HIS A CA 1
ATOM 1452 C C . HIS A 1 179 ? -18.390 -6.962 38.848 1.00 36.38 179 HIS A C 1
ATOM 1454 O O . HIS A 1 179 ? -18.382 -7.490 39.953 1.00 36.38 179 HIS A O 1
ATOM 1460 N N . ASN A 1 180 ? -17.605 -5.927 38.542 1.00 32.91 180 ASN A N 1
ATOM 1461 C CA . ASN A 1 180 ? -17.189 -4.862 39.461 1.00 32.91 180 ASN A CA 1
ATOM 1462 C C . ASN A 1 180 ? -16.161 -3.955 38.780 1.00 32.91 180 ASN A C 1
ATOM 1464 O O . ASN A 1 180 ? -14.957 -4.129 38.948 1.00 32.91 180 ASN A O 1
ATOM 1468 N N . ARG A 1 181 ? -16.649 -2.961 38.040 1.00 31.83 181 ARG A N 1
ATOM 1469 C CA . ARG A 1 181 ? -16.027 -1.639 37.877 1.00 31.83 181 ARG A CA 1
ATOM 1470 C C . ARG A 1 181 ? -17.096 -0.728 37.284 1.00 31.83 181 ARG A C 1
ATOM 1472 O O . ARG A 1 181 ? -17.623 -1.015 36.216 1.00 31.83 181 ARG A O 1
ATOM 1479 N N . ASN A 1 182 ? -17.448 0.320 38.024 1.00 29.48 182 ASN A N 1
ATOM 1480 C CA . ASN A 1 182 ? -18.339 1.380 37.566 1.00 29.48 182 ASN A CA 1
ATOM 1481 C C . ASN A 1 182 ? -17.688 2.078 36.368 1.00 29.48 182 ASN A C 1
ATOM 1483 O O . ASN A 1 182 ? -16.866 2.972 36.540 1.00 29.48 182 ASN A O 1
ATOM 1487 N N . ILE A 1 183 ? -18.030 1.629 35.168 1.00 29.27 183 ILE A N 1
ATOM 1488 C CA . ILE A 1 183 ? -17.855 2.373 33.928 1.00 29.27 183 ILE A CA 1
ATOM 1489 C C . ILE A 1 183 ? -19.282 2.635 33.462 1.00 29.27 183 ILE A C 1
ATOM 1491 O O . ILE A 1 183 ? -20.024 1.695 33.169 1.00 29.27 183 ILE A O 1
ATOM 1495 N N . GLU A 1 184 ? -19.705 3.898 33.488 1.00 25.12 184 GLU A N 1
ATOM 1496 C CA . GLU A 1 184 ? -20.970 4.312 32.885 1.00 25.12 184 GLU A CA 1
ATOM 1497 C C . GLU A 1 184 ? -20.862 4.111 31.371 1.00 25.12 184 GLU A C 1
ATOM 1499 O O . GLU A 1 184 ? -20.383 4.967 30.633 1.00 25.12 184 GLU A O 1
ATOM 1504 N N . TYR A 1 185 ? -21.279 2.938 30.898 1.00 28.75 185 TYR A N 1
ATOM 1505 C CA . TYR A 1 185 ? -21.530 2.724 29.483 1.00 28.75 185 TYR A CA 1
ATOM 1506 C C . TYR A 1 185 ? -22.783 3.513 29.111 1.00 28.75 185 TYR A C 1
ATOM 1508 O O . TYR A 1 185 ? -23.893 3.180 29.541 1.00 28.75 185 TYR A O 1
ATOM 1516 N N . PHE A 1 186 ? -22.612 4.551 28.292 1.00 27.08 186 PHE A N 1
ATOM 1517 C CA . PHE A 1 186 ? -23.716 5.132 27.545 1.00 27.08 186 PHE A CA 1
ATOM 1518 C C . PHE A 1 186 ? -24.396 4.002 26.760 1.00 27.08 186 PHE A C 1
ATOM 1520 O O . PHE A 1 186 ? -23.792 3.375 25.890 1.00 27.08 186 PHE A O 1
ATOM 1527 N N . LYS A 1 187 ? -25.652 3.700 27.109 1.00 22.34 187 LYS A N 1
ATOM 1528 C CA . LYS A 1 187 ? -26.526 2.826 26.320 1.00 22.34 187 LYS A CA 1
ATOM 1529 C C . LYS A 1 187 ? -26.718 3.469 24.947 1.00 22.34 187 LYS A C 1
ATOM 1531 O O . LYS A 1 187 ? -27.548 4.363 24.802 1.00 22.34 187 LYS A O 1
ATOM 1536 N N . PHE A 1 188 ? -25.972 3.010 23.950 1.00 28.58 188 PHE A N 1
ATOM 1537 C CA . PHE A 1 188 ? -26.329 3.239 22.557 1.00 28.58 188 PHE A CA 1
ATOM 1538 C C . PHE A 1 188 ? -27.490 2.307 22.185 1.00 28.58 188 PHE A C 1
ATOM 1540 O O . PHE A 1 188 ? -27.513 1.136 22.567 1.00 28.58 188 PHE A O 1
ATOM 1547 N N . ASN A 1 189 ? -28.495 2.858 21.504 1.00 27.97 189 ASN A N 1
ATOM 1548 C CA . ASN A 1 189 ? -29.671 2.121 21.047 1.00 27.97 189 ASN A CA 1
ATOM 1549 C C . ASN A 1 189 ? -29.271 0.999 20.068 1.00 27.97 189 ASN A C 1
ATOM 1551 O O . ASN A 1 189 ? -28.391 1.173 19.228 1.00 27.97 189 ASN A O 1
ATOM 1555 N N . ASN A 1 190 ? -29.947 -0.144 20.203 1.00 30.45 190 ASN A N 1
ATOM 1556 C CA . ASN A 1 190 ? -29.735 -1.431 19.525 1.00 30.45 190 ASN A CA 1
ATOM 1557 C C . ASN A 1 190 ? -29.974 -1.426 17.992 1.00 30.45 190 ASN A C 1
ATOM 1559 O O . ASN A 1 190 ? -30.730 -2.261 17.502 1.00 30.45 190 ASN A O 1
ATOM 1563 N N . GLU A 1 191 ? -29.352 -0.541 17.210 1.00 30.62 191 GLU A N 1
ATOM 1564 C CA . GLU A 1 191 ? -29.586 -0.501 15.749 1.00 30.62 191 GLU A CA 1
ATOM 1565 C C . GLU A 1 191 ? -28.369 -0.800 14.853 1.00 30.62 191 GLU A C 1
ATOM 1567 O O . GLU A 1 191 ? -28.533 -0.855 13.640 1.00 30.62 191 GLU A O 1
ATOM 1572 N N . ASN A 1 192 ? -27.181 -1.112 15.390 1.00 33.78 192 ASN A N 1
ATOM 1573 C CA . ASN A 1 192 ? -25.967 -1.276 14.560 1.00 33.78 192 ASN A CA 1
ATOM 1574 C C . ASN A 1 192 ? -25.380 -2.699 14.443 1.00 33.78 192 ASN A C 1
ATOM 1576 O O . ASN A 1 192 ? -24.244 -2.849 13.998 1.00 33.78 192 ASN A O 1
ATOM 1580 N N . TYR A 1 193 ? -26.131 -3.759 14.758 1.00 34.78 193 TYR A N 1
ATOM 1581 C CA . TYR A 1 193 ? -25.680 -5.136 14.500 1.00 34.78 193 TYR A CA 1
ATOM 1582 C C . TYR A 1 193 ? -26.331 -5.702 13.233 1.00 34.78 193 TYR A C 1
ATOM 1584 O O . TYR A 1 193 ? -27.534 -5.956 13.202 1.00 34.78 193 TYR A O 1
ATOM 1592 N N . LEU A 1 194 ? -25.531 -5.948 12.191 1.00 32.34 194 LEU A N 1
ATOM 1593 C CA . LEU A 1 194 ? -25.948 -6.767 11.051 1.00 32.34 194 LEU A CA 1
ATOM 1594 C C . LEU A 1 194 ? -25.733 -8.244 11.401 1.00 32.34 194 LEU A C 1
ATOM 1596 O O . LEU A 1 194 ? -24.630 -8.768 11.264 1.00 32.34 194 LEU A O 1
ATOM 1600 N N . ILE A 1 195 ? -26.791 -8.912 11.860 1.00 33.50 195 ILE A N 1
ATOM 1601 C CA . ILE A 1 195 ? -26.804 -10.368 12.043 1.00 33.50 195 ILE A CA 1
ATOM 1602 C C . ILE A 1 195 ? -26.920 -11.007 10.653 1.00 33.50 195 ILE A C 1
ATOM 1604 O O . ILE A 1 195 ? -27.937 -10.848 9.977 1.00 33.50 195 ILE A O 1
ATOM 1608 N N . TYR A 1 196 ? -25.872 -11.701 10.208 1.00 32.66 196 TYR A N 1
ATOM 1609 C CA . TYR A 1 196 ? -25.882 -12.464 8.958 1.00 32.66 196 TYR A CA 1
ATOM 1610 C C . TYR A 1 196 ? -26.302 -13.916 9.230 1.00 32.66 196 TYR A C 1
ATOM 1612 O O . TYR A 1 196 ? -25.564 -14.664 9.868 1.00 32.66 196 TYR A O 1
ATOM 1620 N N . ASP A 1 197 ? -27.467 -14.318 8.714 1.00 33.78 197 ASP A N 1
ATOM 1621 C CA . ASP A 1 197 ? -27.933 -15.712 8.701 1.00 33.78 197 ASP A CA 1
ATOM 1622 C C . ASP A 1 197 ? -27.372 -16.435 7.458 1.00 33.78 197 ASP A C 1
ATOM 1624 O O . ASP A 1 197 ? -27.745 -16.130 6.323 1.00 33.78 197 ASP A O 1
ATOM 1628 N N . GLU A 1 198 ? -26.495 -17.424 7.641 1.00 35.41 198 GLU A N 1
ATOM 1629 C CA . GLU A 1 198 ? -26.067 -18.314 6.551 1.00 35.41 198 GLU A CA 1
ATOM 1630 C C . GLU A 1 198 ? -27.139 -19.402 6.328 1.00 35.41 198 GLU A C 1
ATOM 1632 O O . GLU A 1 198 ? -27.234 -20.369 7.084 1.00 35.41 198 GLU A O 1
ATOM 1637 N N . LYS A 1 199 ? -27.968 -19.269 5.278 1.00 29.20 199 LYS A N 1
ATOM 1638 C CA . LYS A 1 199 ? -28.759 -20.398 4.754 1.00 29.20 199 LYS A CA 1
ATOM 1639 C C . LYS A 1 199 ? -27.859 -21.270 3.881 1.00 29.20 199 LYS A C 1
ATOM 1641 O O . LYS A 1 199 ? -27.541 -20.901 2.754 1.00 29.20 199 LYS A O 1
ATOM 1646 N N . ILE A 1 200 ? -27.485 -22.437 4.392 1.00 31.36 200 ILE A N 1
ATOM 1647 C CA . ILE A 1 200 ? -26.855 -23.501 3.606 1.00 31.36 200 ILE A CA 1
ATOM 1648 C C . ILE A 1 200 ? -27.928 -24.087 2.675 1.00 31.36 200 ILE A C 1
ATOM 1650 O O . ILE A 1 200 ? -28.930 -24.624 3.143 1.00 31.36 200 ILE A O 1
ATOM 1654 N N . SER A 1 201 ? -27.755 -23.951 1.359 1.00 28.34 201 SER A N 1
ATOM 1655 C CA . SER A 1 201 ? -28.578 -24.622 0.349 1.00 28.34 201 SER A CA 1
ATOM 1656 C C . SER A 1 201 ? -27.903 -25.919 -0.105 1.00 28.34 201 SER A C 1
ATOM 1658 O O . SER A 1 201 ? -26.761 -25.896 -0.559 1.00 28.34 201 SER A O 1
ATOM 1660 N N . GLY A 1 202 ? -28.618 -27.046 -0.011 1.00 26.27 202 GLY A N 1
ATOM 1661 C CA . GLY A 1 202 ? -28.166 -28.324 -0.566 1.00 26.27 202 GLY A CA 1
ATOM 1662 C C . GLY A 1 202 ? -28.924 -29.552 -0.056 1.00 26.27 202 GLY A C 1
ATOM 1663 O O . GLY A 1 202 ? -28.497 -30.159 0.912 1.00 26.27 202 GLY A O 1
ATOM 1664 N N . GLU A 1 203 ? -29.991 -29.891 -0.786 1.00 28.97 203 GLU A N 1
ATOM 1665 C CA . GLU A 1 203 ? -30.618 -31.213 -0.984 1.00 28.97 203 GLU A CA 1
ATOM 1666 C C . GLU A 1 203 ? -31.457 -31.877 0.129 1.00 28.97 203 GLU A C 1
ATOM 1668 O O . GLU A 1 203 ? -31.006 -32.240 1.212 1.00 28.97 203 GLU A O 1
ATOM 1673 N N . GLU A 1 204 ? -32.728 -32.087 -0.234 1.00 35.19 204 GLU A N 1
ATOM 1674 C CA . GLU A 1 204 ? -33.719 -32.912 0.444 1.00 35.19 204 GLU A CA 1
ATOM 1675 C C . GLU A 1 204 ? -33.271 -34.380 0.492 1.00 35.19 204 GLU A C 1
ATOM 1677 O O . GLU A 1 204 ? -33.131 -35.042 -0.535 1.00 35.19 204 GLU A O 1
ATOM 1682 N N . SER A 1 205 ? -33.165 -34.929 1.697 1.00 27.11 205 SER A N 1
ATOM 1683 C CA . SER A 1 205 ? -33.591 -36.303 1.949 1.00 27.11 205 SER A CA 1
ATOM 1684 C C . SER A 1 205 ? -34.152 -36.381 3.362 1.00 27.11 205 SER A C 1
ATOM 1686 O O . SER A 1 205 ? -33.596 -35.839 4.314 1.00 27.11 205 SER A O 1
ATOM 1688 N N . SER A 1 206 ? -35.339 -36.965 3.452 1.00 35.69 206 SER A N 1
ATOM 1689 C CA . SER A 1 206 ? -36.057 -37.240 4.683 1.00 35.69 206 SER A CA 1
ATOM 1690 C C . SER A 1 206 ? -35.242 -38.180 5.560 1.00 35.69 206 SER A C 1
ATOM 1692 O O . SER A 1 206 ? -35.051 -39.320 5.154 1.00 35.69 206 SER A O 1
ATOM 1694 N N . ASP A 1 207 ? -34.825 -37.724 6.736 1.00 27.62 207 ASP A N 1
ATOM 1695 C CA . ASP A 1 207 ? -34.730 -38.565 7.926 1.00 27.62 207 ASP A CA 1
ATOM 1696 C C . ASP A 1 207 ? -34.748 -37.697 9.191 1.00 27.62 207 ASP A C 1
ATOM 1698 O O . ASP A 1 207 ? -34.158 -36.620 9.279 1.00 27.62 207 ASP A O 1
ATOM 1702 N N . ASP A 1 208 ? -35.528 -38.182 10.144 1.00 33.72 208 ASP A N 1
ATOM 1703 C CA . ASP A 1 208 ? -35.917 -37.575 11.407 1.00 33.72 208 ASP A CA 1
ATOM 1704 C C . ASP A 1 208 ? -34.718 -37.571 12.375 1.00 33.72 208 ASP A C 1
ATOM 1706 O O . ASP A 1 208 ? -34.337 -38.613 12.907 1.00 33.72 208 ASP A O 1
ATOM 1710 N N . PHE A 1 209 ? -34.096 -36.409 12.598 1.00 28.33 209 PHE A N 1
ATOM 1711 C CA . PHE A 1 209 ? -33.159 -36.196 13.704 1.00 28.33 209 PHE A CA 1
ATOM 1712 C C . PHE A 1 209 ? -33.373 -34.815 14.322 1.00 28.33 209 PHE A C 1
ATOM 1714 O O . PHE A 1 209 ? -33.048 -33.773 13.753 1.00 28.33 209 PHE A O 1
ATOM 1721 N N . SER A 1 210 ? -33.891 -34.824 15.548 1.00 36.75 210 SER A N 1
ATOM 1722 C CA . SER A 1 210 ? -33.744 -33.730 16.496 1.00 36.75 210 SER A CA 1
ATOM 1723 C C . SER A 1 210 ? -32.254 -33.526 16.793 1.00 36.75 210 SER A C 1
ATOM 1725 O O . SER A 1 210 ? -31.653 -34.315 17.525 1.00 36.75 210 SER A O 1
ATOM 1727 N N . SER A 1 211 ? -31.654 -32.476 16.247 1.00 30.38 211 SER A N 1
ATOM 1728 C CA . SER A 1 211 ? -30.376 -31.960 16.733 1.00 30.38 211 SER A CA 1
ATOM 1729 C C . SER A 1 211 ? -30.418 -30.443 16.745 1.00 30.38 211 SER A C 1
ATOM 1731 O O . SER A 1 211 ? -30.793 -29.817 15.753 1.00 30.38 211 SER A O 1
ATOM 1733 N N . ASP A 1 212 ? -30.047 -29.884 17.888 1.00 31.72 212 ASP A N 1
ATOM 1734 C CA . ASP A 1 212 ? -29.931 -28.466 18.180 1.00 31.72 212 ASP A CA 1
ATOM 1735 C C . ASP A 1 212 ? -29.235 -27.695 17.046 1.00 31.72 212 ASP A C 1
ATOM 1737 O O . ASP A 1 212 ? -28.012 -27.688 16.920 1.00 31.72 212 ASP A O 1
ATOM 1741 N N . ASN A 1 213 ? -30.022 -27.002 16.220 1.00 31.14 213 ASN A N 1
ATOM 1742 C CA . ASN A 1 213 ? -29.507 -25.945 15.358 1.00 31.14 213 ASN A CA 1
ATOM 1743 C C . ASN A 1 213 ? -29.236 -24.719 16.238 1.00 31.14 213 ASN A C 1
ATOM 1745 O O . ASN A 1 213 ? -30.030 -23.776 16.283 1.00 31.14 213 ASN A O 1
ATOM 1749 N N . GLU A 1 214 ? -28.115 -24.739 16.963 1.00 37.00 214 GLU A N 1
ATOM 1750 C CA . GLU A 1 214 ? -27.527 -23.527 17.524 1.00 37.00 214 GLU A CA 1
ATOM 1751 C C . GLU A 1 214 ? -27.241 -22.560 16.370 1.00 37.00 214 GLU A C 1
ATOM 1753 O O . GLU A 1 214 ? -26.260 -22.689 15.634 1.00 37.00 214 GLU A O 1
ATOM 1758 N N . LYS A 1 215 ? -28.125 -21.575 16.201 1.00 38.44 215 LYS A N 1
ATOM 1759 C CA . LYS A 1 215 ? -27.864 -20.380 15.401 1.00 38.44 215 LYS A CA 1
ATOM 1760 C C . LYS A 1 215 ? -26.627 -19.695 15.979 1.00 38.44 215 LYS A C 1
ATOM 1762 O O . LYS A 1 215 ? -26.723 -18.964 16.964 1.00 38.44 215 LYS A O 1
ATOM 1767 N N . LYS A 1 216 ? -25.454 -19.953 15.403 1.00 46.00 216 LYS A N 1
ATOM 1768 C CA . LYS A 1 216 ? -24.234 -19.240 15.778 1.00 46.00 216 LYS A CA 1
ATOM 1769 C C . LYS A 1 216 ? -24.314 -17.821 15.222 1.00 46.00 216 LYS A C 1
ATOM 1771 O O . LYS A 1 216 ? -23.998 -17.581 14.062 1.00 46.00 216 LYS A O 1
ATOM 1776 N N . ASN A 1 217 ? -24.765 -16.891 16.058 1.00 55.97 217 ASN A N 1
ATOM 1777 C CA . ASN A 1 217 ? -24.625 -15.464 15.798 1.00 55.97 217 ASN A CA 1
ATOM 1778 C C . ASN A 1 217 ? -23.130 -15.123 15.850 1.00 55.97 217 ASN A C 1
ATOM 1780 O O . ASN A 1 217 ? -22.502 -15.278 16.897 1.00 55.97 217 ASN A O 1
ATOM 1784 N N . PHE A 1 218 ? -22.563 -14.678 14.732 1.00 61.44 218 PHE A N 1
ATOM 1785 C CA . PHE A 1 218 ? -21.196 -14.162 14.684 1.00 61.44 218 PHE A CA 1
ATOM 1786 C C . PHE A 1 218 ? -21.243 -12.637 14.610 1.00 61.44 218 PHE A C 1
ATOM 1788 O O . PHE A 1 218 ? -22.002 -12.074 13.820 1.00 61.44 218 PHE A O 1
ATOM 1795 N N . GLU A 1 219 ? -20.443 -11.973 15.437 1.00 74.38 219 GLU A N 1
ATOM 1796 C CA . GLU A 1 219 ? -20.221 -10.531 15.339 1.00 74.38 219 GLU A CA 1
ATOM 1797 C C . GLU A 1 219 ? -19.210 -10.253 14.212 1.00 74.38 219 GLU A C 1
ATOM 1799 O O . GLU A 1 219 ? -18.386 -11.108 13.883 1.00 74.38 219 GLU A O 1
ATOM 1804 N N . ILE A 1 220 ? -19.313 -9.099 13.552 1.00 84.00 220 ILE A N 1
ATOM 1805 C CA . ILE A 1 220 ? -18.423 -8.715 12.449 1.00 84.00 220 ILE A CA 1
ATOM 1806 C C . ILE A 1 220 ? -17.599 -7.522 12.915 1.00 84.00 220 ILE A C 1
ATOM 1808 O O . ILE A 1 220 ? -18.156 -6.454 13.164 1.00 84.00 220 ILE A O 1
ATOM 1812 N N . GLU A 1 221 ? -16.279 -7.683 12.976 1.00 89.56 221 GLU A N 1
ATOM 1813 C CA . GLU A 1 221 ? -15.379 -6.541 13.141 1.00 89.56 221 GLU A CA 1
ATOM 1814 C C . GLU A 1 221 ? -15.028 -5.949 11.778 1.00 89.56 221 GLU A C 1
ATOM 1816 O O . GLU A 1 221 ? -14.936 -6.659 10.772 1.00 89.56 221 GLU A O 1
ATOM 1821 N N . THR A 1 222 ? -14.833 -4.629 11.748 1.00 94.69 222 THR A N 1
ATOM 1822 C CA . THR A 1 222 ? -14.312 -3.930 10.570 1.00 94.69 222 THR A CA 1
ATOM 1823 C C . THR A 1 222 ? -12.933 -3.364 10.878 1.00 94.69 222 THR A C 1
ATOM 1825 O O . THR A 1 222 ? -12.799 -2.501 11.744 1.00 94.69 222 THR A O 1
ATOM 1828 N N . THR A 1 223 ? -11.925 -3.786 10.123 1.00 97.50 223 THR A N 1
ATOM 1829 C CA . THR A 1 223 ? -10.594 -3.173 10.127 1.00 97.50 223 THR A CA 1
ATOM 1830 C C . THR A 1 223 ? -10.512 -2.120 9.028 1.00 97.50 223 THR A C 1
ATOM 1832 O O . THR A 1 223 ? -10.766 -2.416 7.860 1.00 97.50 223 THR A O 1
ATOM 1835 N N . PHE A 1 224 ? -10.161 -0.890 9.396 1.00 98.62 224 PHE A N 1
ATOM 1836 C CA . PHE A 1 224 ? -9.895 0.197 8.462 1.00 98.62 224 PHE A CA 1
ATOM 1837 C C . PHE A 1 224 ? -8.430 0.165 8.030 1.00 98.62 224 PHE A C 1
ATOM 1839 O O . PHE A 1 224 ? -7.528 0.300 8.854 1.00 98.62 224 PHE A O 1
ATOM 1846 N N . CYS A 1 225 ? -8.192 -0.014 6.737 1.00 98.88 225 CYS A N 1
ATOM 1847 C CA . CYS A 1 225 ? -6.861 -0.027 6.152 1.00 98.88 225 CYS A CA 1
ATOM 1848 C C . CYS A 1 225 ? -6.663 1.193 5.257 1.00 98.88 225 CYS A C 1
ATOM 1850 O O . CYS A 1 225 ? -7.461 1.446 4.352 1.00 98.88 225 CYS A O 1
ATOM 1852 N N . VAL A 1 226 ? -5.598 1.947 5.505 1.00 98.88 226 VAL A N 1
ATOM 1853 C CA . VAL A 1 226 ? -5.344 3.243 4.866 1.00 98.88 226 VAL A CA 1
ATOM 1854 C C . VAL A 1 226 ? -3.842 3.497 4.766 1.00 98.88 226 VAL A C 1
ATOM 1856 O O . VAL A 1 226 ? -3.075 2.884 5.494 1.00 98.88 226 VAL A O 1
ATOM 1859 N N . HIS A 1 227 ? -3.389 4.390 3.891 1.00 98.88 227 HIS A N 1
ATOM 1860 C CA . HIS A 1 227 ? -1.965 4.731 3.821 1.00 98.88 227 HIS A CA 1
ATOM 1861 C C . HIS A 1 227 ? -1.500 5.606 4.998 1.00 98.88 227 HIS A C 1
ATOM 1863 O O . HIS A 1 227 ? -0.687 5.201 5.834 1.00 98.88 227 HIS A O 1
ATOM 1869 N N . GLY A 1 228 ? -2.059 6.814 5.087 1.00 98.69 228 GLY A N 1
ATOM 1870 C CA . GLY A 1 228 ? -1.754 7.817 6.103 1.00 98.69 228 GLY A CA 1
ATOM 1871 C C . GLY A 1 228 ? -2.464 7.523 7.418 1.00 98.69 228 GLY A C 1
ATOM 1872 O O . GLY A 1 228 ? -1.883 6.993 8.358 1.00 98.69 228 GLY A O 1
ATOM 1873 N N . GLY A 1 229 ? -3.750 7.841 7.506 1.00 98.19 229 GLY A N 1
ATOM 1874 C CA . GLY A 1 229 ? -4.454 7.714 8.776 1.00 98.19 229 GLY A CA 1
ATOM 1875 C C . GLY A 1 229 ? -5.892 8.189 8.741 1.00 98.19 229 GLY A C 1
ATOM 1876 O O . GLY A 1 229 ? -6.579 8.079 7.725 1.00 98.19 229 GLY A O 1
ATOM 1877 N N . ILE A 1 230 ? -6.351 8.686 9.885 1.00 98.44 230 ILE A N 1
ATOM 1878 C CA . ILE A 1 230 ? -7.721 9.158 10.088 1.00 98.44 230 ILE A CA 1
ATOM 1879 C C . ILE A 1 230 ? -7.878 10.625 9.679 1.00 98.44 230 ILE A C 1
ATOM 1881 O O . ILE A 1 230 ? -6.910 11.360 9.493 1.00 98.44 230 ILE A O 1
ATOM 1885 N N . SER A 1 231 ? -9.127 11.066 9.547 1.00 98.00 231 SER A N 1
ATOM 1886 C CA . SER A 1 231 ? -9.448 12.430 9.139 1.00 98.00 231 SER A CA 1
ATOM 1887 C C . SER A 1 231 ? -10.573 13.013 9.978 1.00 98.00 231 SER A C 1
ATOM 1889 O O . SER A 1 231 ? -11.625 12.399 10.131 1.00 98.00 231 SER A O 1
ATOM 1891 N N . GLN A 1 232 ? -10.412 14.271 10.393 1.00 96.00 232 GLN A N 1
ATOM 1892 C CA . GLN A 1 232 ? -11.473 15.074 11.018 1.00 96.00 232 GLN A CA 1
ATOM 1893 C C . GLN A 1 232 ? -12.692 15.313 10.101 1.00 96.00 232 GLN A C 1
ATOM 1895 O O . GLN A 1 232 ? -13.749 15.758 10.556 1.00 96.00 232 GLN A O 1
ATOM 1900 N N . TYR A 1 233 ? -12.544 15.064 8.794 1.00 96.69 233 TYR A N 1
ATOM 1901 C CA . TYR A 1 233 ? -13.620 15.179 7.809 1.00 96.69 233 TYR A CA 1
ATOM 1902 C C . TYR A 1 233 ? -14.417 13.878 7.643 1.00 96.69 233 TYR A C 1
ATOM 1904 O O . TYR A 1 233 ? -15.480 13.920 7.028 1.00 96.69 233 TYR A O 1
ATOM 1912 N N . LEU A 1 234 ? -13.936 12.753 8.187 1.00 96.06 234 LEU A N 1
ATOM 1913 C CA . LEU A 1 234 ? -14.599 11.449 8.134 1.00 96.06 234 LEU A CA 1
ATOM 1914 C C . LEU A 1 234 ? -15.226 11.153 9.501 1.00 96.06 234 LEU A C 1
ATOM 1916 O O . LEU A 1 234 ? -14.563 10.656 10.407 1.00 96.06 234 LEU A O 1
ATOM 1920 N N . LYS A 1 235 ? -16.491 11.545 9.675 1.00 93.81 235 LYS A N 1
ATOM 1921 C CA . LYS A 1 235 ? -17.141 11.633 10.991 1.00 93.81 235 LYS A CA 1
ATOM 1922 C C . LYS A 1 235 ? -18.004 10.429 11.324 1.00 93.81 235 LYS A C 1
ATOM 1924 O O . LYS A 1 235 ? -18.329 10.236 12.488 1.00 93.81 235 LYS A O 1
ATOM 1929 N N . SER A 1 236 ? -18.429 9.666 10.325 1.00 96.44 236 SER A N 1
ATOM 1930 C CA . SER A 1 236 ? -19.336 8.539 10.507 1.00 96.44 236 SER A CA 1
ATOM 1931 C C . SER A 1 236 ? -19.109 7.440 9.473 1.00 96.44 236 SER A C 1
ATOM 1933 O O . SER A 1 236 ? -18.512 7.655 8.417 1.00 96.44 236 SER A O 1
ATOM 1935 N N . ARG A 1 237 ? -19.663 6.251 9.742 1.00 94.81 237 ARG A N 1
ATOM 1936 C CA . ARG A 1 237 ? -19.617 5.110 8.813 1.00 94.81 237 ARG A CA 1
ATOM 1937 C C . ARG A 1 237 ? -20.218 5.425 7.438 1.00 94.81 237 ARG A C 1
ATOM 1939 O O . ARG A 1 237 ? -19.765 4.882 6.434 1.00 94.81 237 ARG A O 1
ATOM 1946 N N . GLU A 1 238 ? -21.221 6.293 7.384 1.00 95.69 238 GLU A N 1
ATOM 1947 C CA . GLU A 1 238 ? -21.891 6.670 6.137 1.00 95.69 238 GLU A CA 1
ATOM 1948 C C . GLU A 1 238 ? -21.003 7.531 5.232 1.00 95.69 238 GLU A C 1
ATOM 1950 O O . GLU A 1 238 ? -21.089 7.422 4.008 1.00 95.69 238 GLU A O 1
ATOM 1955 N N . ASP A 1 239 ? -20.081 8.303 5.812 1.00 96.62 239 ASP A N 1
ATOM 1956 C CA . ASP A 1 239 ? -19.195 9.186 5.051 1.00 96.62 239 ASP A CA 1
ATOM 1957 C C . ASP A 1 239 ? -18.246 8.403 4.128 1.00 96.62 239 ASP A C 1
ATOM 1959 O O . ASP A 1 239 ? -17.850 8.910 3.079 1.00 96.62 239 ASP A O 1
ATOM 1963 N N . PHE A 1 240 ? -17.946 7.134 4.442 1.00 97.69 240 PHE A N 1
ATOM 1964 C CA . PHE A 1 240 ? -17.165 6.255 3.562 1.00 97.69 240 PHE A CA 1
ATOM 1965 C C . PHE A 1 240 ? -17.804 6.083 2.180 1.00 97.69 240 PHE A C 1
ATOM 1967 O O . PHE A 1 240 ? -17.093 5.967 1.185 1.00 97.69 240 PHE A O 1
ATOM 1974 N N . LYS A 1 241 ? -19.141 6.111 2.092 1.00 96.06 241 LYS A N 1
ATOM 1975 C CA . LYS A 1 241 ? -19.872 5.989 0.818 1.00 96.06 241 LYS A CA 1
ATOM 1976 C C . LYS A 1 241 ? -19.699 7.220 -0.076 1.00 96.06 241 LYS A C 1
ATOM 1978 O O . LYS A 1 241 ? -19.975 7.146 -1.269 1.00 96.06 241 LYS A O 1
ATOM 1983 N N . LEU A 1 242 ? -19.270 8.344 0.500 1.00 96.44 242 LEU A N 1
ATOM 1984 C CA . LEU A 1 242 ? -19.081 9.620 -0.191 1.00 96.44 242 LEU A CA 1
ATOM 1985 C C . LEU A 1 242 ? -17.632 9.839 -0.645 1.00 96.44 242 LEU A C 1
ATOM 1987 O O . LEU A 1 242 ? -17.350 10.817 -1.338 1.00 96.44 242 LEU A O 1
ATOM 1991 N N . ILE A 1 243 ? -16.711 8.949 -0.264 1.00 97.44 243 ILE A N 1
ATOM 1992 C CA . ILE A 1 243 ? -15.308 9.040 -0.663 1.00 97.44 243 ILE A CA 1
ATOM 1993 C C . ILE A 1 243 ? -15.194 8.756 -2.162 1.00 97.44 243 ILE A C 1
ATOM 1995 O O . ILE A 1 243 ? -15.655 7.729 -2.661 1.00 97.44 243 ILE A O 1
ATOM 1999 N N . SER A 1 244 ? -14.538 9.664 -2.882 1.00 97.19 244 SER A N 1
ATOM 2000 C CA . SER A 1 244 ? -14.176 9.479 -4.284 1.00 97.19 244 SER A CA 1
ATOM 2001 C C . SER A 1 244 ? -12.699 9.113 -4.415 1.00 97.19 244 SER A C 1
ATOM 2003 O O . SER A 1 244 ? -11.908 9.281 -3.491 1.00 97.19 244 SER A O 1
ATOM 2005 N N . LYS A 1 245 ? -12.283 8.652 -5.596 1.00 96.62 245 LYS A N 1
ATOM 2006 C CA . LYS A 1 245 ? -10.854 8.467 -5.875 1.00 96.62 245 LYS A CA 1
ATOM 2007 C C . LYS A 1 245 ? -10.136 9.823 -5.928 1.00 96.62 245 LYS A C 1
ATOM 2009 O O . LYS A 1 245 ? -10.768 10.818 -6.302 1.00 96.62 245 LYS A O 1
ATOM 2014 N N . PRO A 1 246 ? -8.831 9.897 -5.604 1.00 91.62 246 PRO A N 1
ATOM 2015 C CA . PRO A 1 246 ? -8.132 11.181 -5.559 1.00 91.62 246 PRO A CA 1
ATOM 2016 C C . PRO A 1 246 ? -7.891 11.848 -6.914 1.00 91.62 246 PRO A C 1
ATOM 2018 O O . PRO A 1 246 ? -7.626 13.046 -6.948 1.00 91.62 246 PRO A O 1
ATOM 2021 N N . GLY A 1 247 ? -7.982 11.111 -8.025 1.00 92.69 247 GLY A N 1
ATOM 2022 C CA . GLY A 1 247 ? -7.697 11.651 -9.354 1.00 92.69 247 GLY A CA 1
ATOM 2023 C C . GLY A 1 247 ? -6.207 11.949 -9.562 1.00 92.69 247 GLY A C 1
ATOM 2024 O O . GLY A 1 247 ? -5.345 11.314 -8.957 1.00 92.69 247 GLY A O 1
ATOM 2025 N N . LEU A 1 248 ? -5.876 12.886 -10.450 1.00 91.44 248 LEU A N 1
ATOM 2026 C CA . LEU A 1 248 ? -4.479 13.171 -10.818 1.00 91.44 248 LEU A CA 1
ATOM 2027 C C . LEU A 1 248 ? -3.751 14.087 -9.824 1.00 91.44 248 LEU A C 1
ATOM 2029 O O . LEU A 1 248 ? -2.534 13.984 -9.686 1.00 91.44 248 LEU A O 1
ATOM 2033 N N . THR A 1 249 ? -4.476 14.974 -9.141 1.00 90.31 249 THR A N 1
ATOM 2034 C CA . THR A 1 249 ? -3.906 16.000 -8.258 1.00 90.31 249 THR A CA 1
ATOM 2035 C C . THR A 1 249 ? -4.578 15.993 -6.890 1.00 90.31 249 THR A C 1
ATOM 2037 O O . THR A 1 249 ? -5.787 15.797 -6.763 1.00 90.31 249 THR A O 1
ATOM 2040 N N . MET A 1 250 ? -3.789 16.232 -5.840 1.00 91.62 250 MET A N 1
ATOM 2041 C CA . MET A 1 250 ? -4.295 16.287 -4.471 1.00 91.62 250 MET A CA 1
ATOM 2042 C C . MET A 1 250 ? -5.014 17.620 -4.218 1.00 91.62 250 MET A C 1
ATOM 2044 O O . MET A 1 250 ? -4.382 18.626 -3.910 1.00 91.62 250 MET A O 1
ATOM 2048 N N . THR A 1 251 ? -6.341 17.639 -4.346 1.00 87.50 251 THR A N 1
ATOM 2049 C CA . THR A 1 251 ? -7.160 18.855 -4.139 1.00 87.50 251 THR A CA 1
ATOM 2050 C C . THR A 1 251 ? -8.114 18.762 -2.946 1.00 87.50 251 THR A C 1
ATOM 2052 O O . THR A 1 251 ? -8.526 19.784 -2.396 1.00 87.50 251 THR A O 1
ATOM 2055 N N . ASN A 1 252 ? -8.455 17.546 -2.517 1.00 93.69 252 ASN A N 1
ATOM 2056 C CA . ASN A 1 252 ? -9.394 17.290 -1.430 1.00 93.69 252 ASN A CA 1
ATOM 2057 C C . ASN A 1 252 ? -8.651 17.121 -0.093 1.00 93.69 252 ASN A C 1
ATOM 2059 O O . ASN A 1 252 ? -7.727 16.315 0.010 1.00 93.69 252 ASN A O 1
ATOM 2063 N N . LYS A 1 253 ? -9.094 17.840 0.946 1.00 96.06 253 LYS A N 1
ATOM 2064 C CA . LYS A 1 253 ? -8.525 17.756 2.300 1.00 96.06 253 LYS A CA 1
ATOM 2065 C C . LYS A 1 253 ? -8.722 16.386 2.951 1.00 96.06 253 LYS A C 1
ATOM 2067 O O . LYS A 1 253 ? -7.816 15.929 3.628 1.00 96.06 253 LYS A O 1
ATOM 2072 N N . LEU A 1 254 ? -9.847 15.712 2.703 1.00 97.44 254 LEU A N 1
ATOM 2073 C CA . LEU A 1 254 ? -10.051 14.339 3.167 1.00 97.44 254 LEU A CA 1
ATOM 2074 C C . LEU A 1 254 ? -9.017 13.397 2.543 1.00 97.44 254 LEU A C 1
ATOM 2076 O O . LEU A 1 254 ? -8.410 12.608 3.251 1.00 97.44 254 LEU A O 1
ATOM 2080 N N . HIS A 1 255 ? -8.767 13.502 1.233 1.00 98.00 255 HIS A N 1
ATOM 2081 C CA . HIS A 1 255 ? -7.742 12.676 0.584 1.00 98.00 255 HIS A CA 1
ATOM 2082 C C . HIS A 1 255 ? -6.346 12.997 1.119 1.00 98.00 255 HIS A C 1
ATOM 2084 O O . HIS A 1 255 ? -5.557 12.084 1.333 1.00 98.00 255 HIS A O 1
ATOM 2090 N N . ALA A 1 256 ? -6.055 14.277 1.374 1.00 97.81 256 ALA A N 1
ATOM 2091 C CA . ALA A 1 256 ? -4.808 14.669 2.016 1.00 97.81 256 ALA A CA 1
ATOM 2092 C C . ALA A 1 256 ? -4.673 14.015 3.399 1.00 97.81 256 ALA A C 1
ATOM 2094 O O . ALA A 1 256 ? -3.632 13.438 3.682 1.00 97.81 256 ALA A O 1
ATOM 2095 N N . ASP A 1 257 ? -5.722 14.023 4.222 1.00 98.38 257 ASP A N 1
ATOM 2096 C CA . ASP A 1 257 ? -5.706 13.373 5.534 1.00 98.38 257 ASP A CA 1
ATOM 2097 C C . ASP A 1 257 ? -5.491 11.858 5.427 1.00 98.38 257 ASP A C 1
ATOM 2099 O O . ASP A 1 257 ? -4.566 11.326 6.040 1.00 98.38 257 ASP A O 1
ATOM 2103 N N . LEU A 1 258 ? -6.261 11.170 4.581 1.00 98.69 258 LEU A N 1
ATOM 2104 C CA . LEU A 1 258 ? -6.144 9.721 4.398 1.00 98.69 258 LEU A CA 1
ATOM 2105 C C . LEU A 1 258 ? -4.768 9.294 3.861 1.00 98.69 258 LEU A C 1
ATOM 2107 O O . LEU A 1 258 ? -4.331 8.183 4.131 1.00 98.69 258 LEU A O 1
ATOM 2111 N N . LEU A 1 259 ? -4.061 10.159 3.133 1.00 98.56 259 LEU A N 1
ATOM 2112 C CA . LEU A 1 259 ? -2.780 9.819 2.506 1.00 98.56 259 LEU A CA 1
ATOM 2113 C C . LEU A 1 259 ? -1.557 10.378 3.242 1.00 98.56 259 LEU A C 1
ATOM 2115 O O . LEU A 1 259 ? -0.467 9.858 3.051 1.00 98.56 259 LEU A O 1
ATOM 2119 N N . TRP A 1 260 ? -1.708 11.416 4.068 1.00 98.50 260 TRP A N 1
ATOM 2120 C CA . TRP A 1 260 ? -0.571 12.122 4.676 1.00 98.50 260 TRP A CA 1
ATOM 2121 C C . TRP A 1 260 ? -0.626 12.267 6.193 1.00 98.50 260 TRP A C 1
ATOM 2123 O O . TRP A 1 260 ? 0.375 12.704 6.762 1.00 98.50 260 TRP A O 1
ATOM 2133 N N . SER A 1 261 ? -1.762 11.991 6.841 1.00 98.56 261 SER A N 1
ATOM 2134 C CA . SER A 1 261 ? -1.860 12.174 8.294 1.00 98.56 261 SER A CA 1
ATOM 2135 C C . SER A 1 261 ? -0.992 11.174 9.055 1.00 98.56 261 SER A C 1
ATOM 2137 O O . SER A 1 261 ? -0.769 10.055 8.592 1.00 98.56 261 SER A O 1
ATOM 2139 N N . ASP A 1 262 ? -0.513 11.580 10.231 1.00 98.62 262 ASP A N 1
ATOM 2140 C CA . ASP A 1 262 ? 0.329 10.745 11.089 1.00 98.62 262 ASP A CA 1
ATOM 2141 C C . ASP A 1 262 ? -0.189 10.727 12.537 1.00 98.62 262 ASP A C 1
ATOM 2143 O O . ASP A 1 262 ? -0.601 11.774 13.051 1.00 98.62 262 ASP A O 1
ATOM 2147 N N . PRO A 1 263 ? -0.127 9.578 13.228 1.00 98.38 263 PRO A N 1
ATOM 2148 C CA . PRO A 1 263 ? -0.311 9.529 14.668 1.00 98.38 263 PRO A CA 1
ATOM 2149 C C . PRO A 1 263 ? 0.819 10.279 15.387 1.00 98.38 263 PRO A C 1
ATOM 2151 O O . PRO A 1 263 ? 1.977 10.248 14.965 1.00 98.38 263 PRO A O 1
ATOM 2154 N N . SER A 1 264 ? 0.493 10.939 16.496 1.00 97.88 264 SER A N 1
ATOM 2155 C CA . SER A 1 264 ? 1.462 11.613 17.359 1.00 97.88 264 SER A CA 1
ATOM 2156 C C . SER A 1 264 ? 1.095 11.449 18.828 1.00 97.88 264 SER A C 1
ATOM 2158 O O . SER A 1 264 ? -0.004 11.812 19.243 1.00 97.88 264 SER A O 1
ATOM 2160 N N . ILE A 1 265 ? 2.040 10.936 19.619 1.00 97.25 265 ILE A N 1
ATOM 2161 C CA . ILE A 1 265 ? 1.899 10.750 21.074 1.00 97.25 265 ILE A CA 1
ATOM 2162 C C . ILE A 1 265 ? 1.922 12.068 21.858 1.00 97.25 265 ILE A C 1
ATOM 2164 O O . ILE A 1 265 ? 1.581 12.090 23.037 1.00 97.25 265 ILE A O 1
ATOM 2168 N N . ASP A 1 266 ? 2.326 13.164 21.213 1.00 97.44 266 ASP A N 1
ATOM 2169 C CA . ASP A 1 266 ? 2.469 14.472 21.855 1.00 97.44 266 ASP A CA 1
ATOM 2170 C C . ASP A 1 266 ? 1.136 15.235 21.948 1.00 97.44 266 ASP A C 1
ATOM 2172 O O . ASP A 1 266 ? 1.064 16.286 22.588 1.00 97.44 266 ASP A O 1
ATOM 2176 N N . ILE A 1 267 ? 0.077 14.726 21.307 1.00 98.00 267 ILE A N 1
ATOM 2177 C CA . ILE A 1 267 ? -1.242 15.360 21.241 1.00 98.00 267 ILE A CA 1
ATOM 2178 C C . ILE A 1 267 ? -2.356 14.340 21.493 1.00 98.00 267 ILE A C 1
ATOM 2180 O O . ILE A 1 267 ? -2.168 13.136 21.349 1.00 98.00 267 ILE A O 1
ATOM 2184 N N . LEU A 1 268 ? -3.551 14.831 21.831 1.00 97.31 268 LEU A N 1
ATOM 2185 C CA . LEU A 1 268 ? -4.738 13.985 22.024 1.00 97.31 268 LEU A CA 1
ATOM 2186 C C . LEU A 1 268 ? -5.689 14.008 20.818 1.00 97.31 268 LEU A C 1
ATOM 2188 O O . LEU A 1 268 ? -6.210 12.974 20.413 1.00 97.31 268 LEU A O 1
ATOM 2192 N N . ASN A 1 269 ? -5.895 15.184 20.220 1.00 97.69 269 ASN A N 1
ATOM 2193 C CA . ASN A 1 269 ? -6.844 15.395 19.122 1.00 97.69 269 ASN A CA 1
ATOM 2194 C C . ASN A 1 269 ? -6.112 15.613 17.788 1.00 97.69 269 ASN A C 1
ATOM 2196 O O . ASN A 1 269 ? -5.126 14.938 17.524 1.00 97.69 269 ASN A O 1
ATOM 2200 N N . TYR A 1 270 ? -6.580 16.530 16.937 1.00 98.06 270 TYR A N 1
ATOM 2201 C CA . TYR A 1 270 ? -5.946 16.868 15.662 1.00 98.06 270 TYR A CA 1
ATOM 2202 C C . TYR A 1 270 ? -5.135 18.162 15.758 1.00 98.06 270 TYR A C 1
ATOM 2204 O O . TYR A 1 270 ? -5.623 19.164 16.283 1.00 98.06 270 TYR A O 1
ATOM 2212 N N . GLU A 1 271 ? -3.954 18.186 15.143 1.00 98.00 271 GLU A N 1
ATOM 2213 C CA . GLU A 1 271 ? -3.166 19.406 14.927 1.00 98.00 271 GLU A CA 1
ATOM 2214 C C . GLU A 1 271 ? -2.622 19.484 13.496 1.00 98.00 271 GLU A C 1
ATOM 2216 O O . GLU A 1 271 ? -2.761 18.555 12.702 1.00 98.00 271 GLU A O 1
ATOM 2221 N N . LYS A 1 272 ? -2.034 20.623 13.112 1.00 96.94 272 LYS A N 1
ATOM 2222 C CA . LYS A 1 272 ? -1.426 20.777 11.781 1.00 96.94 272 LYS A CA 1
ATOM 2223 C C . LYS A 1 272 ? -0.175 19.914 11.675 1.00 96.94 272 LYS A C 1
ATOM 2225 O O . LYS A 1 272 ? 0.679 19.965 12.555 1.00 96.94 272 LYS A O 1
ATOM 2230 N N . SER A 1 273 ? -0.041 19.182 10.572 1.00 95.88 273 SER A N 1
ATOM 2231 C CA . SER A 1 273 ? 1.127 18.328 10.375 1.00 95.88 273 SER A CA 1
ATOM 2232 C C . SER A 1 273 ? 2.394 19.149 10.094 1.00 95.88 273 SER A C 1
ATOM 2234 O O . SER A 1 273 ? 2.350 20.098 9.298 1.00 95.88 273 SER A O 1
ATOM 2236 N N . PRO A 1 274 ? 3.553 18.756 10.656 1.00 93.06 274 PRO A N 1
ATOM 2237 C CA . PRO A 1 274 ? 4.846 19.333 10.295 1.00 93.06 274 PRO A CA 1
ATOM 2238 C C . PRO A 1 274 ? 5.239 19.053 8.836 1.00 93.06 274 PRO A C 1
ATOM 2240 O O . PRO A 1 274 ? 6.126 19.720 8.309 1.00 93.06 274 PRO A O 1
ATOM 2243 N N . ARG A 1 275 ? 4.559 18.122 8.146 1.00 91.00 275 ARG A N 1
ATOM 2244 C CA . ARG A 1 275 ? 4.751 17.862 6.708 1.00 91.00 275 ARG A CA 1
ATOM 2245 C C . ARG A 1 275 ? 4.286 19.016 5.813 1.00 91.00 275 ARG A C 1
ATOM 2247 O O . ARG A 1 275 ? 4.541 18.993 4.613 1.00 91.00 275 ARG A O 1
ATOM 2254 N N . GLY A 1 276 ? 3.587 20.012 6.366 1.00 93.31 276 GLY A N 1
ATOM 2255 C CA . GLY A 1 276 ? 3.049 21.152 5.614 1.00 93.31 276 GLY A CA 1
ATOM 2256 C C . GLY A 1 276 ? 1.767 20.843 4.830 1.00 93.31 276 GLY A C 1
ATOM 2257 O O . GLY A 1 276 ? 1.217 21.728 4.179 1.00 93.31 276 GLY A O 1
ATOM 2258 N N . ILE A 1 277 ? 1.268 19.610 4.927 1.00 94.56 277 ILE A N 1
ATOM 2259 C CA . ILE A 1 277 ? 0.005 19.122 4.371 1.00 94.56 277 ILE A CA 1
ATOM 2260 C C . ILE A 1 277 ? -0.644 18.196 5.401 1.00 94.56 277 ILE A C 1
ATOM 2262 O O . ILE A 1 277 ? 0.077 17.523 6.131 1.00 94.56 277 ILE A O 1
ATOM 2266 N N . SER A 1 278 ? -1.980 18.131 5.431 1.00 96.62 278 SER A N 1
ATOM 2267 C CA . SER A 1 278 ? -2.728 17.268 6.359 1.00 96.62 278 SER A CA 1
ATOM 2268 C C . SER A 1 278 ? -2.533 17.660 7.841 1.00 96.62 278 SER A C 1
ATOM 2270 O O . SER A 1 278 ? -2.111 18.776 8.176 1.00 96.62 278 SER A O 1
ATOM 2272 N N . SER A 1 279 ? -2.899 16.749 8.733 1.00 96.62 279 SER A N 1
ATOM 2273 C CA . SER A 1 279 ? -2.902 16.862 10.180 1.00 96.62 279 SER A CA 1
ATOM 2274 C C . SER A 1 279 ? -2.157 15.702 10.836 1.00 96.62 279 SER A C 1
ATOM 2276 O O . SER A 1 279 ? -2.079 14.608 10.285 1.00 96.62 279 SER A O 1
ATOM 2278 N N . ILE A 1 280 ? -1.627 15.944 12.030 1.00 98.50 280 ILE A N 1
ATOM 2279 C CA . ILE A 1 280 ? -1.309 14.868 12.974 1.00 98.50 280 ILE A CA 1
ATOM 2280 C C . ILE A 1 280 ? -2.535 14.590 13.848 1.00 98.50 280 ILE A C 1
ATOM 2282 O O . ILE A 1 280 ? -3.360 15.490 14.037 1.00 98.50 280 ILE A O 1
ATOM 2286 N N . TYR A 1 281 ? -2.664 13.371 14.364 1.00 98.69 281 TYR A N 1
ATOM 2287 C CA . TYR A 1 281 ? -3.775 12.956 15.225 1.00 98.69 281 TYR A CA 1
ATOM 2288 C C . TYR A 1 281 ? -3.289 12.189 16.459 1.00 98.69 281 TYR A C 1
ATOM 2290 O O . TYR A 1 281 ? -2.296 11.473 16.392 1.00 98.69 281 TYR A O 1
ATOM 2298 N N . GLY A 1 282 ? -3.979 12.353 17.585 1.00 98.56 282 GLY A N 1
ATOM 2299 C CA . GLY A 1 282 ? -3.677 11.689 18.853 1.00 98.56 282 GLY A CA 1
ATOM 2300 C C . GLY A 1 282 ? -4.582 10.498 19.171 1.00 98.56 282 GLY A C 1
ATOM 2301 O O . GLY A 1 282 ? -5.429 10.084 18.368 1.00 98.56 282 GLY A O 1
ATOM 2302 N N . GLU A 1 283 ? -4.407 9.950 20.373 1.00 98.50 283 GLU A N 1
ATOM 2303 C CA . GLU A 1 283 ? -5.150 8.778 20.849 1.00 98.50 283 GLU A CA 1
ATOM 2304 C C . GLU A 1 283 ? -6.663 9.045 20.978 1.00 98.50 283 GLU A C 1
ATOM 2306 O O . GLU A 1 283 ? -7.464 8.224 20.528 1.00 98.50 283 GLU A O 1
ATOM 2311 N N . ASP A 1 284 ? -7.079 10.206 21.501 1.00 98.38 284 ASP A N 1
ATOM 2312 C CA . ASP A 1 284 ? -8.505 10.546 21.653 1.00 98.38 284 ASP A CA 1
ATOM 2313 C C . ASP A 1 284 ? -9.200 10.655 20.290 1.00 98.38 284 ASP A C 1
ATOM 2315 O O . ASP A 1 284 ? -10.260 10.061 20.087 1.00 98.38 284 ASP A O 1
ATOM 2319 N N . ALA A 1 285 ? -8.569 11.336 19.324 1.00 98.50 285 ALA A N 1
ATOM 2320 C CA . ALA A 1 285 ? -9.074 11.420 17.952 1.00 98.50 285 ALA A CA 1
ATOM 2321 C C . ALA A 1 285 ? -9.212 10.035 17.300 1.00 98.50 285 ALA A C 1
ATOM 2323 O O . ALA A 1 285 ? -10.161 9.793 16.550 1.00 98.50 285 ALA A O 1
ATOM 2324 N N . THR A 1 286 ? -8.282 9.125 17.598 1.00 98.56 286 THR A N 1
ATOM 2325 C CA . THR A 1 286 ? -8.304 7.741 17.107 1.00 98.56 286 THR A CA 1
ATOM 2326 C C . THR A 1 286 ? -9.485 6.970 17.691 1.00 98.56 286 THR A C 1
ATOM 2328 O O . THR A 1 286 ? -10.278 6.400 16.941 1.00 98.56 286 THR A O 1
ATOM 2331 N N . ASN A 1 287 ? -9.657 7.013 19.013 1.00 98.12 287 ASN A N 1
ATOM 2332 C CA . ASN A 1 287 ? -10.750 6.334 19.709 1.00 98.12 287 ASN A CA 1
ATOM 2333 C C . ASN A 1 287 ? -12.129 6.881 19.304 1.00 98.12 287 ASN A C 1
ATOM 2335 O O . ASN A 1 287 ? -13.072 6.110 19.094 1.00 98.12 287 ASN A O 1
ATOM 2339 N N . GLU A 1 288 ? -12.252 8.203 19.153 1.00 98.12 288 GLU A N 1
ATOM 2340 C CA . GLU A 1 288 ? -13.474 8.850 18.675 1.00 98.12 288 GLU A CA 1
ATOM 2341 C C . GLU A 1 288 ? -13.802 8.416 17.241 1.00 98.12 288 GLU A C 1
ATOM 2343 O O . GLU A 1 288 ? -14.931 8.003 16.966 1.00 98.12 288 GLU A O 1
ATOM 2348 N N . PHE A 1 289 ? -12.819 8.449 16.335 1.00 98.44 289 PHE A N 1
ATOM 2349 C CA . PHE A 1 289 ? -12.996 7.993 14.958 1.00 98.44 289 PHE A CA 1
ATOM 2350 C C . PHE A 1 289 ? -13.468 6.538 14.905 1.00 98.44 289 PHE A C 1
ATOM 2352 O O . PHE A 1 289 ? -14.447 6.229 14.221 1.00 98.44 289 PHE A O 1
ATOM 2359 N N . MET A 1 290 ? -12.804 5.654 15.654 1.00 97.69 290 MET A N 1
ATOM 2360 C CA . MET A 1 290 ? -13.142 4.233 15.703 1.00 97.69 290 MET A CA 1
ATOM 2361 C C . MET A 1 290 ? -14.570 4.003 16.196 1.00 97.69 290 MET A C 1
ATOM 2363 O O . MET A 1 290 ? -15.330 3.262 15.569 1.00 97.69 290 MET A O 1
ATOM 2367 N N . THR A 1 291 ? -14.964 4.711 17.254 1.00 97.44 291 THR A N 1
ATOM 2368 C CA . THR A 1 291 ? -16.319 4.647 17.816 1.00 97.44 291 THR A CA 1
ATOM 2369 C C . THR A 1 291 ? -17.362 5.149 16.817 1.00 97.44 291 THR A C 1
ATOM 2371 O O . THR A 1 291 ? -18.317 4.438 16.505 1.00 97.44 291 THR A O 1
ATOM 2374 N N . ASN A 1 292 ? -17.170 6.348 16.262 1.00 97.06 292 ASN A N 1
ATOM 2375 C CA . ASN A 1 292 ? -18.155 6.992 15.390 1.00 97.06 292 ASN A CA 1
ATOM 2376 C C . ASN A 1 292 ? -18.300 6.290 14.028 1.00 97.06 292 ASN A C 1
ATOM 2378 O O . ASN A 1 292 ? -19.371 6.312 13.415 1.00 97.06 292 ASN A O 1
ATOM 2382 N N . CYS A 1 293 ? -17.232 5.653 13.546 1.00 97.00 293 CYS A N 1
ATOM 2383 C CA . CYS A 1 293 ? -17.220 4.949 12.264 1.00 97.00 293 CYS A CA 1
ATOM 2384 C C . CYS A 1 293 ? -17.496 3.441 12.378 1.00 97.00 293 CYS A C 1
ATOM 2386 O O . CYS A 1 293 ? -17.567 2.759 11.349 1.00 97.00 293 CYS A O 1
ATOM 2388 N N . GLY A 1 294 ? -17.651 2.906 13.594 1.00 95.69 294 GLY A N 1
ATOM 2389 C CA . GLY A 1 294 ? -17.805 1.467 13.818 1.00 95.69 294 GLY A CA 1
ATOM 2390 C C . GLY A 1 294 ? -16.610 0.677 13.279 1.00 95.69 294 GLY A C 1
ATOM 2391 O O . GLY A 1 294 ? -16.782 -0.264 12.498 1.00 95.69 294 GLY A O 1
ATOM 2392 N N . ILE A 1 295 ? -15.400 1.126 13.617 1.00 96.62 295 ILE A N 1
ATOM 2393 C CA . ILE A 1 295 ? -14.127 0.512 13.231 1.00 96.62 295 ILE A CA 1
ATOM 2394 C C . ILE A 1 295 ? -13.503 -0.135 14.463 1.00 96.62 295 ILE A C 1
ATOM 2396 O O . ILE A 1 295 ? -13.366 0.499 15.504 1.00 96.62 295 ILE A O 1
ATOM 2400 N N . SER A 1 296 ? -13.102 -1.394 14.325 1.00 95.69 296 SER A N 1
ATOM 2401 C CA . SER A 1 296 ? -12.534 -2.191 15.412 1.00 95.69 296 SER A CA 1
ATOM 2402 C C . SER A 1 296 ? -11.015 -2.104 15.469 1.00 95.69 296 SER A C 1
ATOM 2404 O O . SER A 1 296 ? -10.453 -2.178 16.554 1.00 95.69 296 SER A O 1
ATOM 2406 N N . ASN A 1 297 ? -10.353 -1.946 14.320 1.00 96.81 297 ASN A N 1
ATOM 2407 C CA . ASN A 1 297 ? -8.897 -1.852 14.209 1.00 96.81 297 ASN A CA 1
ATOM 2408 C C . ASN A 1 297 ? -8.526 -0.899 13.066 1.00 96.81 297 ASN A C 1
ATOM 2410 O O . ASN A 1 297 ? -9.258 -0.810 12.077 1.00 96.81 297 ASN A O 1
ATOM 2414 N N . ILE A 1 298 ? -7.371 -0.246 13.156 1.00 98.62 298 ILE A N 1
ATOM 2415 C CA . ILE A 1 298 ? -6.804 0.554 12.067 1.00 98.62 298 ILE A CA 1
ATOM 2416 C C . ILE A 1 298 ? -5.431 -0.016 11.716 1.00 98.62 298 ILE A C 1
ATOM 2418 O O . ILE A 1 298 ? -4.600 -0.205 12.599 1.00 98.62 298 ILE A O 1
ATOM 2422 N N . ILE A 1 299 ? -5.182 -0.273 10.431 1.00 98.81 299 ILE A N 1
ATOM 2423 C CA . ILE A 1 299 ? -3.853 -0.634 9.924 1.00 98.81 299 ILE A CA 1
ATOM 2424 C C . ILE A 1 299 ? -3.433 0.405 8.890 1.00 98.81 299 ILE A C 1
ATOM 2426 O O . ILE A 1 299 ? -4.147 0.642 7.914 1.00 98.81 299 ILE A O 1
ATOM 2430 N N . ARG A 1 300 ? -2.273 1.018 9.110 1.00 98.88 300 ARG A N 1
ATOM 2431 C CA . ARG A 1 300 ? -1.744 2.117 8.303 1.00 98.88 300 ARG A CA 1
ATOM 2432 C C . ARG A 1 300 ? -0.265 1.934 7.937 1.00 98.88 300 ARG A C 1
ATOM 2434 O O . ARG A 1 300 ? 0.369 1.030 8.475 1.00 98.88 300 ARG A O 1
ATOM 2441 N N . ALA A 1 301 ? 0.273 2.757 7.030 1.00 98.81 301 ALA A N 1
ATOM 2442 C CA . ALA A 1 301 ? 1.655 2.651 6.526 1.00 98.81 301 ALA A CA 1
ATOM 2443 C C . ALA A 1 301 ? 2.500 3.939 6.710 1.00 98.81 301 ALA A C 1
ATOM 2445 O O . ALA A 1 301 ? 2.641 4.343 7.852 1.00 98.81 301 ALA A O 1
ATOM 2446 N N . HIS A 1 302 ? 3.080 4.566 5.672 1.00 98.44 302 HIS A N 1
ATOM 2447 C CA . HIS A 1 302 ? 3.673 5.935 5.542 1.00 98.44 302 HIS A CA 1
ATOM 2448 C C . HIS A 1 302 ? 4.705 6.482 6.553 1.00 98.44 302 HIS A C 1
ATOM 2450 O O . HIS A 1 302 ? 5.392 7.474 6.282 1.00 98.44 302 HIS A O 1
ATOM 2456 N N . GLN A 1 303 ? 4.878 5.878 7.723 1.00 97.69 303 GLN A N 1
ATOM 2457 C CA . GLN A 1 303 ? 5.980 6.178 8.635 1.00 97.69 303 GLN A CA 1
ATOM 2458 C C . GLN A 1 303 ? 6.938 4.996 8.666 1.00 97.69 303 GLN A C 1
ATOM 2460 O O . GLN A 1 303 ? 6.535 3.860 8.898 1.00 97.69 303 GLN A O 1
ATOM 2465 N N . ASN A 1 304 ? 8.224 5.275 8.441 1.00 96.12 304 ASN A N 1
ATOM 2466 C CA . ASN A 1 304 ? 9.270 4.279 8.624 1.00 96.12 304 ASN A CA 1
ATOM 2467 C C . ASN A 1 304 ? 9.346 3.876 10.100 1.00 96.12 304 ASN A C 1
ATOM 2469 O O . ASN A 1 304 ? 9.482 4.736 10.971 1.00 96.12 304 ASN A O 1
ATOM 2473 N N . VAL A 1 305 ? 9.324 2.569 10.345 1.00 93.31 305 VAL A N 1
ATOM 2474 C CA . VAL A 1 305 ? 9.404 1.971 11.673 1.00 93.31 305 VAL A CA 1
ATOM 2475 C C . VAL A 1 305 ? 10.615 1.053 11.739 1.00 93.31 305 VAL A C 1
ATOM 2477 O O . VAL A 1 305 ? 10.742 0.128 10.939 1.00 93.31 305 VAL A O 1
ATOM 2480 N N . THR A 1 306 ? 11.477 1.248 12.739 1.00 94.62 306 THR A N 1
ATOM 2481 C CA . THR A 1 306 ? 12.727 0.482 12.901 1.00 94.62 306 THR A CA 1
ATOM 2482 C C . THR A 1 306 ? 12.511 -1.035 12.908 1.00 94.62 306 THR A C 1
ATOM 2484 O O . THR A 1 306 ? 13.316 -1.769 12.347 1.00 94.62 306 THR A O 1
ATOM 2487 N N . THR A 1 307 ? 11.425 -1.516 13.516 1.00 95.56 307 THR A N 1
ATOM 2488 C CA . THR A 1 307 ? 11.069 -2.943 13.640 1.00 95.56 307 THR A CA 1
ATOM 2489 C C . THR A 1 307 ? 10.176 -3.460 12.509 1.00 95.56 307 THR A C 1
ATOM 2491 O O . THR A 1 307 ? 9.771 -4.623 12.527 1.00 95.56 307 THR A O 1
ATOM 2494 N N . GLY A 1 308 ? 9.834 -2.606 11.539 1.00 96.75 308 GLY A N 1
ATOM 2495 C CA . GLY A 1 308 ? 8.905 -2.900 10.447 1.00 96.75 308 GLY A CA 1
ATOM 2496 C C . GLY A 1 308 ? 7.421 -2.775 10.810 1.00 96.75 308 GLY A C 1
ATOM 2497 O O . GLY A 1 308 ? 6.576 -2.792 9.918 1.00 96.75 308 GLY A O 1
ATOM 2498 N N . TYR A 1 309 ? 7.078 -2.646 12.092 1.00 98.06 309 TYR A N 1
ATOM 2499 C CA . TYR A 1 309 ? 5.734 -2.296 12.556 1.00 98.06 309 TYR A CA 1
ATOM 2500 C C . TYR A 1 309 ? 5.768 -1.725 13.979 1.00 98.06 309 TYR A C 1
ATOM 2502 O O . TYR A 1 309 ? 6.680 -2.041 14.749 1.00 98.06 309 TYR A O 1
ATOM 2510 N N . GLU A 1 310 ? 4.772 -0.914 14.332 1.00 97.81 310 GLU A N 1
ATOM 2511 C CA . GLU A 1 310 ? 4.593 -0.334 15.670 1.00 97.81 310 GLU A CA 1
ATOM 2512 C C . GLU A 1 310 ? 3.116 -0.087 15.990 1.00 97.81 310 GLU A C 1
ATOM 2514 O O . GLU A 1 310 ? 2.286 0.056 15.094 1.00 97.81 310 GLU A O 1
ATOM 2519 N N . TRP A 1 311 ? 2.812 0.023 17.283 1.00 97.88 311 TRP A N 1
ATOM 2520 C CA . TRP A 1 311 ? 1.517 0.462 17.798 1.00 97.88 311 TRP A CA 1
ATOM 2521 C C . TRP A 1 311 ? 1.701 1.847 18.432 1.00 97.88 311 TRP A C 1
ATOM 2523 O O . TRP A 1 311 ? 2.118 1.910 19.591 1.00 97.88 311 TRP A O 1
ATOM 2533 N N . PRO A 1 312 ? 1.447 2.957 17.710 1.00 96.94 312 PRO A N 1
ATOM 2534 C CA . PRO A 1 312 ? 1.858 4.298 18.142 1.00 96.94 312 PRO A CA 1
ATOM 2535 C C . PRO A 1 312 ? 1.316 4.711 19.516 1.00 96.94 312 PRO A C 1
ATOM 2537 O O . PRO A 1 312 ? 2.010 5.372 20.282 1.00 96.94 312 PRO A O 1
ATOM 2540 N N . PHE A 1 313 ? 0.100 4.272 19.849 1.00 97.81 313 PHE A N 1
ATOM 2541 C CA . PHE A 1 313 ? -0.561 4.528 21.136 1.00 97.81 313 PHE A CA 1
ATOM 2542 C C . PHE A 1 313 ? -0.601 3.288 22.049 1.00 97.81 313 PHE A C 1
ATOM 2544 O O . PHE A 1 313 ? -1.240 3.292 23.095 1.00 97.81 313 PHE A O 1
ATOM 2551 N N . GLY A 1 314 ? 0.110 2.220 21.682 1.00 96.56 314 GLY A N 1
ATOM 2552 C CA . GLY A 1 314 ? 0.023 0.908 22.323 1.00 96.56 314 GLY A CA 1
ATOM 2553 C C . GLY A 1 314 ? -1.037 -0.004 21.696 1.00 96.56 314 GLY A C 1
ATOM 2554 O O . GLY A 1 314 ? -1.941 0.433 20.981 1.00 96.56 314 GLY A O 1
ATOM 2555 N N . GLU A 1 315 ? -0.905 -1.309 21.941 1.00 95.00 315 GLU A N 1
ATOM 2556 C CA . GLU A 1 315 ? -1.742 -2.351 21.321 1.00 95.00 315 GLU A CA 1
ATOM 2557 C C . GLU A 1 315 ? -3.236 -2.201 21.650 1.00 95.00 315 GLU A C 1
ATOM 2559 O O . GLU A 1 315 ? -4.093 -2.558 20.844 1.00 95.00 315 GLU A O 1
ATOM 2564 N N . GLN A 1 316 ? -3.566 -1.633 22.814 1.00 92.50 316 GLN A N 1
ATOM 2565 C CA . GLN A 1 316 ? -4.941 -1.465 23.287 1.00 92.50 316 GLN A CA 1
ATOM 2566 C C . GLN A 1 316 ? -5.773 -0.501 22.432 1.00 92.50 316 GLN A C 1
ATOM 2568 O O . GLN A 1 316 ? -6.987 -0.671 22.343 1.00 92.50 316 GLN A O 1
ATOM 2573 N N . THR A 1 317 ? -5.132 0.480 21.790 1.00 94.12 317 THR A N 1
ATOM 2574 C CA . THR A 1 317 ? -5.789 1.442 20.890 1.00 94.12 317 THR A CA 1
ATOM 2575 C C . THR A 1 317 ? -6.087 0.810 19.528 1.00 94.12 317 THR A C 1
ATOM 2577 O O . THR A 1 317 ? -6.869 1.348 18.752 1.00 94.12 317 THR A O 1
ATOM 2580 N N . LYS A 1 318 ? -5.478 -0.349 19.225 1.00 96.44 318 LYS A N 1
ATOM 2581 C CA . LYS A 1 318 ? -5.672 -1.106 17.979 1.00 96.44 318 LYS A CA 1
ATOM 2582 C C . LYS A 1 318 ? -5.367 -0.303 16.699 1.00 96.44 318 LYS A C 1
ATOM 2584 O O . LYS A 1 318 ? -5.924 -0.581 15.636 1.00 96.44 318 LYS A O 1
ATOM 2589 N N . LEU A 1 319 ? -4.457 0.670 16.795 1.00 98.31 319 LEU A N 1
ATOM 2590 C CA . LEU A 1 319 ? -3.858 1.383 15.666 1.00 98.31 319 LEU A CA 1
ATOM 2591 C C . LEU A 1 319 ? -2.469 0.804 15.389 1.00 98.31 319 LEU A C 1
ATOM 2593 O O . LEU A 1 319 ? -1.557 0.975 16.195 1.00 98.31 319 LEU A O 1
ATOM 2597 N N . LEU A 1 320 ? -2.317 0.142 14.247 1.00 98.69 320 LEU A N 1
ATOM 2598 C CA . LEU A 1 320 ? -1.077 -0.484 13.805 1.00 98.69 320 LEU A CA 1
ATOM 2599 C C . LEU A 1 320 ? -0.475 0.289 12.632 1.00 98.69 320 LEU A C 1
ATOM 2601 O O . LEU A 1 320 ? -1.140 0.485 11.617 1.00 98.69 320 LEU A O 1
ATOM 2605 N N . THR A 1 321 ? 0.803 0.633 12.728 1.00 98.81 321 THR A N 1
ATOM 2606 C CA . THR A 1 321 ? 1.620 1.089 11.598 1.00 98.81 321 THR A CA 1
ATOM 2607 C C . THR A 1 321 ? 2.469 -0.075 11.092 1.00 98.81 321 THR A C 1
ATOM 2609 O O . THR A 1 321 ? 3.143 -0.726 11.888 1.00 98.81 321 THR A O 1
ATOM 2612 N N . VAL A 1 322 ? 2.463 -0.343 9.784 1.00 98.56 322 VAL A N 1
ATOM 2613 C CA . VAL A 1 322 ? 3.322 -1.339 9.119 1.00 98.56 322 VAL A CA 1
ATOM 2614 C C . VAL A 1 322 ? 4.195 -0.688 8.050 1.00 98.56 322 VAL A C 1
ATOM 2616 O O . VAL A 1 322 ? 3.734 0.147 7.280 1.00 98.56 322 VAL A O 1
ATOM 2619 N N . PHE A 1 323 ? 5.451 -1.111 7.958 1.00 98.62 323 PHE A N 1
ATOM 2620 C CA . PHE A 1 323 ? 6.414 -0.601 6.989 1.00 98.62 323 PHE A CA 1
ATOM 2621 C C . PHE A 1 323 ? 7.200 -1.761 6.376 1.00 98.62 323 PHE A C 1
ATOM 2623 O O . PHE A 1 323 ? 7.877 -2.509 7.079 1.00 98.62 323 PHE A O 1
ATOM 2630 N N . SER A 1 324 ? 7.100 -1.948 5.061 1.00 98.56 324 SER A N 1
ATOM 2631 C CA . SER A 1 324 ? 7.473 -3.206 4.401 1.00 98.56 324 SER A CA 1
ATOM 2632 C C . SER A 1 324 ? 8.747 -3.118 3.549 1.00 98.56 324 SER A C 1
ATOM 2634 O O . SER A 1 324 ? 9.083 -4.072 2.843 1.00 98.56 324 SER A O 1
ATOM 2636 N N . SER A 1 325 ? 9.499 -2.019 3.643 1.00 96.69 325 SER A N 1
ATOM 2637 C CA . SER A 1 325 ? 10.752 -1.802 2.911 1.00 96.69 325 SER A CA 1
ATOM 2638 C C . SER A 1 325 ? 11.967 -1.977 3.826 1.00 96.69 325 SER A C 1
ATOM 2640 O O . SER A 1 325 ? 12.059 -1.335 4.867 1.00 96.69 325 SER A O 1
ATOM 2642 N N . LEU A 1 326 ? 12.906 -2.854 3.452 1.00 93.62 326 LEU A N 1
ATOM 2643 C CA . LEU A 1 326 ? 14.138 -3.097 4.215 1.00 93.62 326 LEU A CA 1
ATOM 2644 C C . LEU A 1 326 ? 15.144 -1.973 3.990 1.00 93.62 326 LEU A C 1
ATOM 2646 O O . LEU A 1 326 ? 15.305 -1.535 2.851 1.00 93.62 326 LEU A O 1
ATOM 2650 N N . ASP A 1 327 ? 15.891 -1.617 5.038 1.00 91.56 327 ASP A N 1
ATOM 2651 C CA . ASP A 1 327 ? 16.991 -0.642 4.973 1.00 91.56 327 ASP A CA 1
ATOM 2652 C C . ASP A 1 327 ? 16.612 0.646 4.221 1.00 91.56 327 ASP A C 1
ATOM 2654 O O . ASP A 1 327 ? 17.369 1.196 3.411 1.00 91.56 327 ASP A O 1
ATOM 2658 N N . TYR A 1 328 ? 15.385 1.108 4.442 1.00 93.00 328 TYR A N 1
ATOM 2659 C CA . TYR A 1 328 ? 14.815 2.231 3.729 1.00 93.00 328 TYR A CA 1
ATOM 2660 C C . TYR A 1 328 ? 15.687 3.464 3.929 1.00 93.00 328 TYR A C 1
ATOM 2662 O O . TYR A 1 328 ? 15.959 3.875 5.057 1.00 93.00 328 TYR A O 1
ATOM 2670 N N . CYS A 1 329 ? 16.166 4.037 2.824 1.00 90.69 329 CYS A N 1
ATOM 2671 C CA . CYS A 1 329 ? 17.088 5.172 2.821 1.00 90.69 329 CYS A CA 1
ATOM 2672 C C . CYS A 1 329 ? 18.312 5.003 3.756 1.00 90.69 329 CYS A C 1
ATOM 2674 O O . CYS A 1 329 ? 18.800 5.994 4.300 1.00 90.69 329 CYS A O 1
ATOM 2676 N N . ASN A 1 330 ? 18.848 3.781 3.888 1.00 88.81 330 ASN A N 1
ATOM 2677 C CA . ASN A 1 330 ? 19.982 3.428 4.759 1.00 88.81 330 ASN A CA 1
ATOM 2678 C C . ASN A 1 330 ? 19.708 3.635 6.260 1.00 88.81 330 ASN A C 1
ATOM 2680 O O . ASN A 1 330 ? 20.610 3.998 7.019 1.00 88.81 330 ASN A O 1
ATOM 2684 N N . THR A 1 331 ? 18.457 3.471 6.690 1.00 89.88 331 THR A N 1
ATOM 2685 C CA . THR A 1 331 ? 18.081 3.600 8.106 1.00 89.88 331 THR A CA 1
ATOM 2686 C C . THR A 1 331 ? 18.274 2.309 8.900 1.00 89.88 331 THR A C 1
ATOM 2688 O O . THR A 1 331 ? 18.090 2.329 10.115 1.00 89.88 331 THR A O 1
ATOM 2691 N N . LEU A 1 332 ? 18.683 1.208 8.253 1.00 90.81 332 LEU A N 1
ATOM 2692 C CA . LEU A 1 332 ? 18.852 -0.118 8.857 1.00 90.81 332 LEU A CA 1
ATOM 2693 C C . LEU A 1 332 ? 17.576 -0.659 9.522 1.00 90.81 332 LEU A C 1
ATOM 2695 O O . LEU A 1 332 ? 17.664 -1.495 10.421 1.00 90.81 332 LEU A O 1
ATOM 2699 N N . ASN A 1 333 ? 16.401 -0.189 9.095 1.00 93.94 333 ASN A N 1
ATOM 2700 C CA . ASN A 1 333 ? 15.129 -0.695 9.586 1.00 93.94 333 ASN A CA 1
ATOM 2701 C C . ASN A 1 333 ? 14.818 -2.088 9.016 1.00 93.94 333 ASN A C 1
ATOM 2703 O O . ASN A 1 333 ? 15.209 -2.451 7.897 1.00 93.94 333 ASN A O 1
ATOM 2707 N N . ASP A 1 334 ? 14.043 -2.834 9.791 1.00 95.62 334 ASP A N 1
ATOM 2708 C CA . ASP A 1 334 ? 13.418 -4.080 9.383 1.00 95.62 334 ASP A CA 1
ATOM 2709 C C . ASP A 1 334 ? 12.171 -3.805 8.535 1.00 95.62 334 ASP A C 1
ATOM 2711 O O . ASP A 1 334 ? 11.577 -2.728 8.589 1.00 95.62 334 ASP A O 1
ATOM 2715 N N . ALA A 1 335 ? 11.748 -4.807 7.770 1.00 97.12 335 ALA A N 1
ATOM 2716 C CA . ALA A 1 335 ? 10.493 -4.777 7.034 1.00 97.12 335 ALA A CA 1
ATOM 2717 C C . ALA A 1 335 ? 9.465 -5.656 7.747 1.00 97.12 335 ALA A C 1
ATOM 2719 O O . ALA A 1 335 ? 9.765 -6.798 8.095 1.00 97.12 335 ALA A O 1
ATOM 2720 N N . GLY A 1 336 ? 8.251 -5.149 7.932 1.00 97.75 336 GLY A N 1
ATOM 2721 C CA . GLY A 1 336 ? 7.144 -5.854 8.566 1.00 97.75 336 GLY A CA 1
ATOM 2722 C C . GLY A 1 336 ? 5.871 -5.832 7.734 1.00 97.75 336 GLY A C 1
ATOM 2723 O O . GLY A 1 336 ? 5.735 -5.060 6.787 1.00 97.75 336 GLY A O 1
ATOM 2724 N N . PHE A 1 337 ? 4.943 -6.719 8.068 1.00 98.50 337 PHE A N 1
ATOM 2725 C CA . PHE A 1 337 ? 3.594 -6.781 7.506 1.00 98.50 337 PHE A CA 1
ATOM 2726 C C . PHE A 1 337 ? 2.631 -7.345 8.554 1.00 98.50 337 PHE A C 1
ATOM 2728 O O . PHE A 1 337 ? 3.041 -8.036 9.493 1.00 98.50 337 PHE A O 1
ATOM 2735 N N . ALA A 1 338 ? 1.341 -7.068 8.383 1.00 98.31 338 ALA A N 1
ATOM 2736 C CA . ALA A 1 338 ? 0.290 -7.616 9.229 1.00 98.31 338 ALA A CA 1
ATOM 2737 C C . ALA A 1 338 ? -0.420 -8.784 8.541 1.00 98.31 338 ALA A C 1
ATOM 2739 O O . ALA A 1 338 ? -0.415 -8.917 7.317 1.00 98.31 338 ALA A O 1
ATOM 2740 N N . ILE A 1 339 ? -1.058 -9.635 9.333 1.00 97.44 339 ILE A N 1
ATOM 2741 C CA . ILE A 1 339 ? -1.908 -10.722 8.868 1.00 97.44 339 ILE A CA 1
ATOM 2742 C C . ILE A 1 339 ? -3.212 -10.622 9.642 1.00 97.44 339 ILE A C 1
ATOM 2744 O O . ILE A 1 339 ? -3.219 -10.800 10.859 1.00 97.44 339 ILE A O 1
ATOM 2748 N N . ILE A 1 340 ? -4.304 -10.353 8.935 1.00 95.12 340 ILE A N 1
ATOM 2749 C CA . ILE A 1 340 ? -5.644 -10.413 9.511 1.00 95.12 340 ILE A CA 1
ATOM 2750 C C . ILE A 1 340 ? -6.119 -11.853 9.348 1.00 95.12 340 ILE A C 1
ATOM 2752 O O . ILE A 1 340 ? -6.385 -12.308 8.231 1.00 95.12 340 ILE A O 1
ATOM 2756 N N . GLN A 1 341 ? -6.158 -12.576 10.463 1.00 89.12 341 GLN A N 1
ATOM 2757 C CA . GLN A 1 341 ? -6.651 -13.947 10.519 1.00 89.12 341 GLN A CA 1
ATOM 2758 C C . GLN A 1 341 ? -8.182 -14.003 10.408 1.00 89.12 341 GLN A C 1
ATOM 2760 O O . GLN A 1 341 ? -8.884 -13.007 10.605 1.00 89.12 341 GLN A O 1
ATOM 2765 N N . ASN A 1 342 ? -8.707 -15.193 10.110 1.00 79.69 342 ASN A N 1
ATOM 2766 C CA . ASN A 1 342 ? -10.152 -15.427 10.010 1.00 79.69 342 ASN A CA 1
ATOM 2767 C C . ASN A 1 342 ? -10.872 -15.198 11.350 1.00 79.69 342 ASN A C 1
ATOM 2769 O O . ASN A 1 342 ? -12.026 -14.780 11.349 1.00 79.69 342 ASN A O 1
ATOM 2773 N N . ASP A 1 343 ? -10.173 -15.456 12.461 1.00 72.44 343 ASP A N 1
ATOM 2774 C CA . ASP A 1 343 ? -10.601 -15.229 13.849 1.00 72.44 343 ASP A CA 1
ATOM 2775 C C . ASP A 1 343 ? -10.304 -13.803 14.339 1.00 72.44 343 ASP A C 1
ATOM 2777 O O . ASP A 1 343 ? -10.367 -13.524 15.530 1.00 72.44 343 ASP A O 1
ATOM 2781 N N . GLN A 1 344 ? -9.989 -12.894 13.411 1.00 70.38 344 GLN A N 1
ATOM 2782 C CA . GLN A 1 344 ? -9.724 -11.476 13.656 1.00 70.38 344 GLN A CA 1
ATOM 2783 C C . GLN A 1 344 ? -8.428 -11.156 14.393 1.00 70.38 344 GLN A C 1
ATOM 2785 O O . GLN A 1 344 ? -8.108 -9.978 14.567 1.00 70.38 344 GLN A O 1
ATOM 2790 N N . LYS A 1 345 ? -7.627 -12.157 14.764 1.00 82.25 345 LYS A N 1
ATOM 2791 C CA . LYS A 1 345 ? -6.326 -11.880 15.352 1.00 82.25 345 LYS A CA 1
ATOM 2792 C C . LYS A 1 345 ? -5.440 -11.181 14.324 1.00 82.25 345 LYS A C 1
ATOM 2794 O O . LYS A 1 345 ? -5.056 -11.764 13.307 1.00 82.25 345 LYS A O 1
ATOM 2799 N N . ILE A 1 346 ? -5.088 -9.930 14.608 1.00 92.06 346 ILE A N 1
ATOM 2800 C CA . ILE A 1 346 ? -4.041 -9.226 13.873 1.00 92.06 346 ILE A CA 1
ATOM 2801 C C . ILE A 1 346 ? -2.709 -9.759 14.387 1.00 92.06 346 ILE A C 1
ATOM 2803 O O . ILE A 1 346 ? -2.342 -9.560 15.543 1.00 92.06 346 ILE A O 1
ATOM 2807 N N . MET A 1 347 ? -1.996 -10.474 13.524 1.00 94.94 347 MET A N 1
ATOM 2808 C CA . MET A 1 347 ? -0.616 -10.869 13.779 1.00 94.94 347 MET A CA 1
ATOM 2809 C C . MET A 1 347 ? 0.321 -9.975 12.987 1.00 94.94 347 MET A C 1
ATOM 2811 O O . MET A 1 347 ? 0.001 -9.569 11.872 1.00 94.94 347 MET A O 1
ATOM 2815 N N . THR A 1 348 ? 1.501 -9.720 13.530 1.00 97.06 348 THR A N 1
ATOM 2816 C CA . THR A 1 348 ? 2.566 -8.991 12.849 1.00 97.06 348 THR A CA 1
ATOM 2817 C 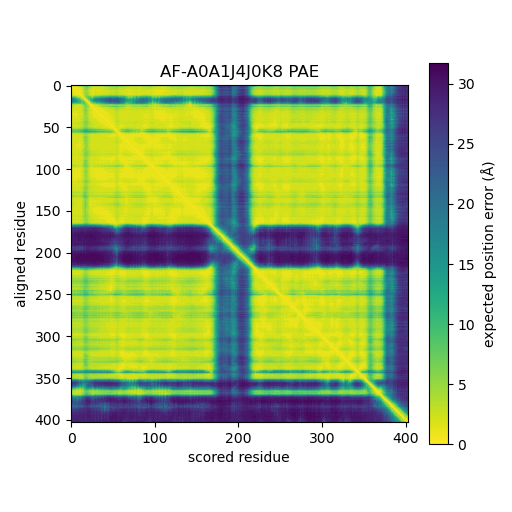C . THR A 1 348 ? 3.789 -9.880 12.722 1.00 97.06 348 THR A C 1
ATOM 2819 O O . THR A 1 348 ? 4.125 -10.659 13.615 1.00 97.06 348 THR A O 1
ATOM 2822 N N . GLU A 1 349 ? 4.459 -9.784 11.583 1.00 96.69 349 GLU A N 1
ATOM 2823 C CA . GLU A 1 349 ? 5.738 -10.442 11.350 1.00 96.69 349 GLU A CA 1
ATOM 2824 C C . GLU A 1 349 ? 6.697 -9.448 10.712 1.00 96.69 349 GLU A C 1
ATOM 2826 O O . GLU A 1 349 ? 6.288 -8.606 9.912 1.00 96.69 349 GLU A O 1
ATOM 2831 N N . SER A 1 350 ? 7.979 -9.566 11.051 1.00 96.00 350 SER A N 1
ATOM 2832 C CA . SER A 1 350 ? 9.047 -8.778 10.452 1.00 96.00 350 SER A CA 1
ATOM 2833 C C . SER A 1 350 ? 10.213 -9.653 10.011 1.00 96.00 350 SER A C 1
ATOM 2835 O O . SER A 1 350 ? 10.390 -10.795 10.445 1.00 96.00 350 SER A O 1
ATOM 2837 N N . PHE A 1 351 ? 11.003 -9.120 9.090 1.00 93.94 351 PHE A N 1
ATOM 2838 C CA . PHE A 1 351 ? 12.264 -9.690 8.663 1.00 93.94 351 PHE A CA 1
ATOM 2839 C C . PHE A 1 351 ? 13.305 -8.582 8.569 1.00 93.94 351 PHE A C 1
ATOM 2841 O O . PHE A 1 351 ? 13.010 -7.470 8.136 1.00 93.94 351 PHE A O 1
ATOM 2848 N N . SER A 1 352 ? 14.526 -8.911 8.980 1.00 90.25 352 SER A N 1
ATOM 2849 C CA . SER A 1 352 ? 15.602 -7.941 9.156 1.00 90.25 352 SER A CA 1
ATOM 2850 C C . SER A 1 352 ? 16.634 -7.997 8.041 1.00 90.25 352 SER A C 1
ATOM 2852 O O . SER A 1 352 ? 16.815 -9.018 7.361 1.00 90.25 352 SER A O 1
ATOM 2854 N N . VAL A 1 353 ? 17.390 -6.909 7.916 1.00 73.38 353 VAL A N 1
ATOM 2855 C CA . VAL A 1 353 ? 18.632 -6.891 7.145 1.00 73.38 353 VAL A CA 1
ATOM 2856 C C . VAL A 1 353 ? 19.633 -7.802 7.856 1.00 73.38 353 VAL A C 1
ATOM 2858 O O . VAL A 1 353 ? 20.034 -7.548 8.990 1.00 73.38 353 VAL A O 1
ATOM 2861 N N . LEU A 1 354 ? 20.042 -8.901 7.219 1.00 63.22 354 LEU A N 1
ATOM 2862 C CA . LEU A 1 354 ? 21.042 -9.784 7.818 1.00 63.22 354 LEU A CA 1
ATOM 2863 C C . LEU A 1 354 ? 22.401 -9.061 7.885 1.00 63.22 354 LEU A C 1
ATOM 2865 O O . LEU A 1 354 ? 22.894 -8.612 6.845 1.00 63.22 354 LEU A O 1
ATOM 2869 N N . PRO A 1 355 ? 23.054 -8.978 9.058 1.00 48.00 355 PRO A N 1
ATOM 2870 C CA . PRO A 1 355 ? 24.371 -8.370 9.157 1.00 48.00 355 PRO A CA 1
ATOM 2871 C C . PRO A 1 355 ? 25.432 -9.253 8.477 1.00 48.00 355 PRO A C 1
ATOM 2873 O O . PRO A 1 355 ? 25.697 -10.380 8.893 1.00 48.00 355 PRO A O 1
ATOM 2876 N N . GLY A 1 356 ? 26.084 -8.706 7.447 1.00 48.69 356 GLY A N 1
ATOM 2877 C CA . GLY A 1 356 ? 27.296 -9.262 6.837 1.00 48.69 356 GLY A CA 1
ATOM 2878 C C . GLY A 1 356 ? 27.080 -10.279 5.707 1.00 48.69 356 GLY A C 1
ATOM 2879 O O . GLY A 1 356 ? 26.021 -10.882 5.559 1.00 48.69 356 GLY A O 1
ATOM 2880 N N . ARG A 1 357 ? 28.134 -10.461 4.889 1.00 40.22 357 ARG A N 1
ATOM 2881 C CA . ARG A 1 357 ? 28.241 -11.415 3.765 1.00 40.22 357 ARG A CA 1
ATOM 2882 C C . ARG A 1 357 ? 28.088 -12.869 4.232 1.00 40.22 357 ARG A C 1
ATOM 2884 O O . ARG A 1 357 ? 29.042 -13.642 4.209 1.00 40.22 357 ARG A O 1
ATOM 2891 N N . ILE A 1 358 ? 26.892 -13.285 4.610 1.00 41.44 358 ILE A N 1
ATOM 2892 C CA . ILE A 1 358 ? 26.537 -14.687 4.470 1.00 41.44 358 ILE A CA 1
ATOM 2893 C C . ILE A 1 358 ? 26.021 -14.798 3.041 1.00 41.44 358 ILE A C 1
ATOM 2895 O O . ILE A 1 358 ? 24.874 -14.456 2.764 1.00 41.44 358 ILE A O 1
ATOM 2899 N N . GLU A 1 359 ? 26.882 -15.240 2.119 1.00 42.97 359 GLU A N 1
ATOM 2900 C CA . GLU A 1 359 ? 26.470 -15.738 0.801 1.00 42.97 359 GLU A CA 1
ATOM 2901 C C . GLU A 1 359 ? 25.598 -16.989 1.008 1.00 42.97 359 GLU A C 1
ATOM 2903 O O . GLU A 1 359 ? 25.982 -18.118 0.703 1.00 42.97 359 GLU A O 1
ATOM 2908 N N . ARG A 1 360 ? 24.403 -16.832 1.583 1.00 45.53 360 ARG A N 1
ATOM 2909 C CA . ARG A 1 360 ? 23.387 -17.864 1.458 1.00 45.53 360 ARG A CA 1
ATOM 2910 C C . ARG A 1 360 ? 22.990 -17.845 -0.003 1.00 45.53 360 ARG A C 1
ATOM 2912 O O . ARG A 1 360 ? 22.603 -16.800 -0.521 1.00 45.53 360 ARG A O 1
ATOM 2919 N N . LYS A 1 361 ? 23.087 -19.001 -0.662 1.00 49.19 361 LYS A N 1
ATOM 2920 C CA . LYS A 1 361 ? 22.392 -19.244 -1.927 1.00 49.19 361 LYS A CA 1
ATOM 2921 C C . LYS A 1 361 ? 20.950 -18.782 -1.719 1.00 49.19 361 LYS A C 1
ATOM 2923 O O . LYS A 1 361 ? 20.216 -19.433 -0.978 1.00 49.19 361 LYS A O 1
ATOM 2928 N N . GLN A 1 362 ? 20.576 -17.632 -2.279 1.00 55.00 362 GLN A N 1
ATOM 2929 C CA . GLN A 1 362 ? 19.190 -17.191 -2.250 1.00 55.00 362 GLN A CA 1
ATOM 2930 C C . GLN A 1 362 ? 18.393 -18.285 -2.956 1.00 55.00 362 GLN A C 1
ATOM 2932 O O . GLN A 1 362 ? 18.644 -18.587 -4.124 1.00 55.00 362 GLN A O 1
ATOM 2937 N N . ILE A 1 363 ? 17.498 -18.948 -2.225 1.00 61.59 363 ILE A N 1
ATOM 2938 C CA . ILE A 1 363 ? 16.667 -19.996 -2.805 1.00 61.59 363 ILE A CA 1
ATOM 2939 C C . ILE A 1 363 ? 15.640 -19.289 -3.685 1.00 61.59 363 ILE A C 1
ATOM 2941 O O . ILE A 1 363 ? 14.769 -18.565 -3.199 1.00 61.59 363 ILE A O 1
ATOM 2945 N N . LEU A 1 364 ? 15.792 -19.456 -4.997 1.00 69.19 364 LEU A N 1
ATOM 2946 C CA . LEU A 1 364 ? 14.814 -19.013 -5.977 1.00 69.19 364 LEU A CA 1
ATOM 2947 C C . LEU A 1 364 ? 13.545 -19.835 -5.801 1.00 69.19 364 LEU A C 1
ATOM 2949 O O . LEU A 1 364 ? 13.537 -21.031 -6.081 1.00 69.19 364 LEU A O 1
ATOM 2953 N N . THR A 1 365 ? 12.482 -19.181 -5.342 1.00 75.62 365 THR A N 1
ATOM 2954 C CA . THR A 1 365 ? 11.155 -19.794 -5.264 1.00 75.62 365 THR A CA 1
ATOM 2955 C C . THR A 1 365 ? 10.274 -19.129 -6.305 1.00 75.62 365 THR A C 1
ATOM 2957 O O . THR A 1 365 ? 9.822 -17.998 -6.115 1.00 75.62 365 THR A O 1
ATOM 2960 N N . LEU A 1 366 ? 10.079 -19.823 -7.426 1.00 85.69 366 LEU A N 1
ATOM 2961 C CA . LEU A 1 366 ? 9.088 -19.441 -8.424 1.00 85.69 366 LEU A CA 1
ATOM 2962 C C . LEU A 1 366 ? 7.700 -19.938 -7.983 1.00 85.69 366 LEU A C 1
ATOM 2964 O O . LEU A 1 366 ? 7.605 -21.035 -7.427 1.00 85.69 366 LEU A O 1
ATOM 2968 N N . PRO A 1 367 ? 6.627 -19.175 -8.249 1.00 88.19 367 PRO A N 1
ATOM 2969 C CA . PRO A 1 367 ? 5.261 -19.645 -8.058 1.00 88.19 367 PRO A CA 1
ATOM 2970 C C . PRO A 1 367 ? 4.979 -20.912 -8.875 1.00 88.19 367 PRO A C 1
ATOM 2972 O O . PRO A 1 367 ? 5.414 -21.031 -10.024 1.00 88.19 367 PRO A O 1
ATOM 2975 N N . GLU A 1 368 ? 4.186 -21.830 -8.321 1.00 87.19 368 GLU A N 1
ATOM 2976 C CA . GLU A 1 368 ? 3.843 -23.109 -8.966 1.00 87.19 368 GLU A CA 1
ATOM 2977 C C . GLU A 1 368 ? 3.170 -22.926 -10.335 1.00 87.19 368 GLU A C 1
ATOM 2979 O O . GLU A 1 368 ? 3.435 -23.673 -11.274 1.00 87.19 368 GLU A O 1
ATOM 2984 N N . TRP A 1 369 ? 2.349 -21.888 -10.500 1.00 89.44 369 TRP A N 1
ATOM 2985 C CA . TRP A 1 369 ? 1.680 -21.558 -11.766 1.00 89.44 369 TRP A CA 1
ATOM 2986 C C . TRP A 1 369 ? 2.622 -20.982 -12.843 1.00 89.44 369 TRP A C 1
ATOM 2988 O O . TRP A 1 369 ? 2.223 -20.838 -14.001 1.00 89.44 369 TRP A O 1
ATOM 2998 N N . ILE A 1 370 ? 3.873 -20.651 -12.494 1.00 87.12 370 ILE A N 1
ATOM 2999 C CA . ILE A 1 370 ? 4.935 -20.352 -13.469 1.00 87.12 370 ILE A CA 1
ATOM 3000 C C . ILE A 1 370 ? 5.624 -21.647 -13.891 1.00 87.12 370 ILE A C 1
ATOM 3002 O O . ILE A 1 370 ? 5.791 -21.895 -15.082 1.00 87.12 370 ILE A O 1
ATOM 3006 N N . THR A 1 371 ? 5.996 -22.496 -12.932 1.00 76.38 371 THR A N 1
ATOM 3007 C CA . THR A 1 371 ? 6.792 -23.707 -13.188 1.00 76.38 371 THR A CA 1
ATOM 3008 C C . THR A 1 371 ? 5.986 -24.826 -13.853 1.00 76.38 371 THR A C 1
ATOM 3010 O O . THR A 1 371 ? 6.502 -25.518 -14.731 1.00 76.38 371 THR A O 1
ATOM 3013 N N . SER A 1 372 ? 4.698 -24.955 -13.527 1.00 62.91 372 SER A N 1
ATOM 3014 C CA . SER A 1 372 ? 3.758 -25.903 -14.156 1.00 62.91 372 SER A CA 1
ATOM 3015 C C . SER A 1 372 ? 3.553 -25.672 -15.660 1.00 62.91 372 SER A C 1
ATOM 3017 O O . SER A 1 372 ? 3.139 -26.579 -16.381 1.00 62.91 372 SER A O 1
ATOM 3019 N N . ARG A 1 373 ? 3.937 -24.505 -16.195 1.00 53.84 373 ARG A N 1
ATOM 3020 C CA . ARG A 1 373 ? 3.851 -24.197 -17.633 1.00 53.84 373 ARG A CA 1
ATOM 3021 C C . ARG A 1 373 ? 4.866 -24.909 -18.510 1.00 53.84 373 ARG A C 1
ATOM 3023 O O . ARG A 1 373 ? 4.678 -24.923 -19.723 1.00 53.84 373 ARG A O 1
ATOM 3030 N N . GLN A 1 374 ? 5.888 -25.548 -17.937 1.00 41.47 374 GLN A N 1
ATOM 3031 C CA . GLN A 1 374 ? 6.658 -26.528 -18.709 1.00 41.47 374 GLN A CA 1
ATOM 3032 C C . GLN A 1 374 ? 5.814 -27.765 -19.081 1.00 41.47 374 GLN A C 1
ATOM 3034 O O . GLN A 1 374 ? 6.212 -28.504 -19.976 1.00 41.47 374 GLN A O 1
ATOM 3039 N N . PHE A 1 375 ? 4.629 -27.952 -18.479 1.00 31.98 375 PHE A N 1
ATOM 3040 C CA . PHE A 1 375 ? 3.725 -29.075 -18.753 1.00 31.98 375 PHE A CA 1
ATOM 3041 C C . PHE A 1 375 ? 2.352 -28.699 -19.341 1.00 31.98 375 PHE A C 1
ATOM 3043 O O . PHE A 1 375 ? 1.683 -29.571 -19.892 1.00 31.98 375 PHE A O 1
ATOM 3050 N N . GLU A 1 376 ? 1.936 -27.430 -19.334 1.00 31.42 376 GLU A N 1
ATOM 3051 C CA . GLU A 1 376 ? 0.613 -27.029 -19.843 1.00 31.42 376 GLU A CA 1
ATOM 3052 C C . GLU A 1 376 ? 0.662 -26.357 -21.222 1.00 31.42 376 GLU A C 1
ATOM 3054 O O . GLU A 1 376 ? 0.450 -25.157 -21.396 1.00 31.42 376 GLU A O 1
ATOM 3059 N N . THR A 1 377 ? 0.837 -27.178 -22.258 1.00 32.12 377 THR A N 1
ATOM 3060 C CA . THR A 1 377 ? 0.215 -26.895 -23.558 1.00 32.12 377 THR A CA 1
ATOM 3061 C C . THR A 1 377 ? -1.202 -27.466 -23.556 1.00 32.12 377 THR A C 1
ATOM 3063 O O . THR A 1 377 ? -1.426 -28.560 -24.061 1.00 32.12 377 THR A O 1
ATOM 3066 N N . LYS A 1 378 ? -2.183 -26.737 -23.001 1.00 30.72 378 LYS A N 1
ATOM 3067 C CA . LYS A 1 378 ? -3.593 -26.794 -23.446 1.00 30.72 378 LYS A CA 1
ATOM 3068 C C . LYS A 1 378 ? -4.455 -25.701 -22.795 1.00 30.72 378 LYS A C 1
ATOM 3070 O O . LYS A 1 378 ? -4.620 -25.642 -21.590 1.00 30.72 378 LYS A O 1
ATOM 3075 N N . LYS A 1 379 ? -4.989 -24.853 -23.681 1.00 35.47 379 LYS A N 1
ATOM 3076 C CA . LYS A 1 379 ? -6.025 -23.811 -23.553 1.00 35.47 379 LYS A CA 1
ATOM 3077 C C . LYS A 1 379 ? -6.914 -23.835 -22.294 1.00 35.47 379 LYS A C 1
ATOM 3079 O O . LYS A 1 379 ? -7.678 -24.774 -22.106 1.00 35.47 379 LYS A O 1
ATOM 3084 N N . SER A 1 380 ? -7.051 -22.665 -21.673 1.00 31.11 380 SER A N 1
ATOM 3085 C CA . SER A 1 380 ? -8.351 -22.137 -21.237 1.00 31.11 380 SER A CA 1
ATOM 3086 C C . SER A 1 380 ? -8.380 -20.610 -21.414 1.00 31.11 380 SER A C 1
ATOM 3088 O O . SER A 1 380 ? -7.396 -19.909 -21.181 1.00 31.11 380 SER A O 1
ATOM 3090 N N . GLN A 1 381 ? -9.482 -20.114 -21.979 1.00 32.81 381 GLN A N 1
ATOM 3091 C CA . GLN A 1 381 ? -9.721 -18.706 -22.290 1.00 32.81 381 GLN A CA 1
ATOM 3092 C C . GLN A 1 381 ? -10.062 -17.945 -21.004 1.00 32.81 381 GLN A C 1
ATOM 3094 O O . GLN A 1 381 ? -11.044 -18.272 -20.343 1.00 32.81 381 GLN A O 1
ATOM 3099 N N . ILE A 1 382 ? -9.282 -16.916 -20.680 1.00 35.66 382 ILE A N 1
ATOM 3100 C CA . ILE A 1 382 ? -9.636 -15.914 -19.669 1.00 35.66 382 ILE A CA 1
ATOM 3101 C C . ILE A 1 382 ? -10.613 -14.933 -20.337 1.00 35.66 382 ILE A C 1
ATOM 3103 O O . ILE A 1 382 ? -10.290 -14.368 -21.383 1.00 35.66 382 ILE A O 1
ATOM 3107 N N . LYS A 1 383 ? -11.818 -14.771 -19.776 1.00 29.88 383 LYS A N 1
ATOM 3108 C CA . LYS A 1 383 ? -12.786 -13.740 -20.182 1.00 29.88 383 LYS A CA 1
ATOM 3109 C C . LYS A 1 383 ? -12.437 -12.433 -19.464 1.00 29.88 383 LYS A C 1
ATOM 3111 O O . LYS A 1 383 ? -12.546 -12.374 -18.246 1.00 29.88 383 LYS A O 1
ATOM 3116 N N . LEU A 1 384 ? -12.041 -11.414 -20.223 1.00 33.66 384 LEU A N 1
ATOM 3117 C CA . LEU A 1 384 ? -12.031 -10.017 -19.772 1.00 33.66 384 LEU A CA 1
ATOM 3118 C C . LEU A 1 384 ? -13.485 -9.522 -19.598 1.00 33.66 384 LEU A C 1
ATOM 3120 O O . LEU A 1 384 ? -14.364 -10.009 -20.325 1.00 33.66 384 LEU A O 1
ATOM 3124 N N . PRO A 1 385 ? -13.767 -8.584 -18.675 1.00 32.16 385 PRO A N 1
ATOM 3125 C CA . PRO A 1 385 ? -15.066 -7.920 -18.607 1.00 32.16 385 PRO A CA 1
ATOM 3126 C C . PRO A 1 385 ? -15.342 -7.158 -19.913 1.00 32.16 385 PRO A C 1
ATOM 3128 O O . PRO A 1 385 ? -14.444 -6.602 -20.548 1.00 32.16 385 PRO A O 1
ATOM 3131 N N . ALA A 1 386 ? -16.590 -7.220 -20.377 1.00 32.78 386 ALA A N 1
ATOM 3132 C CA . ALA A 1 386 ? -16.992 -6.671 -21.665 1.00 32.78 386 ALA A CA 1
ATOM 3133 C C . ALA A 1 386 ? -16.986 -5.134 -21.626 1.00 32.78 386 ALA A C 1
ATOM 3135 O O . ALA A 1 386 ? -17.774 -4.528 -20.905 1.00 32.78 386 ALA A O 1
ATOM 3136 N N . LEU A 1 387 ? -16.130 -4.514 -22.441 1.00 32.25 387 LEU A N 1
ATOM 3137 C CA . LEU A 1 387 ? -16.157 -3.077 -22.714 1.00 32.25 387 LEU A CA 1
ATOM 3138 C C . LEU A 1 387 ? -17.509 -2.690 -23.333 1.00 32.25 387 LEU A C 1
ATOM 3140 O O . LEU A 1 387 ? -17.842 -3.119 -24.440 1.00 32.25 387 LEU A O 1
ATOM 3144 N N . ALA A 1 388 ? -18.272 -1.849 -22.636 1.00 30.09 388 ALA A N 1
ATOM 3145 C CA . ALA A 1 388 ? -19.362 -1.098 -23.240 1.00 30.09 388 ALA A CA 1
ATOM 3146 C C . ALA A 1 388 ? -18.750 -0.021 -24.147 1.00 30.09 388 ALA A C 1
ATOM 3148 O O . ALA A 1 388 ? -18.246 0.999 -23.680 1.00 30.09 388 ALA A O 1
ATOM 3149 N N . ILE A 1 389 ? -18.755 -0.281 -25.452 1.00 29.52 389 ILE A N 1
ATOM 3150 C CA . ILE A 1 389 ? -18.419 0.705 -26.477 1.00 29.52 389 ILE A CA 1
ATOM 3151 C C . ILE A 1 389 ? -19.520 1.772 -26.444 1.00 29.52 389 ILE A C 1
ATOM 3153 O O . ILE A 1 389 ? -20.661 1.506 -26.816 1.00 29.52 389 ILE A O 1
ATOM 3157 N N . PHE A 1 390 ? -19.192 2.973 -25.969 1.00 29.02 390 PHE A N 1
ATOM 3158 C CA . PHE A 1 390 ? -20.008 4.156 -26.219 1.00 29.02 390 PHE A CA 1
ATOM 3159 C C . PHE A 1 390 ? -19.735 4.622 -27.653 1.00 29.02 390 PHE A C 1
ATOM 3161 O O . PHE A 1 390 ? -18.755 5.317 -27.911 1.00 29.02 390 PHE A O 1
ATOM 3168 N N . ASP A 1 391 ? -20.607 4.230 -28.582 1.00 26.84 391 ASP A N 1
ATOM 3169 C CA . ASP A 1 391 ? -20.724 4.879 -29.887 1.00 26.84 391 ASP A CA 1
ATOM 3170 C C . ASP A 1 391 ? -21.328 6.274 -29.681 1.00 26.84 391 ASP A C 1
ATOM 3172 O O . ASP A 1 391 ? -22.543 6.441 -29.552 1.00 26.84 391 ASP A O 1
ATOM 3176 N N . THR A 1 392 ? -20.488 7.306 -29.653 1.00 29.92 392 THR A N 1
ATOM 3177 C CA . THR A 1 392 ? -20.935 8.668 -29.946 1.00 29.92 392 THR A CA 1
ATOM 3178 C C . THR A 1 392 ? -20.733 8.933 -31.432 1.00 29.92 392 THR A C 1
ATOM 3180 O O . THR A 1 392 ? -19.638 9.225 -31.908 1.00 29.92 392 THR A O 1
ATOM 3183 N N . MET A 1 393 ? -21.836 8.820 -32.176 1.00 26.98 393 MET A N 1
ATOM 3184 C CA . MET A 1 393 ? -21.979 9.376 -33.517 1.00 26.98 393 MET A CA 1
ATOM 3185 C C . MET A 1 393 ? -21.610 10.866 -33.495 1.00 26.98 393 MET A C 1
ATOM 3187 O O . MET A 1 393 ? -22.345 11.679 -32.938 1.00 26.98 393 MET A O 1
ATOM 3191 N N . PHE A 1 394 ? -20.498 11.228 -34.133 1.00 29.80 394 PHE A N 1
ATOM 3192 C CA . PHE A 1 394 ? -20.310 12.575 -34.659 1.00 29.80 394 PHE A CA 1
ATOM 3193 C C . PHE A 1 394 ? -20.674 12.557 -36.139 1.00 29.80 394 PHE A C 1
ATOM 3195 O O . PHE A 1 394 ? -19.923 12.087 -36.992 1.00 29.80 394 PHE A O 1
ATOM 3202 N N . ASP A 1 395 ? -21.878 13.049 -36.402 1.00 29.27 395 ASP A N 1
ATOM 3203 C CA . ASP A 1 395 ? -22.376 13.413 -37.715 1.00 29.27 395 ASP A CA 1
ATOM 3204 C C . ASP A 1 395 ? -21.625 14.668 -38.191 1.00 29.27 395 ASP A C 1
ATOM 3206 O O . ASP A 1 395 ? -21.723 15.739 -37.588 1.00 29.27 395 ASP A O 1
ATOM 3210 N N . LEU A 1 396 ? -20.823 14.527 -39.245 1.00 29.31 396 LEU A N 1
ATOM 3211 C CA . LEU A 1 396 ? -20.257 15.645 -39.997 1.00 29.31 396 LEU A CA 1
ATOM 3212 C C . LEU A 1 396 ? -20.499 15.395 -41.483 1.00 29.31 396 LEU A C 1
ATOM 3214 O O . LEU A 1 396 ? -19.617 14.998 -42.243 1.00 29.31 396 LEU A O 1
ATOM 3218 N N . SER A 1 397 ? -21.729 15.670 -41.905 1.00 27.22 397 SER A N 1
ATOM 3219 C CA . SER A 1 397 ? -22.030 16.005 -43.288 1.00 27.22 397 SER A CA 1
ATOM 3220 C C . SER A 1 397 ? -21.406 17.363 -43.639 1.00 27.22 397 SER A C 1
ATOM 3222 O O . SER A 1 397 ? -21.877 18.403 -43.176 1.00 27.22 397 SER A O 1
ATOM 3224 N N . VAL A 1 398 ? -20.390 17.379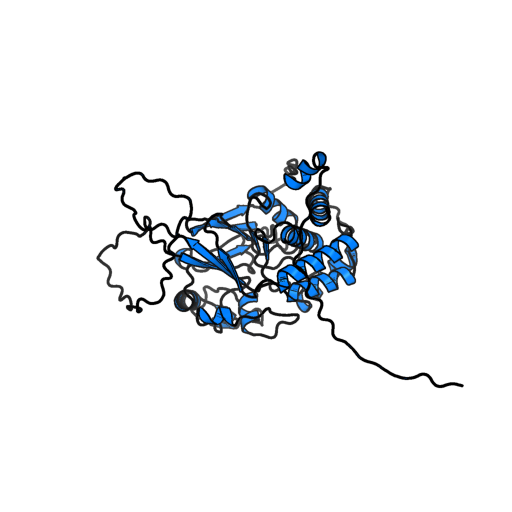 -44.503 1.00 31.03 398 VAL A N 1
ATOM 3225 C CA . VAL A 1 398 ? -20.035 18.567 -45.297 1.00 31.03 398 VAL A CA 1
ATOM 3226 C C . VAL A 1 398 ? -19.857 18.126 -46.757 1.00 31.03 398 VAL A C 1
ATOM 3228 O O . VAL A 1 398 ? -19.093 17.194 -47.011 1.00 31.03 398 VAL A O 1
ATOM 3231 N N . PRO A 1 399 ? -20.578 18.729 -47.722 1.00 30.42 399 PRO A N 1
ATOM 3232 C CA . PRO A 1 399 ? -20.606 18.263 -49.101 1.00 30.42 399 PRO A CA 1
ATOM 3233 C C . PRO A 1 399 ? -19.434 18.795 -49.930 1.00 30.42 399 PRO A C 1
ATOM 3235 O O . PRO A 1 399 ? -18.956 19.913 -49.745 1.00 30.42 399 PRO A O 1
ATOM 3238 N N . ALA A 1 400 ? -19.025 17.980 -50.900 1.00 28.39 400 ALA A N 1
ATOM 3239 C CA . ALA A 1 400 ? -18.094 18.336 -51.958 1.00 28.39 400 ALA A CA 1
ATOM 3240 C C . ALA A 1 400 ? -18.711 19.335 -52.960 1.00 28.39 400 ALA A C 1
ATOM 3242 O O . ALA A 1 400 ? -19.828 19.137 -53.436 1.00 28.39 400 ALA A O 1
ATOM 3243 N N . LEU A 1 401 ? -17.933 20.353 -53.333 1.00 26.44 401 LEU A N 1
ATOM 3244 C CA . LEU A 1 401 ? -18.067 21.190 -54.535 1.00 26.44 401 LEU A CA 1
ATOM 3245 C C . LEU A 1 401 ? -16.624 21.536 -54.966 1.00 26.44 401 LEU A C 1
ATOM 3247 O O . LEU A 1 401 ? -15.897 22.144 -54.191 1.00 26.44 401 LEU A O 1
ATOM 3251 N N . LEU A 1 402 ? -16.071 20.900 -56.009 1.00 26.64 402 LEU A N 1
ATOM 3252 C CA . LEU A 1 402 ? -16.025 21.379 -57.406 1.00 26.64 402 LEU A CA 1
ATOM 3253 C C . LEU A 1 402 ? -15.490 22.820 -57.538 1.00 26.64 402 LEU A C 1
ATOM 3255 O O . LEU A 1 402 ? -16.273 23.763 -57.480 1.00 26.64 402 LEU A O 1
ATOM 3259 N N . VAL A 1 403 ? -14.175 22.993 -57.716 1.00 31.91 403 VAL A N 1
ATOM 3260 C CA . VAL A 1 403 ? -13.413 23.222 -58.974 1.00 31.91 403 VAL A CA 1
ATOM 3261 C C . VAL A 1 403 ? -11.938 23.385 -58.608 1.00 31.91 403 VAL A C 1
ATOM 3263 O O . VAL A 1 403 ? -11.663 24.078 -57.604 1.00 31.91 403 VAL A O 1
#

Solvent-accessible surface area (backbone atoms only — not comparable to full-atom values): 23056 Å² total; per-residue (Å²): 115,67,47,64,51,46,44,51,34,46,61,60,48,71,78,46,81,88,64,99,65,87,60,63,57,69,57,60,65,72,65,46,51,53,41,48,53,55,33,32,53,54,28,59,74,45,53,26,53,39,80,44,76,26,72,88,48,47,37,36,38,34,20,27,31,28,7,36,46,67,37,53,53,48,50,36,69,77,63,43,51,70,84,83,27,30,37,38,35,26,20,25,50,44,21,79,37,90,31,24,70,56,35,49,53,41,52,35,26,44,27,68,74,32,62,94,28,40,44,65,28,35,23,62,47,58,29,56,80,40,25,71,73,45,43,36,45,61,47,26,58,72,26,67,32,65,69,54,43,54,50,52,54,56,35,40,22,36,28,16,47,30,34,40,37,37,25,41,39,68,77,86,71,66,75,78,80,74,90,80,73,98,66,90,73,79,84,72,78,97,77,85,79,80,79,74,83,84,81,85,85,82,83,94,74,94,75,95,69,96,67,87,79,74,80,76,73,46,52,74,47,29,34,40,35,26,8,19,42,71,41,96,79,56,67,36,55,70,50,58,79,70,52,68,50,64,45,74,57,95,79,51,67,58,57,36,10,31,32,54,10,42,82,37,87,91,46,47,46,78,47,79,25,92,82,79,51,45,30,26,33,12,59,56,44,49,54,50,43,26,63,51,38,65,37,69,33,36,42,25,16,87,52,90,32,65,62,0,49,48,39,83,78,36,73,90,70,33,41,37,36,19,15,25,27,55,39,53,95,76,65,73,16,15,16,10,30,37,33,42,36,40,74,54,52,75,44,75,52,63,53,67,77,74,88,69,93,70,84,63,81,76,80,84,78,76,54,65,85,63,64,52,54,84,70,60,91,71,90,80,85,82,82,74,84,84,80,81,79,82,83,74,85,79,87,77,91,76,85,91,76,94,131

InterPro domains:
  IPR004843 Calcineurin-like, phosphoesterase domain [PF00149] (58-198)
  IPR004843 Calcineurin-like, phosphoesterase domain [PF00149] (206-303)
  IPR006186 Serine/threonine-specific protein phosphatase/bis(5-nucleosyl)-tetraphosphatase [PR00114] (58-85)
  IPR006186 Serine/threonine-specific protein phosphatase/bis(5-nucleosyl)-tetraphosphatase [PR00114] (87-114)
  IPR006186 Serine/threonine-specific protein phosphatase/bis(5-nucleosyl)-tetraphosphatase [PR00114] (120-144)
  IPR006186 Serine/threonine-specific protein phosphatase/bis(5-nucleosyl)-tetraphosphatase [PR00114] (154-180)
  IPR006186 Serine/threonine-specific protein phosphatase/bis(5-nucleosyl)-tetraphosphatase [PR00114] (237-264)
  IPR006186 Serine/threonine-specific protein phosphatase/bis(5-nucleosyl)-tetraphosphatase [PR00114] (294-314)
  IPR006186 Serine/threonine-specific protein phosphatase/bis(5-nucleosyl)-tetraphosphatase [PR00114] (318-334)
  IPR006186 Serine/threonine-specific protein phosphatase/bis(5-nucleosyl)-tetraphosphatase [PS00125] (121-126)
  IPR006186 Serine/threonine-specific protein phosphatase/bis(5-nucleosyl)-tetraphosphatase [SM00156] (27-355)
  IPR029052 Metallo-dependent phosphatase-like [G3DSA:3.60.21.10] (5-392)
  IPR029052 Metallo-dependent phosphatase-like [SSF56300] (26-358)
  IPR050341 Serine/threonine-protein phosphatase PP1 catalytic subunit [PTHR11668] (22-348)

pLDDT: mean 80.93, std 25.79, range [22.34, 98.94]

Radius of gyration: 24.05 Å; Cα contacts (8 Å, |Δi|>4): 747; chains: 1; bounding box: 64×62×98 Å

Mean predicted aligned error: 11.25 Å

Nearest PDB structures (foldseek):
  4g9j-assembly2_B  TM=9.381E-01  e=1.599E-29  Homo sapiens
  4ora-assembly1_A  TM=8.788E-01  e=2.534E-27  Homo sapiens
  7sqc-assembly1_6C  TM=9.259E-01  e=6.437E-26  Chlamydomonas reinhardtii
  7sqc-assembly1_6D  TM=9.385E-01  e=1.538E-24  Chlamydomonas reinhardtii
  5c1v-assembly2_B  TM=8.266E-01  e=3.011E-24  Homo sapiens